Protein AF-A0A3N5EFE5-F1 (afdb_monomer_lite)

pLDDT: mean 90.21, std 11.35, range [34.5, 98.81]

Structure (mmCIF, N/CA/C/O backbone):
data_AF-A0A3N5EFE5-F1
#
_entry.id   AF-A0A3N5EFE5-F1
#
loop_
_atom_site.group_PDB
_atom_site.id
_atom_site.type_symbol
_atom_site.label_atom_id
_atom_site.label_alt_id
_atom_site.label_comp_id
_atom_site.label_asym_id
_atom_site.label_entity_id
_atom_site.label_seq_id
_atom_site.pdbx_PDB_ins_code
_atom_site.Cartn_x
_atom_site.Cartn_y
_atom_site.Cartn_z
_atom_site.occupancy
_atom_site.B_iso_or_equiv
_atom_site.auth_seq_id
_atom_site.auth_comp_id
_atom_site.auth_asym_id
_atom_site.auth_atom_id
_atom_site.pdbx_PDB_model_num
ATOM 1 N N . MET A 1 1 ? -26.725 -7.339 24.314 1.00 34.50 1 MET A N 1
ATOM 2 C CA . MET A 1 1 ? -27.419 -6.038 24.238 1.00 34.50 1 MET A CA 1
ATOM 3 C C . MET A 1 1 ? -26.787 -5.185 25.325 1.00 34.50 1 MET A C 1
ATOM 5 O O . MET A 1 1 ? -26.776 -5.635 26.461 1.00 34.50 1 MET A O 1
ATOM 9 N N . LEU A 1 2 ? -26.126 -4.084 24.961 1.00 38.62 2 LEU A N 1
ATOM 10 C CA . LEU A 1 2 ? -25.379 -3.229 25.893 1.00 38.62 2 LEU A CA 1
ATOM 11 C C . LEU A 1 2 ? -26.375 -2.519 26.818 1.00 38.62 2 LEU A C 1
ATOM 13 O O . LEU A 1 2 ? -27.166 -1.706 26.346 1.00 38.62 2 LEU A O 1
ATOM 17 N N . ALA A 1 3 ? -26.373 -2.837 28.111 1.00 41.59 3 ALA A N 1
ATOM 18 C CA . ALA A 1 3 ? -27.183 -2.120 29.087 1.00 41.59 3 ALA A CA 1
ATOM 19 C C . ALA A 1 3 ? -26.309 -1.048 29.745 1.00 41.59 3 ALA A C 1
ATOM 21 O O . ALA A 1 3 ? -25.574 -1.317 30.693 1.00 41.59 3 ALA A O 1
ATOM 22 N N . LYS A 1 4 ? -26.409 0.184 29.232 1.00 43.59 4 LYS A N 1
ATOM 23 C CA . LYS A 1 4 ? -25.763 1.378 29.808 1.00 43.59 4 LYS A CA 1
ATOM 24 C C . LYS A 1 4 ? -26.113 1.561 31.299 1.00 43.59 4 LYS A C 1
ATOM 26 O O . LYS A 1 4 ? -25.352 2.163 32.041 1.00 43.59 4 LYS A O 1
ATOM 31 N N . GLU A 1 5 ? -27.239 0.992 31.730 1.00 43.66 5 GLU A N 1
ATOM 32 C CA . GLU A 1 5 ? -27.812 1.118 33.073 1.00 43.66 5 GLU A CA 1
ATOM 33 C C . GLU A 1 5 ? -27.125 0.269 34.156 1.00 43.66 5 GLU A C 1
ATOM 35 O O . GLU A 1 5 ? -27.284 0.574 35.334 1.00 43.66 5 GLU A O 1
ATOM 40 N N . THR A 1 6 ? -26.351 -0.771 33.811 1.00 46.53 6 THR A N 1
ATOM 41 C CA . THR A 1 6 ? -25.718 -1.646 34.823 1.00 46.53 6 THR A CA 1
ATOM 42 C C . THR A 1 6 ? -24.209 -1.456 34.967 1.00 46.53 6 THR A C 1
ATOM 44 O O . THR A 1 6 ? -23.618 -2.072 35.850 1.00 46.53 6 THR A O 1
ATOM 47 N N . GLY A 1 7 ? -23.559 -0.667 34.101 1.00 49.47 7 GLY A N 1
ATOM 48 C CA . GLY A 1 7 ? -22.090 -0.579 34.063 1.00 49.47 7 GLY A CA 1
ATOM 49 C C . GLY A 1 7 ? -21.412 -1.914 33.710 1.00 49.47 7 GLY A C 1
ATOM 50 O O . GLY A 1 7 ? -20.243 -2.131 34.010 1.00 49.47 7 GLY A O 1
ATOM 51 N N . ILE A 1 8 ? -22.140 -2.848 33.099 1.00 55.50 8 ILE A N 1
ATOM 52 C CA . ILE A 1 8 ? -21.607 -4.157 32.710 1.00 55.50 8 ILE A CA 1
ATOM 53 C C . ILE A 1 8 ? -21.442 -4.139 31.198 1.00 55.50 8 ILE A C 1
ATOM 55 O O . ILE A 1 8 ? -22.439 -4.204 30.477 1.00 55.50 8 ILE A O 1
ATOM 59 N N . ASP A 1 9 ? -20.199 -4.100 30.721 1.00 55.72 9 ASP A N 1
ATOM 60 C CA . ASP A 1 9 ? -19.914 -4.483 29.344 1.00 55.72 9 ASP A CA 1
ATOM 61 C C . ASP A 1 9 ? -19.680 -5.992 29.327 1.00 55.72 9 ASP A C 1
ATOM 63 O O . ASP A 1 9 ? -18.623 -6.527 29.677 1.00 55.72 9 ASP A O 1
ATOM 67 N N . THR A 1 10 ? -20.743 -6.716 28.984 1.00 52.75 10 THR A N 1
ATOM 68 C CA . THR A 1 10 ? -20.658 -8.160 28.786 1.00 52.75 10 THR A CA 1
ATOM 69 C C . THR A 1 10 ? -20.041 -8.418 27.420 1.00 52.75 10 THR A C 1
ATOM 71 O O . THR A 1 10 ? -20.708 -8.811 26.459 1.00 52.75 10 THR A O 1
ATOM 74 N N . VAL A 1 11 ? -18.726 -8.236 27.335 1.00 52.28 11 VAL A N 1
ATOM 75 C CA . VAL A 1 11 ? -17.966 -8.988 26.351 1.00 52.28 11 VAL A CA 1
ATOM 76 C C . VAL A 1 11 ? -18.071 -10.454 26.770 1.00 52.28 11 VAL A C 1
ATOM 78 O O . VAL A 1 11 ? -17.853 -10.833 27.911 1.00 52.28 11 VAL A O 1
ATOM 81 N N . LEU A 1 12 ? -18.569 -11.278 25.862 1.00 53.44 12 LEU A N 1
ATOM 82 C CA . LEU A 1 12 ? -18.657 -12.725 25.999 1.00 53.44 12 LEU A CA 1
ATOM 83 C C . LEU A 1 12 ? -18.002 -13.264 24.737 1.00 53.44 12 LEU A C 1
ATOM 85 O O . LEU A 1 12 ? -18.678 -13.679 23.801 1.00 53.44 12 LEU A O 1
ATOM 89 N N . SER A 1 13 ? -16.679 -13.163 24.665 1.00 56.03 13 SER A N 1
ATOM 90 C CA . SER A 1 13 ? -15.919 -14.009 23.758 1.00 56.03 13 SER A CA 1
ATOM 91 C C . SER A 1 13 ? -15.505 -15.234 24.561 1.00 56.03 13 SER A C 1
ATOM 93 O O . SER A 1 13 ? -14.873 -15.123 25.608 1.00 56.03 13 SER A O 1
ATOM 95 N N . THR A 1 14 ? -15.938 -16.415 24.120 1.00 60.56 14 THR A N 1
ATOM 96 C CA . THR A 1 14 ? -15.418 -17.667 24.664 1.00 60.56 14 THR A CA 1
ATOM 97 C C . THR A 1 14 ? -14.229 -18.087 23.823 1.00 60.56 14 THR A C 1
ATOM 99 O O . THR A 1 14 ? -14.414 -18.584 22.712 1.00 60.56 14 THR A O 1
ATOM 102 N N . VAL A 1 15 ? -13.014 -17.913 24.334 1.00 61.81 15 VAL A N 1
ATOM 103 C CA . VAL A 1 15 ? -11.809 -18.466 23.702 1.00 61.81 15 VAL A CA 1
ATOM 104 C C . VAL A 1 15 ? -11.412 -19.697 24.501 1.00 61.81 15 VAL A C 1
ATOM 106 O O . VAL A 1 15 ? -11.129 -19.602 25.692 1.00 61.81 15 VAL A O 1
ATOM 109 N N . ASN A 1 16 ? -11.457 -20.876 23.873 1.00 72.81 16 ASN A N 1
ATOM 110 C CA . ASN A 1 16 ? -11.162 -22.158 24.529 1.00 72.81 16 ASN A CA 1
ATOM 111 C C . ASN A 1 16 ? -11.988 -22.408 25.811 1.00 72.81 16 ASN A C 1
ATOM 113 O O . ASN A 1 16 ? -11.485 -22.950 26.791 1.00 72.81 16 ASN A O 1
ATOM 117 N N . GLY A 1 17 ? -13.259 -21.990 25.815 1.00 74.31 17 GLY A N 1
ATOM 118 C CA . GLY A 1 17 ? -14.160 -22.157 26.962 1.00 74.31 17 GLY A CA 1
ATOM 119 C C . GLY A 1 17 ? -13.996 -21.123 28.085 1.00 74.31 17 GLY A C 1
ATOM 120 O O . GLY A 1 17 ? -14.674 -21.243 29.101 1.00 74.31 17 GLY A O 1
ATOM 121 N N . VAL A 1 18 ? -13.149 -20.101 27.914 1.00 72.75 18 VAL A N 1
ATOM 122 C CA . VAL A 1 18 ? -12.995 -18.988 28.867 1.00 72.75 18 VAL A CA 1
ATOM 123 C C . VAL A 1 18 ? -13.784 -17.779 28.382 1.00 72.75 18 VAL A C 1
ATOM 125 O O . VAL A 1 18 ? -13.535 -17.313 27.276 1.00 72.75 18 VAL A O 1
ATOM 128 N N . ALA A 1 19 ? -14.702 -17.271 29.208 1.00 73.88 19 ALA A N 1
ATOM 129 C CA . ALA A 1 19 ? -15.412 -16.013 28.976 1.00 73.88 19 ALA A CA 1
ATOM 130 C C . ALA A 1 19 ? -14.778 -14.875 29.788 1.00 73.88 19 ALA A C 1
ATOM 132 O O . ALA A 1 19 ? -14.589 -15.017 30.998 1.00 73.88 19 ALA A O 1
ATOM 133 N N . THR A 1 20 ? -14.509 -13.741 29.141 1.00 74.75 20 THR A N 1
ATOM 134 C CA . THR A 1 20 ? -13.957 -12.542 29.792 1.00 74.75 20 THR A CA 1
ATOM 135 C C . THR A 1 20 ? -14.994 -11.431 29.817 1.00 74.75 20 THR A C 1
ATOM 137 O O . THR A 1 20 ? -15.330 -10.907 28.764 1.00 74.75 20 THR A O 1
ATOM 140 N N . VAL A 1 21 ? -15.457 -11.051 31.009 1.00 76.44 21 VAL A N 1
ATOM 141 C CA . VAL A 1 21 ? -16.429 -9.965 31.222 1.00 76.44 21 VAL A CA 1
ATOM 142 C C . VAL A 1 21 ? -15.729 -8.761 31.841 1.00 76.44 21 VAL A C 1
ATOM 144 O O . VAL A 1 21 ? -14.908 -8.929 32.745 1.00 76.44 21 VAL A O 1
ATOM 147 N N . TYR A 1 22 ? -16.101 -7.558 31.404 1.00 76.06 22 TYR A N 1
ATOM 148 C CA . TYR A 1 22 ? -15.572 -6.310 31.941 1.00 76.06 22 TYR A CA 1
ATOM 149 C C . TYR A 1 22 ? -16.664 -5.571 32.710 1.00 76.06 22 TYR A C 1
ATOM 151 O O . TYR A 1 22 ? -17.816 -5.457 32.289 1.00 76.06 22 TYR A O 1
ATOM 159 N N . LEU A 1 23 ? -16.304 -5.116 33.902 1.00 74.88 23 LEU A N 1
ATOM 160 C CA . LEU A 1 23 ? -17.227 -4.518 34.853 1.00 74.88 23 LEU A CA 1
ATOM 161 C C . LEU A 1 23 ? -16.745 -3.110 35.160 1.00 74.88 23 LEU A C 1
ATOM 163 O O . LEU A 1 23 ? -15.559 -2.911 35.427 1.00 74.88 23 LEU A O 1
ATOM 167 N N . ALA A 1 24 ? -17.664 -2.150 35.123 1.00 73.12 24 ALA A N 1
ATOM 168 C CA . ALA A 1 24 ? -17.412 -0.802 35.600 1.00 73.12 24 ALA A CA 1
ATOM 169 C C . ALA A 1 24 ? -16.922 -0.835 37.041 1.00 73.12 24 ALA A C 1
ATOM 171 O O . ALA A 1 24 ? -17.376 -1.652 37.852 1.00 73.12 24 ALA A O 1
ATOM 172 N N . ALA A 1 25 ? -16.067 0.124 37.376 1.00 71.44 25 ALA A N 1
ATOM 173 C CA . ALA A 1 25 ? -15.900 0.489 38.764 1.00 71.44 25 ALA A CA 1
ATOM 174 C C . ALA A 1 25 ? -17.244 0.948 39.354 1.00 71.44 25 ALA A C 1
ATOM 176 O O . ALA A 1 25 ? -18.058 1.575 38.675 1.00 71.44 25 ALA A O 1
ATOM 177 N N . THR A 1 26 ? -17.478 0.614 40.620 1.00 76.44 26 THR A N 1
ATOM 178 C CA . THR A 1 26 ? -18.642 1.081 41.379 1.00 76.44 26 THR A CA 1
ATOM 179 C C . THR A 1 26 ? -18.221 2.192 42.329 1.00 76.44 26 THR A C 1
ATOM 181 O O . THR A 1 26 ? -17.104 2.174 42.829 1.00 76.44 26 THR A O 1
ATOM 184 N N . ASP A 1 27 ? -19.113 3.118 42.671 1.00 79.06 27 ASP A N 1
ATOM 185 C CA . ASP A 1 27 ? -18.773 4.186 43.631 1.00 79.06 27 ASP A CA 1
ATOM 186 C C . ASP A 1 27 ? -18.713 3.680 45.084 1.00 79.06 27 ASP A C 1
ATOM 188 O O . ASP A 1 27 ? -18.122 4.303 45.966 1.00 79.06 27 ASP A O 1
ATOM 192 N N . ALA A 1 28 ? -19.320 2.519 45.346 1.00 81.88 28 ALA A N 1
ATOM 193 C CA . ALA A 1 28 ? -19.402 1.901 46.663 1.00 81.88 28 ALA A CA 1
ATOM 194 C C . ALA A 1 28 ? -18.948 0.431 46.627 1.00 81.88 28 ALA A C 1
ATOM 196 O O . ALA A 1 28 ? -19.132 -0.249 45.611 1.00 81.88 28 ALA A O 1
ATOM 197 N N . PRO A 1 29 ? -18.367 -0.093 47.724 1.00 85.31 29 PRO A N 1
ATOM 198 C CA . PRO A 1 29 ? -18.049 -1.510 47.828 1.00 85.31 29 PRO A CA 1
ATOM 199 C C . PRO A 1 29 ? -19.328 -2.351 47.812 1.00 85.31 29 PRO A C 1
ATOM 201 O O . PRO A 1 29 ? -20.353 -1.962 48.372 1.00 85.31 29 PRO A O 1
ATOM 204 N N . GLY A 1 30 ? -19.261 -3.536 47.212 1.00 86.81 30 GLY A N 1
ATOM 205 C CA . GLY A 1 30 ? -20.438 -4.376 47.032 1.00 86.81 30 GLY A CA 1
ATOM 206 C C . GLY A 1 30 ? -20.125 -5.831 46.717 1.00 86.81 30 GLY A C 1
ATOM 207 O O . GLY A 1 30 ? -18.981 -6.284 46.752 1.00 86.81 30 GLY A O 1
ATOM 208 N N . LYS A 1 31 ? -21.184 -6.583 46.425 1.00 86.88 31 LYS A N 1
ATOM 209 C CA . LYS A 1 31 ? -21.119 -7.976 45.981 1.00 86.88 31 LYS A CA 1
ATOM 210 C C . LYS A 1 31 ? -21.870 -8.089 44.662 1.00 86.88 31 LYS A C 1
ATOM 212 O O . LYS A 1 31 ? -23.082 -7.895 44.638 1.00 86.88 31 LYS A O 1
ATOM 217 N N . LEU A 1 32 ? -21.163 -8.423 43.589 1.00 82.00 32 LEU A N 1
ATOM 218 C CA . LEU A 1 32 ? -21.772 -8.732 42.303 1.00 82.00 32 LEU A CA 1
ATOM 219 C C . LEU A 1 32 ? -22.080 -10.226 42.251 1.00 82.00 32 LEU A C 1
ATOM 221 O O . LEU A 1 32 ? -21.176 -11.049 42.376 1.00 82.00 32 LEU A O 1
ATOM 225 N N . SER A 1 33 ? -23.348 -10.582 42.066 1.00 84.50 33 SER A N 1
ATOM 226 C CA . SER A 1 33 ? -23.724 -11.972 41.798 1.00 84.50 33 SER A CA 1
ATOM 227 C C . SER A 1 33 ? -23.595 -12.239 40.303 1.00 84.50 33 SER A C 1
ATOM 229 O O . SER A 1 33 ? -24.266 -11.591 39.504 1.00 84.50 33 SER A O 1
ATOM 231 N N . VAL A 1 34 ? -22.743 -13.188 39.926 1.00 84.25 34 VAL A N 1
ATOM 232 C CA . VAL A 1 34 ? -22.525 -13.591 38.535 1.00 84.25 34 VAL A CA 1
ATOM 233 C C . VAL A 1 34 ? -23.147 -14.962 38.329 1.00 84.25 34 VAL A C 1
ATOM 235 O O . VAL A 1 34 ? -22.885 -15.888 39.095 1.00 84.25 34 VAL A O 1
ATOM 238 N N . THR A 1 35 ? -23.972 -15.090 37.294 1.00 84.00 35 THR A N 1
ATOM 239 C CA . THR A 1 35 ? -24.491 -16.380 36.834 1.00 84.00 35 THR A CA 1
ATOM 240 C C . THR A 1 35 ? -23.927 -16.639 35.444 1.00 84.00 35 THR A C 1
ATOM 242 O O . THR A 1 35 ? -24.008 -15.768 34.583 1.00 84.00 35 THR A O 1
ATOM 245 N N . VAL A 1 36 ? -23.325 -17.809 35.244 1.00 82.00 36 VAL A N 1
ATOM 246 C CA . VAL A 1 36 ? -22.791 -18.254 33.952 1.00 82.00 36 VAL A CA 1
ATOM 247 C C . VAL A 1 36 ? -23.595 -19.463 33.511 1.00 82.00 36 VAL A C 1
ATOM 249 O O . VAL A 1 36 ? -23.730 -20.422 34.270 1.00 82.00 36 VAL A O 1
ATOM 252 N N . GLU A 1 37 ? -24.117 -19.422 32.291 1.00 82.94 37 GLU A N 1
ATOM 253 C CA . GLU A 1 37 ? -24.921 -20.496 31.709 1.00 82.94 37 GLU A CA 1
ATOM 254 C C . GLU A 1 37 ? -24.348 -20.886 30.343 1.00 82.94 37 GLU A C 1
ATOM 256 O O . GLU A 1 37 ? -23.996 -20.027 29.536 1.00 82.94 37 GLU A O 1
ATOM 261 N N . SER A 1 38 ? -24.227 -22.191 30.092 1.00 79.50 38 SER A N 1
ATOM 262 C CA . SER A 1 38 ? -23.800 -22.755 28.809 1.00 79.50 38 SER A CA 1
ATOM 263 C C . SER A 1 38 ? -24.547 -24.065 28.554 1.00 79.50 38 SER A C 1
ATOM 265 O O . SER A 1 38 ? -24.259 -25.101 29.160 1.00 79.50 38 SER A O 1
ATOM 267 N N . GLY A 1 39 ? -25.563 -24.014 27.689 1.00 84.31 39 GLY A N 1
ATOM 268 C CA . GLY A 1 39 ? -26.481 -25.134 27.480 1.00 84.31 39 GLY A CA 1
ATOM 269 C C . GLY A 1 39 ? -27.210 -25.505 28.775 1.00 84.31 39 GLY A C 1
ATOM 270 O O . GLY A 1 39 ? -27.915 -24.683 29.351 1.00 84.31 39 GLY A O 1
ATOM 271 N N . THR A 1 40 ? -27.040 -26.743 29.243 1.00 89.62 40 THR A N 1
ATOM 272 C CA . THR A 1 40 ? -27.616 -27.218 30.516 1.00 89.62 40 THR A CA 1
ATOM 273 C C . THR A 1 40 ? -26.726 -26.949 31.731 1.00 89.62 40 THR A C 1
ATOM 275 O O . THR A 1 40 ? -27.166 -27.151 32.862 1.00 89.62 40 THR A O 1
ATOM 278 N N . ALA A 1 41 ? -25.470 -26.540 31.529 1.00 83.38 41 ALA A N 1
ATOM 279 C CA . ALA A 1 41 ? -24.570 -26.203 32.622 1.00 83.38 41 ALA A CA 1
ATOM 280 C C . ALA A 1 41 ? -24.876 -24.788 33.129 1.00 83.38 41 ALA A C 1
ATOM 282 O O . ALA A 1 41 ? -24.946 -23.847 32.340 1.00 83.38 41 ALA A O 1
ATOM 283 N N . ASN A 1 42 ? -25.027 -24.634 34.445 1.00 89.81 42 ASN A N 1
ATOM 284 C CA . ASN A 1 42 ? -25.137 -23.334 35.099 1.00 89.81 42 ASN A CA 1
ATOM 285 C C . ASN A 1 42 ? -24.218 -23.275 36.323 1.00 89.81 42 ASN A C 1
ATOM 287 O O . ASN A 1 42 ? -23.990 -24.280 36.998 1.00 89.81 42 ASN A O 1
ATOM 291 N N . GLY A 1 43 ? -23.682 -22.092 36.594 1.00 87.75 43 GLY A N 1
ATOM 292 C CA . GLY A 1 43 ? -22.851 -21.810 37.755 1.00 87.75 43 GLY A CA 1
ATOM 293 C C . GLY A 1 43 ? -23.162 -20.427 38.305 1.00 87.75 43 GLY A C 1
ATOM 294 O O . GLY A 1 43 ? -23.464 -19.503 37.552 1.00 87.75 43 GLY A O 1
ATOM 295 N N . LYS A 1 44 ? -23.091 -20.281 39.629 1.00 92.88 44 LYS A N 1
ATOM 296 C CA . LYS A 1 44 ? -23.273 -19.001 40.319 1.00 92.88 44 LYS A CA 1
ATOM 297 C C . LYS A 1 44 ? -22.052 -18.692 41.164 1.00 92.88 44 LYS A C 1
ATOM 299 O O . LYS A 1 44 ? -21.537 -19.561 41.862 1.00 92.88 44 LYS A O 1
ATOM 304 N N . GLY A 1 45 ? -21.619 -17.444 41.114 1.00 88.50 45 GLY A N 1
ATOM 305 C CA . GLY A 1 45 ? -20.520 -16.918 41.905 1.00 88.50 45 GLY A CA 1
ATOM 306 C C . GLY A 1 45 ? -20.864 -15.545 42.458 1.00 88.50 45 GLY A C 1
ATOM 307 O O . GLY A 1 45 ? -21.784 -14.876 41.990 1.00 88.50 45 GLY A O 1
ATOM 308 N N . VAL A 1 46 ? -20.111 -15.121 43.466 1.00 88.25 46 VAL A N 1
ATOM 309 C CA . VAL A 1 46 ? -20.191 -13.764 44.001 1.00 88.25 46 VAL A CA 1
ATOM 310 C C . VAL A 1 46 ? -18.802 -13.155 43.946 1.00 88.25 46 VAL A C 1
ATOM 312 O O . VAL A 1 46 ? -17.861 -13.710 44.509 1.00 88.25 46 VAL A O 1
ATOM 315 N N . ILE A 1 47 ? -18.684 -12.012 43.279 1.00 85.12 47 ILE A N 1
ATOM 316 C CA . ILE A 1 47 ? -17.438 -11.263 43.148 1.00 85.12 47 ILE A CA 1
ATOM 317 C C . ILE A 1 47 ? -17.520 -10.051 44.084 1.00 85.12 47 ILE A C 1
ATOM 319 O O . ILE A 1 47 ? -18.458 -9.256 43.964 1.00 85.12 47 ILE A O 1
ATOM 323 N N . PRO A 1 48 ? -16.592 -9.889 45.044 1.00 84.44 48 PRO A N 1
ATOM 324 C CA . PRO A 1 48 ? -16.514 -8.661 45.821 1.00 84.44 48 PRO A CA 1
ATOM 325 C C . PRO A 1 48 ? -16.047 -7.520 44.912 1.00 84.44 48 PRO A C 1
ATOM 327 O O . PRO A 1 48 ? -15.010 -7.628 44.261 1.00 84.44 48 PRO A O 1
ATOM 330 N N . VAL A 1 49 ? -16.796 -6.422 44.893 1.00 84.62 49 VAL A N 1
ATOM 331 C CA . VAL A 1 49 ? -16.461 -5.219 44.124 1.00 84.62 49 VAL A CA 1
ATOM 332 C C . VAL A 1 49 ? -15.993 -4.144 45.094 1.00 84.62 49 VAL A C 1
ATOM 334 O O . VAL A 1 49 ? -16.551 -3.991 46.184 1.00 84.62 49 VAL A O 1
ATOM 337 N N . ARG A 1 50 ? -14.937 -3.425 44.723 1.00 82.12 50 ARG A N 1
ATOM 338 C CA . ARG A 1 50 ? -14.408 -2.296 45.488 1.00 82.12 50 ARG A CA 1
ATOM 339 C C . ARG A 1 50 ? -14.554 -1.023 44.665 1.00 82.12 50 ARG A C 1
ATOM 341 O O . ARG A 1 50 ? -14.458 -1.116 43.441 1.00 82.12 50 ARG A O 1
ATOM 348 N N . PRO A 1 51 ? -14.695 0.138 45.325 1.00 82.56 51 PRO A N 1
ATOM 349 C CA . PRO A 1 51 ? -14.573 1.400 44.636 1.00 82.56 51 PRO A CA 1
ATOM 350 C C . PRO A 1 51 ? -13.246 1.497 43.909 1.00 82.56 51 PRO A C 1
ATOM 352 O O . PRO A 1 51 ? -12.212 1.057 44.422 1.00 82.56 51 PRO A O 1
ATOM 355 N N . SER A 1 52 ? -13.291 2.042 42.704 1.00 82.44 52 SER A N 1
ATOM 356 C CA . SER A 1 52 ? -12.111 2.243 41.884 1.00 82.44 52 SER A CA 1
ATOM 357 C C . SER A 1 52 ? -12.297 3.484 41.029 1.00 82.44 52 SER A C 1
ATOM 359 O O . SER A 1 52 ? -13.386 3.753 40.541 1.00 82.44 52 SER A O 1
ATOM 361 N N . GLU A 1 53 ? -11.220 4.232 40.836 1.00 80.25 53 GLU A N 1
ATOM 362 C CA . GLU A 1 53 ? -11.185 5.341 39.879 1.00 80.25 53 GLU A CA 1
ATOM 363 C C . GLU A 1 53 ? -10.863 4.852 38.460 1.00 80.25 53 GLU A C 1
ATOM 365 O O . GLU A 1 53 ? -10.769 5.652 37.530 1.00 80.25 53 GLU A O 1
ATOM 370 N N . LEU A 1 54 ? -10.657 3.540 38.283 1.00 81.06 54 LEU A N 1
ATOM 371 C CA . LEU A 1 54 ? -10.399 2.959 36.977 1.00 81.06 54 LEU A CA 1
ATOM 372 C C . LEU A 1 54 ? -11.611 3.164 36.076 1.00 81.06 54 LEU A C 1
ATOM 374 O O . LEU A 1 54 ? -12.732 2.769 36.399 1.00 81.06 54 LEU A O 1
ATOM 378 N N . ARG A 1 55 ? -11.336 3.742 34.914 1.00 82.62 55 ARG A N 1
ATOM 379 C CA . ARG A 1 55 ? -12.286 3.879 33.822 1.00 82.62 55 ARG A CA 1
ATOM 380 C C . ARG A 1 55 ? -11.873 2.912 32.729 1.00 82.62 55 ARG A C 1
ATOM 382 O O . ARG A 1 55 ? -10.692 2.573 32.597 1.00 82.62 55 ARG A O 1
ATOM 389 N N . TYR A 1 56 ? -12.830 2.486 31.926 1.00 85.69 56 TYR A N 1
ATOM 390 C CA . TYR A 1 56 ? -12.490 1.840 30.672 1.00 85.69 56 TYR A CA 1
ATOM 391 C C . TYR A 1 56 ? -13.259 2.424 29.509 1.00 85.69 56 TYR A C 1
ATOM 393 O O . TYR A 1 56 ? -14.381 2.923 29.628 1.00 85.69 56 TYR A O 1
ATOM 401 N N . LEU A 1 57 ? -12.595 2.339 28.369 1.00 89.00 57 LEU A N 1
ATOM 402 C CA . LEU A 1 57 ? -13.129 2.680 27.077 1.00 89.00 57 LEU A CA 1
ATOM 403 C C . LEU A 1 57 ? -13.257 1.381 26.294 1.00 89.00 57 LEU A C 1
ATOM 405 O O . LEU A 1 57 ? -12.290 0.638 26.170 1.00 89.00 57 LEU A O 1
ATOM 409 N N . GLY A 1 58 ? -14.446 1.100 25.788 1.00 90.19 58 GLY A N 1
ATOM 410 C CA . GLY A 1 58 ? -14.702 -0.069 24.960 1.00 90.19 58 GLY A CA 1
ATOM 411 C C . GLY A 1 58 ? -15.507 0.308 23.733 1.00 90.19 58 GLY A C 1
ATOM 412 O O . GLY A 1 58 ? -16.054 1.405 23.646 1.00 90.19 58 GLY A O 1
ATOM 413 N N . GLY A 1 59 ? -15.600 -0.605 22.782 1.00 92.38 59 GLY A N 1
ATOM 414 C CA . GLY A 1 59 ? -16.419 -0.397 21.599 1.00 92.38 59 GLY A CA 1
ATOM 415 C C . GLY A 1 59 ? -16.172 -1.447 20.540 1.00 92.38 59 GLY A C 1
ATOM 416 O O . GLY A 1 59 ? -15.534 -2.476 20.780 1.00 92.38 59 GLY A O 1
ATOM 417 N N . ARG A 1 60 ? -16.702 -1.188 19.350 1.00 94.81 60 ARG A N 1
ATOM 418 C CA . ARG A 1 60 ? -16.487 -1.998 18.156 1.00 94.81 60 ARG A CA 1
ATOM 419 C C . ARG A 1 60 ? -15.845 -1.162 17.071 1.00 94.81 60 ARG A C 1
ATOM 421 O O . ARG A 1 60 ? -16.297 -0.063 16.771 1.00 94.81 60 ARG A O 1
ATOM 428 N N . VAL A 1 61 ? -14.846 -1.737 16.422 1.00 96.56 61 VAL A N 1
ATOM 429 C CA . VAL A 1 61 ? -14.371 -1.261 15.136 1.00 96.56 61 VAL A CA 1
ATOM 430 C C . VAL A 1 61 ? -15.162 -1.944 14.038 1.00 96.56 61 VAL A C 1
ATOM 432 O O . VAL A 1 61 ? -15.187 -3.176 13.919 1.00 96.56 61 VAL A O 1
ATOM 435 N N . VAL A 1 62 ? -15.813 -1.127 13.226 1.00 97.75 62 VAL A N 1
ATOM 436 C CA . VAL A 1 62 ? -16.577 -1.555 12.063 1.00 97.75 62 VAL A CA 1
ATOM 437 C C . VAL A 1 62 ? -16.046 -0.871 10.809 1.00 97.75 62 VAL A C 1
ATOM 439 O O . VAL A 1 62 ? -15.426 0.184 10.876 1.00 97.75 62 VAL A O 1
ATOM 442 N N . SER A 1 63 ? -16.263 -1.468 9.644 1.00 96.69 63 SER A N 1
ATOM 443 C CA . SER A 1 63 ? -16.097 -0.768 8.373 1.00 96.69 63 SER A CA 1
ATOM 444 C C . SER A 1 63 ? -17.240 0.232 8.202 1.00 96.69 63 SER A C 1
ATOM 446 O O . SER A 1 63 ? -18.280 0.112 8.848 1.00 96.69 63 SER A O 1
ATOM 448 N N . ASP A 1 64 ? -17.113 1.122 7.235 1.00 93.25 64 ASP A N 1
ATOM 449 C CA . ASP A 1 64 ? -18.185 1.981 6.730 1.00 93.25 64 ASP A CA 1
ATOM 450 C C . ASP A 1 64 ? -19.488 1.261 6.320 1.00 93.25 64 ASP A C 1
ATOM 452 O O . ASP A 1 64 ? -20.546 1.886 6.300 1.00 93.25 64 ASP A O 1
ATOM 456 N N . THR A 1 65 ? -19.446 -0.044 6.033 1.00 94.44 65 THR A N 1
ATOM 457 C CA . THR A 1 65 ? -20.644 -0.878 5.800 1.00 94.44 65 THR A CA 1
ATOM 458 C C . THR A 1 65 ? -21.272 -1.455 7.078 1.00 94.44 65 THR A C 1
ATOM 460 O O . THR A 1 65 ? -22.284 -2.152 7.016 1.00 94.44 65 THR A O 1
ATOM 463 N N . GLY A 1 66 ? -20.676 -1.205 8.248 1.00 95.62 66 GLY A N 1
ATOM 464 C CA . GLY A 1 66 ? -21.091 -1.750 9.546 1.00 95.62 66 GLY A CA 1
ATOM 465 C C . GLY A 1 66 ? -20.554 -3.153 9.869 1.00 95.62 66 GLY A C 1
ATOM 466 O O . GLY A 1 66 ? -20.803 -3.660 10.965 1.00 95.62 66 GLY A O 1
ATOM 467 N N . ALA A 1 67 ? -19.810 -3.794 8.959 1.00 96.56 67 ALA A N 1
ATOM 468 C CA . ALA A 1 67 ? -19.167 -5.082 9.223 1.00 96.56 67 ALA A CA 1
ATOM 469 C C . ALA A 1 67 ? -18.040 -4.948 10.260 1.00 96.56 67 ALA A C 1
ATOM 471 O O . ALA A 1 67 ? -17.285 -3.982 10.225 1.00 96.56 67 ALA A O 1
ATOM 472 N N . ALA A 1 68 ? -17.901 -5.921 11.161 1.00 96.44 68 ALA A N 1
ATOM 473 C CA . ALA A 1 68 ? -16.814 -5.944 12.138 1.00 96.44 68 ALA A CA 1
ATOM 474 C C . ALA A 1 68 ? -15.438 -6.050 11.462 1.00 96.44 68 ALA A C 1
ATOM 476 O O . ALA A 1 68 ? -15.277 -6.791 10.490 1.00 96.44 68 ALA A O 1
ATOM 477 N N . VAL A 1 69 ? -14.443 -5.347 12.005 1.00 97.44 69 VAL A N 1
ATOM 478 C CA . VAL A 1 69 ? -13.078 -5.337 11.467 1.00 97.44 69 VAL A CA 1
ATOM 479 C C . VAL A 1 69 ? -12.131 -5.987 12.473 1.00 97.44 69 VAL A C 1
ATOM 481 O O . VAL A 1 69 ? -11.827 -5.410 13.510 1.00 97.44 69 VAL A O 1
ATOM 484 N N . GLU A 1 70 ? -11.658 -7.192 12.151 1.00 96.38 70 GLU A N 1
ATOM 485 C CA . GLU A 1 70 ? -10.623 -7.927 12.903 1.00 96.38 70 GLU A CA 1
ATOM 486 C C . GLU A 1 70 ? -9.227 -7.306 12.738 1.00 96.38 70 GLU A C 1
ATOM 488 O O . GLU A 1 70 ? -8.952 -6.671 11.724 1.00 96.38 70 GLU A O 1
ATOM 493 N N . GLY A 1 71 ? -8.311 -7.537 13.674 1.00 95.88 71 GLY A N 1
ATOM 494 C CA . GLY A 1 71 ? -6.891 -7.233 13.513 1.00 95.88 71 GLY A CA 1
ATOM 495 C C . GLY A 1 71 ? -6.574 -5.740 13.482 1.00 95.88 71 GLY A C 1
ATOM 496 O O . GLY A 1 71 ? -5.538 -5.354 12.945 1.00 95.88 71 GLY A O 1
ATOM 497 N N . VAL A 1 72 ? -7.473 -4.899 13.994 1.00 96.94 72 VAL A N 1
ATOM 498 C CA . VAL A 1 72 ? -7.255 -3.458 14.115 1.00 96.94 72 VAL A CA 1
ATOM 499 C C . VAL A 1 72 ? -6.441 -3.210 15.368 1.00 96.94 72 VAL A C 1
ATOM 501 O O . VAL A 1 72 ? -6.859 -3.585 16.462 1.00 96.94 72 VAL A O 1
ATOM 504 N N . LEU A 1 73 ? -5.292 -2.568 15.199 1.00 96.06 73 LEU A N 1
ATOM 505 C CA . LEU A 1 73 ? -4.479 -2.092 16.302 1.00 96.06 73 LEU A CA 1
ATOM 506 C C . LEU A 1 73 ? -5.141 -0.854 16.908 1.00 96.06 73 LEU A C 1
ATOM 508 O O . LEU A 1 73 ? -5.334 0.148 16.213 1.00 96.06 73 LEU A O 1
ATOM 512 N N . ILE A 1 74 ? -5.461 -0.924 18.199 1.00 95.00 74 ILE A N 1
ATOM 513 C CA . ILE A 1 74 ? -6.015 0.193 18.962 1.00 95.00 74 ILE A CA 1
ATOM 514 C C . ILE A 1 74 ? -4.962 0.734 19.920 1.00 95.00 74 ILE A C 1
ATOM 516 O O . ILE A 1 74 ? -4.441 0.019 20.783 1.00 95.00 74 ILE A O 1
ATOM 520 N N . THR A 1 75 ? -4.673 2.025 19.787 1.00 93.56 75 THR A N 1
ATOM 521 C CA . THR A 1 75 ? -3.767 2.761 20.672 1.00 93.56 75 THR A CA 1
ATOM 522 C C . THR A 1 75 ? -4.468 3.983 21.252 1.00 93.56 75 THR A C 1
ATOM 524 O O . THR A 1 75 ? -5.258 4.631 20.566 1.00 93.56 75 THR A O 1
ATOM 527 N N . LEU A 1 76 ? -4.154 4.331 22.499 1.00 89.38 76 LEU A N 1
ATOM 528 C CA . LEU A 1 76 ? -4.551 5.608 23.095 1.00 89.38 76 LEU A CA 1
ATOM 529 C C . LEU A 1 76 ? -3.332 6.515 23.119 1.00 89.38 76 LEU A C 1
ATOM 531 O O . LEU A 1 76 ? -2.301 6.174 23.700 1.00 89.38 76 LEU A O 1
ATOM 535 N N . GLU A 1 77 ? -3.473 7.687 22.517 1.00 88.19 77 GLU A N 1
ATOM 536 C CA . GLU A 1 77 ? -2.490 8.752 22.627 1.00 88.19 77 GLU A CA 1
ATOM 537 C C . GLU A 1 77 ? -2.888 9.635 23.816 1.00 88.19 77 GLU A C 1
ATOM 539 O O . GLU A 1 77 ? -3.973 10.229 23.851 1.00 88.19 77 GLU A O 1
ATOM 544 N N . LYS A 1 78 ? -2.017 9.685 24.829 1.00 77.62 78 LYS A N 1
ATOM 545 C CA . LYS A 1 78 ? -2.213 10.538 26.004 1.00 77.62 78 LYS A CA 1
ATOM 546 C C . LYS A 1 78 ? -1.823 11.978 25.687 1.00 77.62 78 LYS A C 1
ATOM 548 O O . LYS A 1 78 ? -0.747 12.252 25.154 1.00 77.62 78 LYS A O 1
ATOM 553 N N . SER A 1 79 ? -2.688 12.899 26.091 1.00 65.50 79 SER A N 1
ATOM 554 C CA . SER A 1 79 ? -2.489 14.341 25.983 1.00 65.50 79 SER A CA 1
ATOM 555 C C . SER A 1 79 ? -1.370 14.810 26.935 1.00 65.50 79 SER A C 1
ATOM 557 O O . SER A 1 79 ? -1.654 15.194 28.062 1.00 65.50 79 SER A O 1
ATOM 559 N N . ALA A 1 80 ? -0.111 14.807 26.474 1.00 56.56 80 ALA A N 1
ATOM 560 C CA . ALA A 1 80 ? 1.053 15.488 27.080 1.00 56.56 80 ALA A CA 1
ATOM 561 C C . ALA A 1 80 ? 1.609 14.930 28.426 1.00 56.56 80 ALA A C 1
ATOM 563 O O . ALA A 1 80 ? 0.909 14.234 29.160 1.00 56.56 80 ALA A O 1
ATOM 564 N N . PRO A 1 81 ? 2.885 15.231 28.788 1.00 54.03 81 PRO A N 1
ATOM 565 C CA . PRO A 1 81 ? 3.887 16.038 28.066 1.00 54.03 81 PRO A CA 1
ATOM 566 C C . PRO A 1 81 ? 4.775 15.255 27.088 1.00 54.03 81 PRO A C 1
ATOM 568 O O . PRO A 1 81 ? 5.448 15.865 26.265 1.00 54.03 81 PRO A O 1
ATOM 571 N N . VAL A 1 82 ? 4.741 13.924 27.118 1.00 55.38 82 VAL A N 1
ATOM 572 C CA . VAL A 1 82 ? 5.301 13.073 26.062 1.00 55.38 82 VAL A CA 1
ATOM 573 C C . VAL A 1 82 ? 4.173 12.146 25.629 1.00 55.38 82 VAL A C 1
ATOM 575 O O . VAL A 1 82 ? 3.620 11.480 26.506 1.00 55.38 82 VAL A O 1
ATOM 578 N N . PRO A 1 83 ? 3.789 12.112 24.340 1.00 57.66 83 PRO A N 1
ATOM 579 C CA . PRO A 1 83 ? 2.804 11.153 23.865 1.00 57.66 83 PRO A CA 1
ATOM 580 C C . PRO A 1 83 ? 3.373 9.747 24.068 1.00 57.66 83 PRO A C 1
ATOM 582 O O . PRO A 1 83 ? 4.183 9.254 23.287 1.00 57.66 83 PRO A O 1
ATOM 585 N N . ALA A 1 84 ? 2.999 9.124 25.181 1.00 63.69 84 ALA A N 1
ATOM 586 C CA . ALA A 1 84 ? 3.186 7.704 25.381 1.00 63.69 84 ALA A CA 1
ATOM 587 C C . ALA A 1 84 ? 2.077 7.011 24.592 1.00 63.69 84 ALA A C 1
ATOM 589 O O . ALA A 1 84 ? 0.892 7.262 24.828 1.00 63.69 84 ALA A O 1
ATOM 590 N N . ILE A 1 85 ? 2.480 6.195 23.621 1.00 65.62 85 ILE A N 1
ATOM 591 C CA . ILE A 1 85 ? 1.571 5.315 22.901 1.00 65.62 85 ILE A CA 1
ATOM 592 C C . ILE A 1 85 ? 1.448 4.056 23.745 1.00 65.62 85 ILE A C 1
ATOM 594 O O . ILE A 1 85 ? 2.361 3.230 23.774 1.00 65.62 85 ILE A O 1
ATOM 598 N N . ASP A 1 86 ? 0.316 3.912 24.421 1.00 74.56 86 ASP A N 1
ATOM 599 C CA . ASP A 1 86 ? -0.030 2.651 25.055 1.00 74.56 86 ASP A CA 1
ATOM 600 C C . ASP A 1 86 ? -0.775 1.810 24.013 1.00 74.56 86 ASP A C 1
ATOM 602 O O . ASP A 1 86 ? -1.863 2.173 23.552 1.00 74.56 86 ASP A O 1
ATOM 606 N N . THR A 1 87 ? -0.153 0.704 23.589 1.00 70.62 87 THR A N 1
ATOM 607 C CA . THR A 1 87 ? -0.859 -0.324 22.812 1.00 70.62 87 THR A CA 1
ATOM 608 C C . THR A 1 87 ? -1.853 -1.006 23.730 1.00 70.62 87 THR A C 1
ATOM 610 O O . THR A 1 87 ? -1.465 -1.505 24.786 1.00 70.62 87 THR A O 1
ATOM 613 N N . LEU A 1 88 ? -3.124 -1.011 23.336 1.00 77.94 88 LEU A N 1
ATOM 614 C CA . LEU A 1 88 ? -4.202 -1.481 24.205 1.00 77.94 88 LEU A CA 1
ATOM 615 C C . LEU A 1 88 ? -4.704 -2.835 23.768 1.00 77.94 88 LEU A C 1
ATOM 617 O O . LEU A 1 88 ? -4.856 -3.721 24.602 1.00 77.94 88 LEU A O 1
ATOM 621 N N . ASP A 1 89 ? -4.967 -2.974 22.470 1.00 86.50 89 ASP A N 1
ATOM 622 C CA . ASP A 1 89 ? -5.692 -4.128 21.972 1.00 86.50 89 ASP A CA 1
ATOM 623 C C . ASP A 1 89 ? -5.477 -4.346 20.471 1.00 86.50 89 ASP A C 1
ATOM 625 O O . ASP A 1 89 ? -5.097 -3.433 19.728 1.00 86.50 89 ASP A O 1
ATOM 629 N N . ILE A 1 90 ? -5.760 -5.571 20.036 1.00 92.88 90 ILE A N 1
ATOM 630 C CA . ILE A 1 90 ? -5.920 -5.939 18.632 1.00 92.88 90 ILE A CA 1
ATOM 631 C C . ILE A 1 90 ? -7.301 -6.567 18.505 1.00 92.88 90 ILE A C 1
ATOM 633 O O . ILE A 1 90 ? -7.572 -7.591 19.134 1.00 92.88 90 ILE A O 1
ATOM 637 N N . THR A 1 91 ? -8.169 -5.975 17.684 1.00 93.44 91 THR A N 1
ATOM 638 C CA . THR A 1 91 ? -9.565 -6.422 17.618 1.00 93.44 91 THR A CA 1
ATOM 639 C C . THR A 1 91 ? -9.675 -7.899 17.199 1.00 93.44 91 THR A C 1
ATOM 641 O O . THR A 1 91 ? -9.036 -8.318 16.229 1.00 93.44 91 THR A O 1
ATOM 644 N N . PRO A 1 92 ? -10.498 -8.721 17.873 1.00 91.75 92 PRO A N 1
ATOM 645 C CA . PRO A 1 92 ? -10.800 -10.078 17.431 1.00 91.75 92 PRO A CA 1
ATOM 646 C C . PRO A 1 92 ? -11.809 -10.065 16.260 1.00 91.75 92 PRO A C 1
ATOM 648 O O . PRO A 1 92 ? -12.240 -8.991 15.825 1.00 91.75 92 PRO A O 1
ATOM 651 N N . PRO A 1 93 ? -12.235 -11.235 15.734 1.00 93.19 93 PRO A N 1
ATOM 652 C CA . PRO A 1 93 ? -13.181 -11.319 14.613 1.00 93.19 93 PRO A CA 1
ATOM 653 C C . PRO A 1 93 ? -14.499 -10.539 14.759 1.00 93.19 93 PRO A C 1
ATOM 655 O O . PRO A 1 93 ? -15.128 -10.205 13.757 1.00 93.19 93 PRO A O 1
ATOM 658 N N . ASP A 1 94 ? -14.949 -10.243 15.983 1.00 89.50 94 ASP A N 1
ATOM 659 C CA . ASP A 1 94 ? -16.177 -9.473 16.235 1.00 89.50 94 ASP A CA 1
ATOM 660 C C . ASP A 1 94 ? -15.970 -7.942 16.258 1.00 89.50 94 ASP A C 1
ATOM 662 O O . ASP A 1 94 ? -16.948 -7.184 16.391 1.00 89.50 94 ASP A O 1
ATOM 666 N N . GLY A 1 95 ? -14.719 -7.502 16.067 1.00 93.81 95 GLY A N 1
ATOM 667 C CA . GLY A 1 95 ? -14.287 -6.112 15.971 1.00 93.81 95 GLY A CA 1
ATOM 668 C C . GLY A 1 95 ? -14.182 -5.392 17.312 1.00 93.81 95 GLY A C 1
ATOM 669 O O . GLY A 1 95 ? -13.966 -4.185 17.321 1.00 93.81 95 GLY A O 1
ATOM 670 N N . ARG A 1 96 ? -14.383 -6.067 18.447 1.00 91.00 96 ARG A N 1
ATOM 671 C CA . ARG A 1 96 ? -14.387 -5.398 19.755 1.00 91.00 96 ARG A CA 1
ATOM 672 C C . ARG A 1 96 ? -12.994 -4.970 20.194 1.00 91.00 96 ARG A C 1
ATOM 674 O O . ARG A 1 96 ? -12.015 -5.623 19.862 1.00 91.00 96 ARG A O 1
ATOM 681 N N . TYR A 1 97 ? -12.924 -3.905 20.978 1.00 91.75 97 TYR A N 1
ATOM 682 C CA . TYR A 1 97 ? -11.700 -3.512 21.665 1.00 91.75 97 TYR A CA 1
ATOM 683 C C . TYR A 1 97 ? -12.006 -3.009 23.067 1.00 91.75 97 TYR A C 1
ATOM 685 O O . TYR A 1 97 ? -13.091 -2.467 23.311 1.00 91.75 97 TYR A O 1
ATOM 693 N N . ILE A 1 98 ? -11.042 -3.165 23.974 1.00 88.38 98 ILE A N 1
ATOM 694 C CA . ILE A 1 98 ? -11.109 -2.595 25.319 1.00 88.38 98 ILE A CA 1
ATOM 695 C C . ILE A 1 98 ? -9.785 -1.943 25.693 1.00 88.38 98 ILE A C 1
ATOM 697 O O . ILE A 1 98 ? -8.708 -2.519 25.587 1.00 88.38 98 ILE A O 1
ATOM 701 N N . ALA A 1 99 ? -9.896 -0.732 26.215 1.00 85.88 99 ALA A N 1
ATOM 702 C CA . ALA A 1 99 ? -8.816 0.054 26.759 1.00 85.88 99 ALA A CA 1
ATOM 703 C C . ALA A 1 99 ? -9.028 0.256 28.265 1.00 85.88 99 ALA A C 1
ATOM 705 O O . ALA A 1 99 ? -9.908 1.008 28.692 1.00 85.88 99 ALA A O 1
ATOM 706 N N . LEU A 1 100 ? -8.218 -0.439 29.069 1.00 79.00 100 LEU A N 1
ATOM 707 C CA . LEU A 1 100 ? -8.235 -0.371 30.532 1.00 79.00 100 LEU A CA 1
ATOM 708 C C . LEU A 1 100 ? -7.136 0.559 31.049 1.00 79.00 100 LEU A C 1
ATOM 710 O O . LEU A 1 100 ? -5.988 0.457 30.618 1.00 79.00 100 LEU A O 1
ATOM 714 N N . GLY A 1 101 ? -7.444 1.392 32.045 1.00 75.88 101 GLY A N 1
ATOM 715 C CA . GLY A 1 101 ? -6.412 2.088 32.811 1.00 75.88 101 GLY A CA 1
ATOM 716 C C . GLY A 1 101 ? -6.884 3.369 33.483 1.00 75.88 101 GLY A C 1
ATOM 717 O O . GLY A 1 101 ? -8.074 3.658 33.585 1.00 75.88 101 GLY A O 1
ATOM 718 N N . VAL A 1 102 ? -5.916 4.162 33.940 1.00 77.69 102 VAL A N 1
ATOM 719 C CA . VAL A 1 102 ? -6.160 5.556 34.327 1.00 77.69 102 VAL A CA 1
ATOM 720 C C . VAL A 1 102 ? -6.272 6.360 33.036 1.00 77.69 102 VAL A C 1
ATOM 722 O O . VAL A 1 102 ? -5.270 6.819 32.482 1.00 77.69 102 VAL A O 1
ATOM 725 N N . LEU A 1 103 ? -7.493 6.434 32.510 1.00 82.19 103 LEU A N 1
ATOM 726 C CA . LEU A 1 103 ? -7.791 7.208 31.314 1.00 82.19 103 LEU A CA 1
ATOM 727 C C . LEU A 1 103 ? -7.843 8.697 31.685 1.00 82.19 103 LEU A C 1
ATOM 729 O O . LEU A 1 103 ? -8.572 9.053 32.614 1.00 82.19 103 LEU A O 1
ATOM 733 N N . PRO A 1 104 ? -7.087 9.573 31.000 1.00 84.19 104 PRO A N 1
ATOM 734 C CA . PRO A 1 104 ? -7.241 11.009 31.185 1.00 84.19 104 PRO A CA 1
ATOM 735 C C . PRO A 1 104 ? -8.631 11.454 30.719 1.00 84.19 104 PRO A C 1
ATOM 737 O O . PRO A 1 104 ? -9.265 10.785 29.901 1.00 84.19 104 PRO A O 1
ATOM 740 N N . ASP A 1 105 ? -9.074 12.623 31.185 1.00 86.00 105 ASP A N 1
ATOM 741 C CA . ASP A 1 105 ? -10.389 13.173 30.825 1.00 86.00 105 ASP A CA 1
ATOM 742 C C . ASP A 1 105 ? -10.564 13.356 29.314 1.00 86.00 105 ASP A C 1
ATOM 744 O O . ASP A 1 105 ? -11.687 13.314 28.829 1.00 86.00 105 ASP A O 1
ATOM 748 N N . PHE A 1 106 ? -9.462 13.497 28.570 1.00 88.44 106 PHE A N 1
ATOM 749 C CA . PHE A 1 106 ? -9.438 13.475 27.112 1.00 88.44 106 PHE A CA 1
ATOM 750 C C . PHE A 1 106 ? -8.316 12.572 26.618 1.00 88.44 106 PHE A C 1
ATOM 752 O O . PHE A 1 106 ? -7.157 12.733 27.015 1.00 88.44 106 PHE A O 1
ATOM 759 N N . SER A 1 107 ? -8.656 11.667 25.709 1.00 88.06 107 SER A N 1
ATOM 760 C CA . SER A 1 107 ? -7.694 10.828 24.997 1.00 88.06 107 SER A CA 1
ATOM 761 C C . SER A 1 107 ? -7.965 10.869 23.499 1.00 88.06 107 SER A C 1
ATOM 763 O O . SER A 1 107 ? -9.094 11.130 23.085 1.00 88.06 107 SER A O 1
ATOM 765 N N . VAL A 1 108 ? -6.958 10.567 22.683 1.00 91.62 108 VAL A N 1
ATOM 766 C CA . VAL A 1 108 ? -7.171 10.281 21.259 1.00 91.62 108 VAL A CA 1
ATOM 767 C C . VAL A 1 108 ? -7.089 8.777 21.068 1.00 91.62 108 VAL A C 1
ATOM 769 O O . VAL A 1 108 ? -6.049 8.173 21.329 1.00 91.62 108 VAL A O 1
ATOM 772 N N . VAL A 1 109 ? -8.186 8.164 20.630 1.00 93.44 109 VAL A N 1
ATOM 773 C CA . VAL A 1 109 ? -8.159 6.776 20.173 1.00 93.44 109 VAL A CA 1
ATOM 774 C C . VAL A 1 109 ? -7.672 6.776 18.745 1.00 93.44 109 VAL A C 1
ATOM 776 O O . VAL A 1 109 ? -8.223 7.476 17.896 1.00 93.44 109 VAL A O 1
ATOM 779 N N . ARG A 1 110 ? -6.653 5.970 18.483 1.00 95.25 110 ARG A N 1
ATOM 780 C CA . ARG A 1 110 ? -6.132 5.731 17.149 1.00 95.25 110 ARG A CA 1
ATOM 781 C C . ARG A 1 110 ? -6.383 4.275 16.777 1.00 95.25 110 ARG A C 1
ATOM 783 O O . ARG A 1 110 ? -5.993 3.369 17.512 1.00 95.25 110 ARG A O 1
ATOM 790 N N . ALA A 1 111 ? -7.032 4.078 15.636 1.00 96.31 111 ALA A N 1
ATOM 791 C CA . ALA A 1 111 ? -7.337 2.777 15.064 1.00 96.31 111 ALA A CA 1
ATOM 792 C C . ALA A 1 111 ? -6.613 2.614 13.726 1.00 96.31 111 ALA A C 1
ATOM 794 O O . ALA A 1 111 ? -6.790 3.425 12.814 1.00 96.31 111 ALA A O 1
ATOM 795 N N . GLU A 1 112 ? -5.799 1.565 13.614 1.00 96.38 112 GLU A N 1
ATOM 796 C CA . GLU A 1 112 ? -4.984 1.288 12.431 1.00 96.38 112 GLU A CA 1
ATOM 797 C C . GLU A 1 112 ? -5.120 -0.165 11.979 1.00 96.38 112 GLU A C 1
ATOM 799 O O . GLU A 1 112 ? -5.013 -1.104 12.769 1.00 96.38 112 GLU A O 1
ATOM 804 N N . ARG A 1 113 ? -5.302 -0.349 10.670 1.00 96.88 113 ARG A N 1
ATOM 805 C CA . ARG A 1 113 ? -5.209 -1.647 10.006 1.00 96.88 113 ARG A CA 1
ATOM 806 C C . ARG A 1 113 ? -4.840 -1.442 8.542 1.00 96.88 113 ARG A C 1
ATOM 808 O O . ARG A 1 113 ? -5.467 -0.634 7.863 1.00 96.88 113 ARG A O 1
ATOM 815 N N . ALA A 1 114 ? -3.893 -2.231 8.036 1.00 96.50 114 ALA A N 1
ATOM 816 C CA . ALA A 1 114 ? -3.599 -2.282 6.605 1.00 96.50 114 ALA A CA 1
ATOM 817 C C . ALA A 1 114 ? -4.884 -2.517 5.791 1.00 96.50 114 ALA A C 1
ATOM 819 O O . ALA A 1 114 ? -5.685 -3.401 6.107 1.00 96.50 114 ALA A O 1
ATOM 820 N N . GLY A 1 115 ? -5.074 -1.716 4.748 1.00 97.00 115 GLY A N 1
ATOM 821 C CA . GLY A 1 115 ? -6.287 -1.691 3.944 1.00 97.00 115 GLY A CA 1
ATOM 822 C C . GLY A 1 115 ? -7.313 -0.638 4.354 1.00 97.00 115 GLY A C 1
ATOM 823 O O . GLY A 1 115 ? -8.278 -0.439 3.625 1.00 97.00 115 GLY A O 1
ATOM 824 N N . TYR A 1 116 ? -7.113 0.071 5.460 1.00 96.94 116 TYR A N 1
ATOM 825 C CA . TYR A 1 116 ? -8.000 1.137 5.917 1.00 96.94 116 TYR A CA 1
ATOM 826 C C . TYR A 1 116 ? -7.216 2.427 6.136 1.00 96.94 116 TYR A C 1
ATOM 828 O O . TYR A 1 116 ? -6.023 2.387 6.430 1.00 96.94 116 TYR A O 1
ATOM 836 N N . PHE A 1 117 ? -7.896 3.566 6.021 1.00 95.38 117 PHE A N 1
ATOM 837 C CA . PHE A 1 117 ? -7.356 4.828 6.522 1.00 95.38 117 PHE A CA 1
ATOM 838 C C . PHE A 1 117 ? -7.250 4.783 8.050 1.00 95.38 117 PHE A C 1
ATOM 840 O O . PHE A 1 117 ? -8.182 4.324 8.721 1.00 95.38 117 PHE A O 1
ATOM 847 N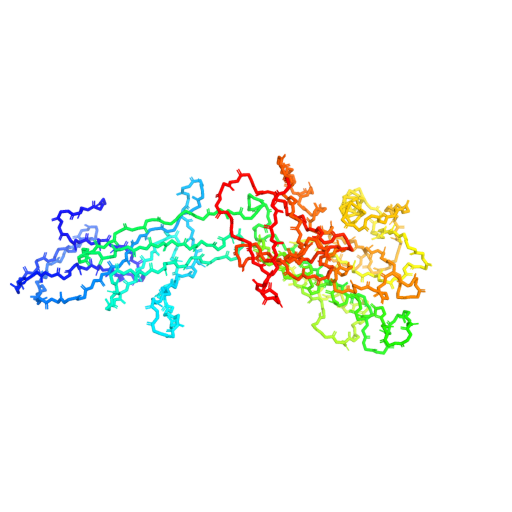 N . VAL A 1 118 ? -6.131 5.263 8.601 1.00 95.88 118 VAL A N 1
ATOM 848 C CA . VAL A 1 118 ? -5.979 5.432 10.053 1.00 95.88 118 VAL A CA 1
ATOM 849 C C . VAL A 1 118 ? -7.027 6.420 10.543 1.00 95.88 118 VAL A C 1
ATOM 851 O O . VAL A 1 118 ? -7.177 7.515 10.004 1.00 95.88 118 VAL A O 1
ATOM 854 N N . LYS A 1 119 ? -7.736 6.046 11.607 1.00 95.12 119 LYS A N 1
ATOM 855 C CA . LYS A 1 119 ? -8.748 6.897 12.226 1.00 95.12 119 LYS A CA 1
ATOM 856 C C . LYS A 1 119 ? -8.268 7.378 13.585 1.00 95.12 119 LYS A C 1
ATOM 858 O O . LYS A 1 119 ? -7.820 6.573 14.400 1.00 95.12 119 LYS A O 1
ATOM 863 N N . LYS A 1 120 ? -8.395 8.684 13.825 1.00 94.44 120 LYS A N 1
ATOM 864 C CA . LYS A 1 120 ? -8.169 9.320 15.125 1.00 94.44 120 LYS A CA 1
ATOM 865 C C . LYS A 1 120 ? -9.451 9.985 15.599 1.00 94.44 120 LYS A C 1
ATOM 867 O O . LYS A 1 120 ? -10.018 10.799 14.872 1.00 94.44 120 LYS A O 1
ATOM 872 N N . GLU A 1 121 ? -9.896 9.649 16.803 1.00 93.88 121 GLU A N 1
ATOM 873 C CA . GLU A 1 121 ? -11.080 10.249 17.421 1.00 93.88 121 GLU A CA 1
ATOM 874 C C . GLU A 1 121 ? -10.766 10.700 18.845 1.00 93.88 121 GLU A C 1
ATOM 876 O O . GLU A 1 121 ? -10.159 9.972 19.632 1.00 93.88 121 GLU A O 1
ATOM 881 N N . VAL A 1 122 ? -11.162 11.932 19.170 1.00 93.12 122 VAL A N 1
ATOM 882 C CA . VAL A 1 122 ? -11.066 12.451 20.535 1.00 93.12 122 VAL A CA 1
ATOM 883 C C . VAL A 1 122 ? -12.209 11.851 21.340 1.00 93.12 122 VAL A C 1
ATOM 885 O O . VAL A 1 122 ? -13.377 12.034 21.002 1.00 93.12 122 VAL A O 1
ATOM 888 N N . VAL A 1 123 ? -11.868 11.170 22.427 1.00 92.44 123 VAL A N 1
ATOM 889 C CA . VAL A 1 123 ? -12.826 10.586 23.364 1.00 92.44 123 VAL A CA 1
ATOM 890 C C . VAL A 1 123 ? -12.705 11.252 24.724 1.00 92.44 123 VAL A C 1
ATOM 892 O O . VAL A 1 123 ? -11.608 11.593 25.174 1.00 92.44 123 VAL A O 1
ATOM 895 N N . GLN A 1 124 ? -13.847 11.407 25.390 1.00 91.31 124 GLN A N 1
ATOM 896 C CA . GLN A 1 124 ? -13.934 11.980 26.726 1.00 91.31 124 GLN A CA 1
ATOM 897 C C . GLN A 1 124 ? -14.499 10.929 27.694 1.00 91.31 124 GLN A C 1
ATOM 899 O O . GLN A 1 124 ? -15.721 10.840 27.850 1.00 91.31 124 GLN A O 1
ATOM 904 N N . PRO A 1 125 ? -13.651 10.079 28.307 1.00 84.94 125 PRO A N 1
ATOM 905 C CA . PRO A 1 125 ? -14.114 9.020 29.189 1.00 84.94 125 PRO A CA 1
ATOM 906 C C . PRO A 1 125 ? -14.494 9.579 30.568 1.00 84.94 125 PRO A C 1
ATOM 908 O O . PRO A 1 125 ? -13.749 9.437 31.538 1.00 84.94 125 PRO A O 1
ATOM 911 N N . VAL A 1 126 ? -15.634 10.273 30.641 1.00 83.44 126 VAL A N 1
ATOM 912 C CA . VAL A 1 126 ? -16.159 10.884 31.880 1.00 83.44 126 VAL A CA 1
ATOM 913 C C . VAL A 1 126 ? -16.867 9.882 32.786 1.00 83.44 126 VAL A C 1
ATOM 915 O O . VAL A 1 126 ? -16.892 10.064 33.998 1.00 83.44 126 VAL A O 1
ATOM 918 N N . GLU A 1 127 ? -17.408 8.815 32.206 1.00 85.44 127 GLU A N 1
ATOM 919 C CA . GLU A 1 127 ? -18.088 7.749 32.935 1.00 85.44 127 GLU A CA 1
ATOM 920 C C . GLU A 1 127 ? -17.107 6.620 33.295 1.00 85.44 127 GLU A C 1
ATOM 922 O O . GLU A 1 127 ? -16.112 6.422 32.585 1.00 85.44 127 GLU A O 1
ATOM 927 N N . PRO A 1 128 ? -17.408 5.796 34.320 1.00 83.88 128 PRO A N 1
ATOM 928 C CA . PRO A 1 128 ? -16.665 4.561 34.592 1.00 83.88 128 PRO A CA 1
ATOM 929 C C . PRO A 1 128 ? -16.549 3.646 33.361 1.00 83.88 128 PRO A C 1
ATOM 931 O O . PRO A 1 128 ? -15.565 2.921 33.209 1.00 83.88 128 PRO A O 1
ATOM 934 N N . VAL A 1 129 ? -17.554 3.710 32.477 1.00 84.81 129 VAL A N 1
ATOM 935 C CA . VAL A 1 129 ? -17.607 3.011 31.190 1.00 84.81 129 VAL A CA 1
ATOM 936 C C . VAL A 1 129 ? -17.942 3.990 30.090 1.00 84.81 129 VAL A C 1
ATOM 938 O O . VAL A 1 129 ? -19.033 4.560 30.067 1.00 84.81 129 VAL A O 1
ATOM 941 N N . THR A 1 130 ? -17.046 4.117 29.123 1.00 88.06 130 THR A N 1
ATOM 942 C CA . THR A 1 130 ? -17.324 4.854 27.893 1.00 88.06 130 THR A CA 1
ATOM 943 C C . THR A 1 130 ? -17.348 3.883 26.728 1.00 88.06 130 THR A C 1
ATOM 945 O O . THR A 1 130 ? -16.381 3.166 26.495 1.00 88.06 130 THR A O 1
ATOM 948 N N . LEU A 1 131 ? -18.472 3.847 26.013 1.00 89.56 131 LEU A N 1
ATOM 949 C CA . LEU A 1 131 ? -18.616 3.056 24.796 1.00 89.56 131 LEU A CA 1
ATOM 950 C C . LEU A 1 131 ? -18.450 3.965 23.585 1.00 89.56 131 LEU A C 1
ATOM 952 O O . LEU A 1 131 ? -19.122 4.994 23.489 1.00 89.56 131 LEU A O 1
ATOM 956 N N . HIS A 1 132 ? -17.562 3.582 22.680 1.00 93.06 132 HIS A N 1
ATOM 957 C CA . HIS A 1 132 ? -17.199 4.366 21.515 1.00 93.06 132 HIS A CA 1
ATOM 958 C C . HIS A 1 132 ? -16.918 3.434 20.335 1.00 93.06 132 HIS A C 1
ATOM 960 O O . HIS A 1 132 ? -15.888 2.771 20.282 1.00 93.06 132 HIS A O 1
ATOM 966 N N . ASP A 1 133 ? -17.857 3.353 19.398 1.00 95.44 133 ASP A N 1
ATOM 967 C CA . ASP A 1 133 ? -17.656 2.582 18.174 1.00 95.44 133 ASP A CA 1
ATOM 968 C C . ASP A 1 133 ? -16.869 3.415 17.156 1.00 95.44 133 ASP A C 1
ATOM 970 O O . ASP A 1 133 ? -17.125 4.606 16.991 1.00 95.44 133 ASP A O 1
ATOM 974 N N . ILE A 1 134 ? -15.940 2.772 16.448 1.00 96.25 134 ILE A N 1
ATOM 975 C CA . ILE A 1 134 ? -15.070 3.405 15.452 1.00 96.25 134 ILE A CA 1
ATOM 976 C C . ILE A 1 134 ? -15.427 2.855 14.076 1.00 96.25 134 ILE A C 1
ATOM 978 O O . ILE A 1 134 ? -15.415 1.642 13.863 1.00 96.25 134 ILE A O 1
ATOM 982 N N . SER A 1 135 ? -15.702 3.741 13.119 1.00 96.88 135 SER A N 1
ATOM 983 C CA . SER A 1 135 ? -15.930 3.357 11.724 1.00 96.88 135 SER A CA 1
ATOM 984 C C . SER A 1 135 ? -14.686 3.626 10.879 1.00 96.88 135 SER A C 1
ATOM 986 O O . SER A 1 135 ? -14.310 4.779 10.669 1.00 96.88 135 SER A O 1
ATOM 988 N N . LEU A 1 136 ? -14.081 2.571 10.334 1.00 96.19 136 LEU A N 1
ATOM 989 C CA . LEU A 1 136 ? -12.961 2.661 9.400 1.00 96.19 136 LEU A CA 1
ATOM 990 C C . LEU A 1 136 ? -13.440 2.717 7.948 1.00 96.19 136 LEU A C 1
ATOM 992 O O . LEU A 1 136 ? -14.390 2.038 7.555 1.00 96.19 136 LEU A O 1
ATOM 996 N N . VAL A 1 137 ? -12.742 3.503 7.131 1.00 94.88 137 VAL A N 1
ATOM 997 C CA . VAL A 1 137 ? -12.980 3.592 5.686 1.00 94.88 137 VAL A CA 1
ATOM 998 C C . VAL A 1 137 ? -11.922 2.751 4.972 1.00 94.88 137 VAL A C 1
ATOM 1000 O O . VAL A 1 137 ? -10.731 3.010 5.168 1.00 94.88 137 VAL A O 1
ATOM 1003 N N . PRO A 1 138 ? -12.312 1.740 4.177 1.00 95.69 138 PRO A N 1
ATOM 1004 C CA . PRO A 1 138 ? -11.347 0.951 3.431 1.00 95.69 138 PRO A CA 1
ATOM 1005 C C . PRO A 1 138 ? -10.719 1.787 2.308 1.00 95.69 138 PRO A C 1
ATOM 1007 O O . PRO A 1 138 ? -11.388 2.570 1.636 1.00 95.69 138 PRO A O 1
ATOM 1010 N N . LEU A 1 139 ? -9.424 1.592 2.080 1.00 95.06 139 LEU A N 1
ATOM 1011 C CA . LEU A 1 139 ? -8.710 2.165 0.947 1.00 95.06 139 LEU A CA 1
ATOM 1012 C C . LEU A 1 139 ? -9.222 1.549 -0.349 1.00 95.06 139 LEU A C 1
ATOM 1014 O O . LEU A 1 139 ? -9.263 0.323 -0.479 1.00 95.06 139 LEU A O 1
ATOM 1018 N N . ALA A 1 140 ? -9.568 2.407 -1.309 1.00 94.81 140 ALA A N 1
ATOM 1019 C CA . ALA A 1 140 ? -10.088 2.000 -2.609 1.00 94.81 140 ALA A CA 1
ATOM 1020 C C . ALA A 1 140 ? -11.191 0.930 -2.504 1.00 94.81 140 ALA A C 1
ATOM 1022 O O . ALA A 1 140 ? -11.114 -0.116 -3.147 1.00 94.81 140 ALA A O 1
ATOM 1023 N N . ASP A 1 141 ? -12.162 1.146 -1.612 1.00 95.06 141 ASP A N 1
ATOM 1024 C CA . ASP A 1 141 ? -13.281 0.235 -1.326 1.00 95.06 141 ASP A CA 1
ATOM 1025 C C . ASP A 1 141 ? -12.861 -1.212 -0.998 1.00 95.06 141 ASP A C 1
ATOM 1027 O O . ASP A 1 141 ? -13.599 -2.169 -1.241 1.00 95.06 141 ASP A O 1
ATOM 1031 N N . GLY A 1 142 ? -11.642 -1.400 -0.484 1.00 96.31 142 GLY A N 1
ATOM 1032 C CA . GLY A 1 142 ? -11.106 -2.704 -0.095 1.00 96.31 142 GLY A CA 1
ATOM 1033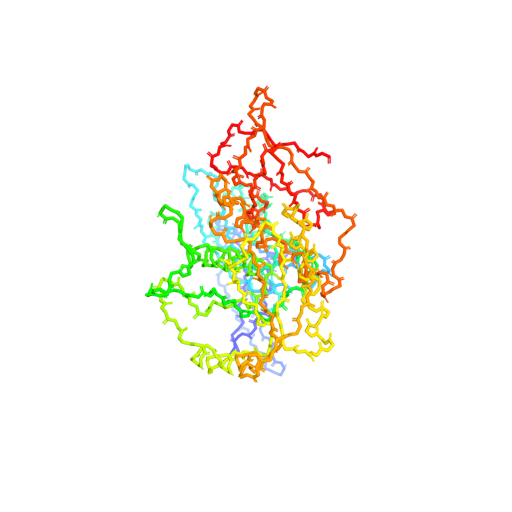 C C . GLY A 1 142 ? -10.794 -3.628 -1.274 1.00 96.31 142 GLY A C 1
ATOM 1034 O O . GLY A 1 142 ? -10.617 -4.833 -1.091 1.00 96.31 142 GLY A O 1
ATOM 1035 N N . LYS A 1 143 ? -10.696 -3.090 -2.495 1.00 97.31 143 LYS A N 1
ATOM 1036 C CA . LYS A 1 143 ? -10.529 -3.870 -3.736 1.00 97.31 143 LYS A CA 1
ATOM 1037 C C . LYS A 1 143 ? -9.268 -4.731 -3.759 1.00 97.31 143 LYS A C 1
ATOM 1039 O O . LYS A 1 143 ? -9.227 -5.750 -4.449 1.00 97.31 143 LYS A O 1
ATOM 1044 N N . LEU A 1 144 ? -8.255 -4.353 -2.979 1.00 97.94 144 LEU A N 1
ATOM 1045 C CA . LEU A 1 144 ? -6.982 -5.065 -2.903 1.00 97.94 144 LEU A CA 1
ATOM 1046 C C . LEU A 1 144 ? -6.862 -6.019 -1.704 1.00 97.94 144 LEU A C 1
ATOM 1048 O O . LEU A 1 144 ? -5.831 -6.681 -1.575 1.00 97.94 144 LEU A O 1
ATOM 1052 N N . PHE A 1 145 ? -7.893 -6.157 -0.862 1.00 97.62 145 PHE A N 1
ATOM 1053 C CA . PHE A 1 145 ? -7.818 -6.983 0.348 1.00 97.62 145 PHE A CA 1
ATOM 1054 C C . PHE A 1 145 ? -7.470 -8.437 0.032 1.00 97.62 145 PHE A C 1
ATOM 1056 O O . PHE A 1 145 ? -8.166 -9.130 -0.712 1.00 97.62 145 PHE A O 1
ATOM 1063 N N . GLY A 1 146 ? -6.358 -8.903 0.604 1.00 95.56 146 GLY A N 1
ATOM 1064 C CA . GLY A 1 146 ? -5.884 -10.280 0.472 1.00 95.56 146 GLY A CA 1
ATOM 1065 C C . GLY A 1 146 ? -5.352 -10.661 -0.917 1.00 95.56 146 GLY A C 1
ATOM 1066 O O . GLY A 1 146 ? -4.863 -11.782 -1.092 1.00 95.56 146 GLY A O 1
ATOM 1067 N N . LYS A 1 147 ? -5.391 -9.753 -1.902 1.00 97.62 147 LYS A N 1
ATOM 1068 C CA . LYS A 1 147 ? -4.873 -9.991 -3.258 1.00 97.62 147 LYS A CA 1
ATOM 1069 C C . LYS A 1 147 ? -3.358 -10.159 -3.222 1.00 97.62 147 LYS A C 1
ATOM 1071 O O . LYS A 1 147 ? -2.679 -9.451 -2.489 1.00 97.62 147 LYS A O 1
ATOM 1076 N N . THR A 1 148 ? -2.822 -11.099 -3.998 1.00 97.31 148 THR A N 1
ATOM 1077 C CA . THR A 1 148 ? -1.385 -11.414 -3.976 1.00 97.31 148 THR A CA 1
ATOM 1078 C C . THR A 1 148 ? -0.656 -10.795 -5.162 1.00 97.31 148 THR A C 1
ATOM 1080 O O . THR A 1 148 ? -1.048 -11.005 -6.311 1.00 97.31 148 THR A O 1
ATOM 1083 N N . TYR A 1 149 ? 0.444 -10.097 -4.875 1.00 98.06 149 TYR A N 1
ATOM 1084 C CA . TYR A 1 149 ? 1.322 -9.496 -5.878 1.00 98.06 149 TYR A CA 1
ATOM 1085 C C . TYR A 1 149 ? 2.773 -9.890 -5.617 1.00 98.06 149 TYR A C 1
ATOM 1087 O O . TYR A 1 149 ? 3.280 -9.733 -4.507 1.00 98.06 149 TYR A O 1
ATOM 1095 N N . VAL A 1 150 ? 3.455 -10.383 -6.646 1.00 98.12 150 VAL A N 1
ATOM 1096 C CA . VAL A 1 150 ? 4.890 -10.676 -6.604 1.00 98.12 150 VAL A CA 1
ATOM 1097 C C . VAL A 1 150 ? 5.613 -9.588 -7.381 1.00 98.12 150 VAL A C 1
ATOM 1099 O O . VAL A 1 150 ? 5.331 -9.365 -8.553 1.00 98.12 150 VAL A O 1
ATOM 1102 N N . LEU A 1 151 ? 6.526 -8.893 -6.715 1.00 98.56 151 LEU A N 1
ATOM 1103 C CA . LEU A 1 151 ? 7.200 -7.706 -7.219 1.00 98.56 151 LEU A CA 1
ATOM 1104 C C . LEU A 1 151 ? 8.665 -8.027 -7.490 1.00 98.56 151 LEU A C 1
ATOM 1106 O O . LEU A 1 151 ? 9.428 -8.375 -6.584 1.00 98.56 151 LEU A O 1
ATOM 1110 N N . ASP A 1 152 ? 9.057 -7.912 -8.750 1.00 98.38 152 ASP A N 1
ATOM 1111 C CA . ASP A 1 152 ? 10.351 -8.356 -9.238 1.00 98.38 152 ASP A CA 1
ATOM 1112 C C . ASP A 1 152 ? 11.175 -7.197 -9.797 1.00 98.38 152 ASP A C 1
ATOM 1114 O O . ASP A 1 152 ? 11.013 -6.780 -10.942 1.00 98.38 152 ASP A O 1
ATOM 1118 N N . ALA A 1 153 ? 12.097 -6.683 -8.990 1.00 98.62 153 ALA A N 1
ATOM 1119 C CA . ALA A 1 153 ? 13.082 -5.722 -9.459 1.00 98.62 153 ALA A CA 1
ATOM 1120 C C . ALA A 1 153 ? 14.151 -6.440 -10.303 1.00 98.62 153 ALA A C 1
ATOM 1122 O O . ALA A 1 153 ? 14.960 -7.209 -9.756 1.00 98.62 153 ALA A O 1
ATOM 1123 N N . ARG A 1 154 ? 14.181 -6.179 -11.621 1.00 97.31 154 ARG A N 1
ATOM 1124 C CA . ARG A 1 154 ? 15.176 -6.767 -12.536 1.00 97.31 154 ARG A CA 1
ATOM 1125 C C . ARG A 1 154 ? 16.596 -6.361 -12.121 1.00 97.31 154 ARG A C 1
ATOM 1127 O O . ARG A 1 154 ? 16.792 -5.314 -11.491 1.00 97.31 154 ARG A O 1
ATOM 1134 N N . TYR A 1 155 ? 17.564 -7.199 -12.495 1.00 97.94 155 TYR A N 1
ATOM 1135 C CA . TYR A 1 155 ? 18.990 -7.049 -12.189 1.00 97.94 155 TYR A CA 1
ATOM 1136 C C . TYR A 1 155 ? 19.299 -7.198 -10.682 1.00 97.94 155 TYR A C 1
ATOM 1138 O O . TYR A 1 155 ? 18.526 -7.839 -9.959 1.00 97.94 155 TYR A O 1
ATOM 1146 N N . GLY A 1 156 ? 20.440 -6.667 -10.237 1.00 97.50 156 GLY A N 1
ATOM 1147 C CA . GLY A 1 156 ? 20.972 -6.740 -8.874 1.00 97.50 156 GLY A CA 1
ATOM 1148 C C . GLY A 1 156 ? 22.375 -7.353 -8.828 1.00 97.50 156 GLY A C 1
ATOM 1149 O O . GLY A 1 156 ? 22.744 -8.164 -9.685 1.00 97.50 156 GLY A O 1
ATOM 1150 N N . GLY A 1 157 ? 23.159 -6.977 -7.820 1.00 97.50 157 GLY A N 1
ATOM 1151 C CA . GLY A 1 157 ? 24.525 -7.443 -7.613 1.00 97.50 157 GLY A CA 1
ATOM 1152 C C . GLY A 1 157 ? 25.435 -7.096 -8.794 1.00 97.50 157 GLY A C 1
ATOM 1153 O O . GLY A 1 157 ? 25.568 -5.938 -9.181 1.00 97.50 157 GLY A O 1
ATOM 1154 N N . ALA A 1 158 ? 26.059 -8.110 -9.401 1.00 97.31 158 ALA A N 1
ATOM 1155 C CA . ALA A 1 158 ? 26.950 -7.912 -10.547 1.00 97.31 158 ALA A CA 1
ATOM 1156 C C . ALA A 1 158 ? 26.212 -7.514 -11.840 1.00 97.31 158 ALA A C 1
ATOM 1158 O O . ALA A 1 158 ? 26.833 -7.030 -12.784 1.00 97.31 158 ALA A O 1
ATOM 1159 N N . GLN A 1 159 ? 24.892 -7.710 -11.903 1.00 97.38 159 GLN A N 1
ATOM 1160 C CA . GLN A 1 159 ? 24.064 -7.208 -12.993 1.00 97.38 159 GLN A CA 1
ATOM 1161 C C . GLN A 1 159 ? 23.530 -5.837 -12.587 1.00 97.38 159 GLN A C 1
ATOM 1163 O O . GLN A 1 159 ? 22.572 -5.748 -11.832 1.00 97.38 159 GLN A O 1
ATOM 1168 N N . THR A 1 160 ? 24.134 -4.758 -13.072 1.00 97.50 160 THR A N 1
ATOM 1169 C CA . THR A 1 160 ? 23.710 -3.387 -12.728 1.00 97.50 160 THR A CA 1
ATOM 1170 C C . THR A 1 160 ? 22.603 -2.853 -13.641 1.00 97.50 160 THR A C 1
ATOM 1172 O O . THR A 1 160 ? 21.914 -1.894 -13.291 1.00 97.50 160 THR A O 1
ATOM 1175 N N . GLY A 1 161 ? 22.433 -3.463 -14.819 1.00 97.50 161 GLY A N 1
ATOM 1176 C CA . GLY A 1 161 ? 21.734 -2.837 -15.944 1.00 97.50 161 GLY A CA 1
ATOM 1177 C C . GLY A 1 161 ? 22.497 -1.603 -16.435 1.00 97.50 161 GLY A C 1
ATOM 1178 O O . GLY A 1 161 ? 23.713 -1.512 -16.234 1.00 97.50 161 GLY A O 1
ATOM 1179 N N . ASP A 1 162 ? 21.790 -0.650 -17.043 1.00 98.00 162 ASP A N 1
ATOM 1180 C CA . ASP A 1 162 ? 22.407 0.603 -17.482 1.00 98.00 162 ASP A CA 1
ATOM 1181 C C . ASP A 1 162 ? 22.876 1.439 -16.288 1.00 98.00 162 ASP A C 1
ATOM 1183 O O . ASP A 1 162 ? 22.279 1.383 -15.204 1.00 98.00 162 ASP A O 1
ATOM 1187 N N . VAL A 1 163 ? 23.921 2.238 -16.511 1.00 97.50 163 VAL A N 1
ATOM 1188 C CA . VAL A 1 163 ? 24.569 3.077 -15.497 1.00 97.50 163 VAL A CA 1
ATOM 1189 C C . VAL A 1 163 ? 24.731 4.501 -16.024 1.00 97.50 163 VAL A C 1
ATOM 1191 O O . VAL A 1 163 ? 25.219 4.701 -17.137 1.00 97.50 163 VAL A O 1
ATOM 1194 N N . ALA A 1 164 ? 24.358 5.491 -15.212 1.00 96.19 164 ALA A N 1
ATOM 1195 C CA . ALA A 1 164 ? 24.561 6.912 -15.483 1.00 96.19 164 ALA A CA 1
ATOM 1196 C C . ALA A 1 164 ? 25.096 7.609 -14.220 1.00 96.19 164 ALA A C 1
ATOM 1198 O O . ALA A 1 164 ? 24.380 7.811 -13.241 1.00 96.19 164 ALA A O 1
ATOM 1199 N N . GLY A 1 165 ? 26.387 7.955 -14.212 1.00 93.62 165 GLY A N 1
ATOM 1200 C CA . GLY A 1 165 ? 27.042 8.478 -13.011 1.00 93.62 165 GLY A CA 1
ATOM 1201 C C . GLY A 1 165 ? 27.048 7.444 -11.879 1.00 93.62 165 GLY A C 1
ATOM 1202 O O . GLY A 1 165 ? 27.652 6.384 -12.021 1.00 93.62 165 GLY A O 1
ATOM 1203 N N . MET A 1 166 ? 26.387 7.757 -10.761 1.00 93.00 166 MET A N 1
ATOM 1204 C CA . MET A 1 166 ? 26.223 6.837 -9.623 1.00 93.00 166 MET A CA 1
ATOM 1205 C C . MET A 1 166 ? 24.909 6.043 -9.668 1.00 93.00 166 MET A C 1
ATOM 1207 O O . MET A 1 166 ? 24.721 5.142 -8.854 1.00 93.00 166 MET A O 1
ATOM 1211 N N . GLU A 1 167 ? 24.004 6.366 -10.593 1.00 95.12 167 GLU A N 1
ATOM 1212 C CA . GLU A 1 167 ? 22.702 5.714 -10.705 1.00 95.12 167 GLU A CA 1
ATOM 1213 C C . GLU A 1 167 ? 22.808 4.441 -11.545 1.00 95.12 167 GLU A C 1
ATOM 1215 O O . GLU A 1 167 ? 23.386 4.441 -12.636 1.00 95.12 167 GLU A O 1
ATOM 1220 N N . ARG A 1 168 ? 22.215 3.353 -11.046 1.00 97.81 168 ARG A N 1
ATOM 1221 C CA . ARG A 1 168 ? 22.117 2.066 -11.742 1.00 97.81 168 ARG A CA 1
ATOM 1222 C C . ARG A 1 168 ? 20.658 1.695 -11.940 1.00 97.81 168 ARG A C 1
ATOM 1224 O O . ARG A 1 168 ? 19.817 1.925 -11.070 1.00 97.81 168 ARG A O 1
ATOM 1231 N N . SER A 1 169 ? 20.363 1.035 -13.051 1.00 98.19 169 SER A N 1
ATOM 1232 C CA . SER A 1 169 ? 19.012 0.540 -13.338 1.00 98.19 169 SER A CA 1
ATOM 1233 C C . SER A 1 169 ? 18.534 -0.470 -12.288 1.00 98.19 169 SER A C 1
ATOM 1235 O O . SER A 1 169 ? 17.360 -0.476 -11.924 1.00 98.19 169 SER A O 1
ATOM 1237 N N . SER A 1 170 ? 19.446 -1.280 -11.734 1.00 98.50 170 SER A N 1
ATOM 1238 C CA . SER A 1 170 ? 19.161 -2.180 -10.609 1.00 98.50 170 SER A CA 1
ATOM 1239 C C . SER A 1 170 ? 18.628 -1.445 -9.375 1.00 98.50 170 SER A C 1
ATOM 1241 O O . SER A 1 170 ? 17.742 -1.969 -8.690 1.00 98.50 170 SER A O 1
ATOM 1243 N N . ASP A 1 171 ? 19.128 -0.241 -9.101 1.00 98.44 171 ASP A N 1
ATOM 1244 C CA . ASP A 1 171 ? 18.758 0.547 -7.925 1.00 98.44 171 ASP A CA 1
ATOM 1245 C C . ASP A 1 171 ? 17.382 1.188 -8.124 1.00 98.44 171 ASP A C 1
ATOM 1247 O O . ASP A 1 171 ? 16.523 1.091 -7.246 1.00 98.44 171 ASP A O 1
ATOM 1251 N N . ILE A 1 172 ? 17.121 1.737 -9.317 1.00 98.44 172 ILE A N 1
ATOM 1252 C CA . ILE A 1 172 ? 15.802 2.268 -9.692 1.00 98.44 172 ILE A CA 1
ATOM 1253 C C . ILE A 1 172 ? 14.732 1.174 -9.661 1.00 98.44 172 ILE A C 1
ATOM 1255 O O . ILE A 1 172 ? 13.673 1.368 -9.063 1.00 98.44 172 ILE A O 1
ATOM 1259 N N . ASN A 1 173 ? 15.014 -0.001 -10.231 1.00 98.75 173 ASN A N 1
ATOM 1260 C CA . ASN A 1 173 ? 14.088 -1.133 -10.198 1.00 98.75 173 ASN A CA 1
ATOM 1261 C C . ASN A 1 173 ? 13.725 -1.523 -8.761 1.00 98.75 173 ASN A C 1
ATOM 1263 O O . ASN A 1 173 ? 12.556 -1.773 -8.465 1.00 98.75 173 ASN A O 1
ATOM 1267 N N . LEU A 1 174 ? 14.717 -1.570 -7.860 1.00 98.75 174 LEU A N 1
ATOM 1268 C CA . LEU A 1 174 ? 14.486 -1.897 -6.453 1.00 98.75 174 LEU A CA 1
ATOM 1269 C C . LEU A 1 174 ? 13.680 -0.808 -5.745 1.00 98.75 174 LEU A C 1
ATOM 1271 O O . LEU A 1 174 ? 12.774 -1.130 -4.978 1.00 98.75 174 LEU A O 1
ATOM 1275 N N . ALA A 1 175 ? 13.988 0.462 -6.009 1.00 98.62 175 ALA A N 1
ATOM 1276 C CA . ALA A 1 175 ? 13.282 1.595 -5.427 1.00 98.62 175 ALA A CA 1
ATOM 1277 C C . ALA A 1 175 ? 11.798 1.593 -5.826 1.00 98.62 175 ALA A C 1
ATOM 1279 O O . ALA A 1 175 ? 10.934 1.689 -4.956 1.00 98.62 175 ALA A O 1
ATOM 1280 N N . VAL A 1 176 ? 11.490 1.387 -7.111 1.00 98.81 176 VAL A N 1
ATOM 1281 C CA . VAL A 1 176 ? 10.106 1.271 -7.602 1.00 98.81 176 VAL A CA 1
ATOM 1282 C C . VAL A 1 176 ? 9.406 0.058 -6.995 1.00 98.81 176 VAL A C 1
ATOM 1284 O O . VAL A 1 176 ? 8.279 0.188 -6.525 1.00 98.81 176 VAL A O 1
ATOM 1287 N N . ALA A 1 177 ? 10.057 -1.109 -6.951 1.00 98.81 177 ALA A N 1
ATOM 1288 C CA . ALA A 1 177 ? 9.453 -2.315 -6.387 1.00 98.81 177 ALA A CA 1
ATOM 1289 C C . ALA A 1 177 ? 9.142 -2.168 -4.888 1.00 98.81 177 ALA A C 1
ATOM 1291 O O . ALA A 1 177 ? 8.047 -2.526 -4.458 1.00 98.81 177 ALA A O 1
ATOM 1292 N N . ARG A 1 178 ? 10.062 -1.603 -4.094 1.00 98.75 178 ARG A N 1
ATOM 1293 C CA . ARG A 1 178 ? 9.832 -1.312 -2.667 1.00 98.75 178 ARG A CA 1
ATOM 1294 C C . ARG A 1 178 ? 8.708 -0.307 -2.476 1.00 98.75 178 ARG A C 1
ATOM 1296 O O . ARG A 1 178 ? 7.831 -0.517 -1.645 1.00 98.75 178 ARG A O 1
ATOM 1303 N N . ARG A 1 179 ? 8.689 0.743 -3.295 1.00 98.56 179 ARG A N 1
ATOM 1304 C CA . ARG A 1 179 ? 7.642 1.752 -3.212 1.00 98.56 179 ARG A CA 1
ATOM 1305 C C . ARG A 1 179 ? 6.265 1.180 -3.548 1.00 98.56 179 ARG A C 1
ATOM 1307 O O . ARG A 1 179 ? 5.292 1.442 -2.849 1.00 98.56 179 ARG A O 1
ATOM 1314 N N . LEU A 1 180 ? 6.190 0.352 -4.586 1.00 98.75 180 LEU A N 1
ATOM 1315 C CA . LEU A 1 180 ? 4.980 -0.376 -4.954 1.00 98.75 180 LEU A CA 1
ATOM 1316 C C . LEU A 1 180 ? 4.551 -1.359 -3.854 1.00 98.75 180 LEU A C 1
ATOM 1318 O O . LEU A 1 180 ? 3.363 -1.460 -3.564 1.00 98.75 180 LEU A O 1
ATOM 1322 N N . HIS A 1 181 ? 5.502 -2.046 -3.213 1.00 98.69 181 HIS A N 1
ATOM 1323 C CA . HIS A 1 181 ? 5.235 -2.924 -2.074 1.00 98.69 181 HIS A CA 1
ATOM 1324 C C . HIS A 1 181 ? 4.560 -2.168 -0.925 1.00 98.69 181 HIS A C 1
ATOM 1326 O O . HIS A 1 181 ? 3.517 -2.606 -0.451 1.00 98.69 181 HIS A O 1
ATOM 1332 N N . GLU A 1 182 ? 5.124 -1.032 -0.503 1.00 98.06 182 GLU A N 1
ATOM 1333 C CA . GLU A 1 182 ? 4.551 -0.186 0.554 1.00 98.06 182 GLU A CA 1
ATOM 1334 C C . GLU A 1 182 ? 3.110 0.220 0.237 1.00 98.06 182 GLU A C 1
ATOM 1336 O O . GLU A 1 182 ? 2.228 0.044 1.072 1.00 98.06 182 GLU A O 1
ATOM 1341 N N . LEU A 1 183 ? 2.857 0.704 -0.984 1.00 98.19 183 LEU A N 1
ATOM 1342 C CA . LEU A 1 183 ? 1.525 1.140 -1.407 1.00 98.19 183 LEU A CA 1
ATOM 1343 C C . LEU A 1 183 ? 0.514 -0.017 -1.419 1.00 98.19 183 LEU A C 1
ATOM 1345 O O . LEU A 1 183 ? -0.600 0.132 -0.922 1.00 98.19 183 LEU A O 1
ATOM 1349 N N . LEU A 1 184 ? 0.896 -1.179 -1.957 1.00 98.44 184 LEU A N 1
ATOM 1350 C CA . LEU A 1 184 ? 0.021 -2.351 -2.016 1.00 98.44 184 LEU A CA 1
ATOM 1351 C C . LEU A 1 184 ? -0.284 -2.912 -0.620 1.00 98.44 184 LEU A C 1
ATOM 1353 O O . LEU A 1 184 ? -1.437 -3.237 -0.339 1.00 98.44 184 LEU A O 1
ATOM 1357 N N . VAL A 1 185 ? 0.718 -2.996 0.262 1.00 98.00 185 VAL A N 1
ATOM 1358 C CA . VAL A 1 185 ? 0.524 -3.436 1.653 1.00 98.00 185 VAL A CA 1
ATOM 1359 C C . VAL A 1 185 ? -0.343 -2.445 2.420 1.00 98.00 185 VAL A C 1
ATOM 1361 O O . VAL A 1 185 ? -1.269 -2.874 3.103 1.00 98.00 185 VAL A O 1
ATOM 1364 N N . ALA A 1 186 ? -0.113 -1.136 2.264 1.00 96.56 186 ALA A N 1
ATOM 1365 C CA . ALA A 1 186 ? -0.960 -0.113 2.873 1.00 96.56 186 ALA A CA 1
ATOM 1366 C C . ALA A 1 186 ? -2.427 -0.284 2.454 1.00 96.56 186 ALA A C 1
ATOM 1368 O O . ALA A 1 186 ? -3.308 -0.159 3.294 1.00 96.56 186 ALA A O 1
ATOM 1369 N N . MET A 1 187 ? -2.688 -0.682 1.203 1.00 97.56 187 MET A N 1
ATOM 1370 C CA . MET A 1 187 ? -4.021 -0.999 0.668 1.00 97.56 187 MET A CA 1
ATOM 1371 C C . MET A 1 187 ? -4.550 -2.405 1.022 1.00 97.56 187 MET A C 1
ATOM 1373 O O . MET A 1 187 ? -5.596 -2.816 0.519 1.00 97.56 187 MET A O 1
ATOM 1377 N N . GLY A 1 188 ? -3.879 -3.148 1.906 1.00 97.50 188 GLY A N 1
ATOM 1378 C CA . GLY A 1 188 ? -4.346 -4.443 2.415 1.00 97.50 188 GLY A CA 1
ATOM 1379 C C . GLY A 1 188 ? -4.049 -5.637 1.500 1.00 97.50 188 GLY A C 1
ATOM 1380 O O . GLY A 1 188 ? -4.607 -6.722 1.700 1.00 97.50 188 GLY A O 1
ATOM 1381 N N . ALA A 1 189 ? -3.185 -5.462 0.499 1.00 98.19 189 ALA A N 1
ATOM 1382 C CA . ALA A 1 189 ? -2.738 -6.547 -0.363 1.00 98.19 189 ALA A CA 1
ATOM 1383 C C . ALA A 1 189 ? -1.590 -7.356 0.260 1.00 98.19 189 ALA A C 1
ATOM 1385 O O . ALA A 1 189 ? -0.771 -6.858 1.030 1.00 98.19 189 ALA A O 1
ATOM 1386 N N . ASN A 1 190 ? -1.467 -8.607 -0.173 1.00 97.62 190 ASN A N 1
ATOM 1387 C CA . ASN A 1 190 ? -0.334 -9.484 0.096 1.00 97.62 190 ASN A CA 1
ATOM 1388 C C . ASN A 1 190 ? 0.759 -9.274 -0.968 1.00 97.62 190 ASN A C 1
ATOM 1390 O O . ASN A 1 190 ? 0.879 -10.060 -1.913 1.00 97.62 190 ASN A O 1
ATOM 1394 N N . ALA A 1 191 ? 1.555 -8.211 -0.843 1.00 97.94 191 ALA A N 1
ATOM 1395 C CA . ALA A 1 191 ? 2.687 -7.968 -1.737 1.00 97.94 191 ALA A CA 1
ATOM 1396 C C . ALA A 1 191 ? 3.966 -8.662 -1.240 1.00 97.94 191 ALA A C 1
ATOM 1398 O O . ALA A 1 191 ? 4.227 -8.732 -0.041 1.00 97.94 191 ALA A O 1
ATOM 1399 N N . ARG A 1 192 ? 4.784 -9.187 -2.158 1.00 97.69 192 ARG A N 1
ATOM 1400 C CA . ARG A 1 192 ? 6.069 -9.830 -1.842 1.00 97.69 192 ARG A CA 1
ATOM 1401 C C . ARG A 1 192 ? 7.143 -9.407 -2.829 1.00 97.69 192 ARG A C 1
ATOM 1403 O O . ARG A 1 192 ? 6.925 -9.465 -4.032 1.00 97.69 192 ARG A O 1
ATOM 1410 N N . LEU A 1 193 ? 8.315 -9.037 -2.326 1.00 98.00 193 LEU A N 1
ATOM 1411 C CA . LEU A 1 193 ? 9.475 -8.712 -3.154 1.00 98.00 193 LEU A CA 1
ATOM 1412 C C . LEU A 1 193 ? 10.285 -9.977 -3.477 1.00 98.00 193 LEU A C 1
ATOM 1414 O O . LEU A 1 193 ? 10.561 -10.778 -2.583 1.00 98.00 193 LEU A O 1
ATOM 1418 N N . MET A 1 194 ? 10.715 -10.136 -4.733 1.00 97.50 194 MET A N 1
ATOM 1419 C CA . MET A 1 194 ? 11.616 -11.230 -5.141 1.00 97.50 194 MET A CA 1
ATOM 1420 C C . MET A 1 194 ? 13.022 -11.080 -4.560 1.00 97.50 194 MET A C 1
ATOM 1422 O O . MET A 1 194 ? 13.675 -12.085 -4.270 1.00 97.50 194 MET A O 1
ATOM 1426 N N . ARG A 1 195 ? 13.461 -9.829 -4.381 1.00 97.62 195 ARG A N 1
ATOM 1427 C CA . ARG A 1 195 ? 14.714 -9.443 -3.730 1.00 97.62 195 ARG A CA 1
ATOM 1428 C C . ARG A 1 195 ? 14.489 -8.269 -2.787 1.00 97.62 195 ARG A C 1
ATOM 1430 O O . ARG A 1 195 ? 13.696 -7.381 -3.095 1.00 97.62 195 ARG A O 1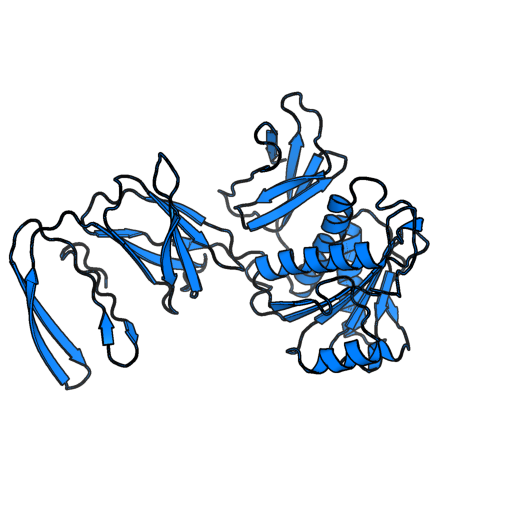
ATOM 1437 N N . GLN A 1 196 ? 15.179 -8.275 -1.655 1.00 97.06 196 GLN A N 1
ATOM 1438 C CA . GLN A 1 196 ? 15.067 -7.243 -0.627 1.00 97.06 196 GLN A CA 1
ATOM 1439 C C . GLN A 1 196 ? 16.202 -6.225 -0.707 1.00 97.06 196 GLN A C 1
ATOM 1441 O O . GLN A 1 196 ? 16.009 -5.101 -0.255 1.00 97.06 196 GLN A O 1
ATOM 1446 N N . GLY A 1 197 ? 17.353 -6.567 -1.287 1.00 97.81 197 GLY A N 1
ATOM 1447 C CA . GLY A 1 197 ? 18.517 -5.695 -1.432 1.00 97.81 197 GLY A CA 1
ATOM 1448 C C . GLY A 1 197 ? 19.156 -5.781 -2.820 1.00 97.81 197 GLY A C 1
ATOM 1449 O O . GLY A 1 197 ? 18.493 -6.095 -3.816 1.00 97.81 197 GLY A O 1
ATOM 1450 N N . ASP A 1 198 ? 20.449 -5.463 -2.886 1.00 97.56 198 ASP A N 1
ATOM 1451 C CA . ASP A 1 198 ? 21.258 -5.524 -4.110 1.00 97.56 198 ASP A CA 1
ATOM 1452 C C . ASP A 1 198 ? 21.814 -6.939 -4.364 1.00 97.56 198 ASP A C 1
ATOM 1454 O O . ASP A 1 198 ? 23.018 -7.156 -4.488 1.00 97.56 198 ASP A O 1
ATOM 1458 N N . GLU A 1 199 ? 20.927 -7.935 -4.397 1.00 97.69 199 GLU A N 1
ATOM 1459 C CA . GLU A 1 199 ? 21.276 -9.308 -4.754 1.00 97.69 199 GLU A CA 1
ATOM 1460 C C . GLU A 1 199 ? 20.924 -9.651 -6.204 1.00 97.69 199 GLU A C 1
ATOM 1462 O O . GLU A 1 199 ? 19.846 -9.337 -6.720 1.00 97.69 199 GLU A O 1
ATOM 1467 N N . GLN A 1 200 ? 21.831 -10.377 -6.856 1.00 97.44 200 GLN A N 1
ATOM 1468 C CA . GLN A 1 200 ? 21.568 -10.979 -8.154 1.00 97.44 200 GLN A CA 1
ATOM 1469 C C . GLN A 1 200 ? 20.757 -12.267 -7.974 1.00 97.44 200 GLN A C 1
ATOM 1471 O O . GLN A 1 200 ? 21.216 -13.213 -7.334 1.00 97.44 200 GLN A O 1
ATOM 1476 N N . ILE A 1 201 ? 19.580 -12.338 -8.598 1.00 97.31 201 ILE A N 1
ATOM 1477 C CA . ILE A 1 201 ? 18.791 -13.574 -8.690 1.00 97.31 201 ILE A CA 1
ATOM 1478 C C . ILE A 1 201 ? 18.705 -13.995 -10.164 1.00 97.31 201 ILE A C 1
ATOM 1480 O O . ILE A 1 201 ? 18.162 -13.228 -10.969 1.00 97.31 201 ILE A O 1
ATOM 1484 N N . PRO A 1 202 ? 19.220 -15.183 -10.540 1.00 96.12 202 PRO A N 1
ATOM 1485 C CA . PRO A 1 202 ? 19.080 -15.717 -11.894 1.00 96.12 202 PRO A CA 1
ATOM 1486 C C . PRO A 1 202 ? 17.615 -15.868 -12.320 1.00 96.12 202 PRO A C 1
ATOM 1488 O O . PRO A 1 202 ? 16.759 -16.189 -11.499 1.00 96.12 202 PRO A O 1
ATOM 1491 N N . GLU A 1 203 ? 17.326 -15.705 -13.611 1.00 94.88 203 GLU A N 1
ATOM 1492 C CA . GLU A 1 203 ? 15.961 -15.800 -14.162 1.00 94.88 203 GLU A CA 1
ATOM 1493 C C . GLU A 1 203 ? 15.268 -17.133 -13.830 1.00 94.88 203 GLU A C 1
ATOM 1495 O O . GLU A 1 203 ? 14.117 -17.145 -13.394 1.00 94.88 203 GLU A O 1
ATOM 1500 N N . SER A 1 204 ? 15.989 -18.253 -13.944 1.00 94.94 204 SER A N 1
ATOM 1501 C CA . SER A 1 204 ? 15.476 -19.584 -13.589 1.00 94.94 204 SER A CA 1
ATOM 1502 C C . SER A 1 204 ? 15.131 -19.702 -12.103 1.00 94.94 204 SER A C 1
ATOM 1504 O O . SER A 1 204 ? 14.139 -20.328 -11.735 1.00 94.94 204 SER A O 1
ATOM 1506 N N . GLU A 1 205 ? 15.915 -19.061 -11.236 1.00 96.31 205 GLU A N 1
ATOM 1507 C CA . GLU A 1 205 ? 15.658 -19.022 -9.800 1.00 96.31 205 GLU A CA 1
ATOM 1508 C C . GLU A 1 205 ? 14.452 -18.135 -9.468 1.00 96.31 205 GLU A C 1
ATOM 1510 O O . GLU A 1 205 ? 13.656 -18.491 -8.598 1.00 96.31 205 GLU A O 1
ATOM 1515 N N . ARG A 1 206 ? 14.262 -17.016 -10.181 1.00 95.88 206 ARG A N 1
ATOM 1516 C CA . ARG A 1 206 ? 13.059 -16.178 -10.044 1.00 95.88 206 ARG A CA 1
ATOM 1517 C C . ARG A 1 206 ? 11.805 -16.969 -10.414 1.00 95.88 206 ARG A C 1
ATOM 1519 O O . ARG A 1 206 ? 10.858 -17.018 -9.630 1.00 95.88 206 ARG A O 1
ATOM 1526 N N . ALA A 1 207 ? 11.830 -17.664 -11.549 1.00 94.19 207 ALA A N 1
ATOM 1527 C CA . ALA A 1 207 ? 10.735 -18.535 -11.959 1.00 94.19 207 ALA A CA 1
ATOM 1528 C C . ALA A 1 207 ? 10.473 -19.653 -10.933 1.00 94.19 207 ALA A C 1
ATOM 1530 O O . ALA A 1 207 ? 9.336 -19.827 -10.495 1.00 94.19 207 ALA A O 1
ATOM 1531 N N . ARG A 1 208 ? 11.520 -20.334 -10.444 1.00 94.88 208 ARG A N 1
ATOM 1532 C CA . ARG A 1 208 ? 11.398 -21.377 -9.410 1.00 94.88 208 ARG A CA 1
ATOM 1533 C C . ARG A 1 208 ? 10.763 -20.852 -8.121 1.00 94.88 208 ARG A C 1
ATOM 1535 O O . ARG A 1 208 ? 9.858 -21.487 -7.585 1.00 94.88 208 ARG A O 1
ATOM 1542 N N . ARG A 1 209 ? 11.206 -19.692 -7.625 1.00 94.38 209 ARG A N 1
ATOM 1543 C CA . ARG A 1 209 ? 10.640 -19.055 -6.422 1.00 94.38 209 ARG A CA 1
ATOM 1544 C C . ARG A 1 209 ? 9.178 -18.664 -6.609 1.00 94.38 209 ARG A C 1
ATOM 1546 O O . ARG A 1 209 ? 8.421 -18.741 -5.646 1.00 94.38 209 ARG A O 1
ATOM 1553 N N . SER A 1 210 ? 8.772 -18.304 -7.831 1.00 92.94 210 SER A N 1
ATOM 1554 C CA . SER A 1 210 ? 7.392 -17.897 -8.119 1.00 92.94 210 SER A CA 1
ATOM 1555 C C . SER A 1 210 ? 6.352 -18.970 -7.762 1.00 92.94 210 SER A C 1
ATOM 1557 O O . SER A 1 210 ? 5.248 -18.636 -7.342 1.00 92.94 210 SER A O 1
ATOM 1559 N N . VAL A 1 211 ? 6.732 -20.251 -7.843 1.00 91.69 211 VAL A N 1
ATOM 1560 C CA . VAL A 1 211 ? 5.872 -21.409 -7.540 1.00 91.69 211 VAL A CA 1
ATOM 1561 C C . VAL A 1 211 ? 5.474 -21.473 -6.061 1.00 91.69 211 VAL A C 1
ATOM 1563 O O . VAL A 1 211 ? 4.419 -22.004 -5.730 1.00 91.69 211 VAL A O 1
ATOM 1566 N N . ALA A 1 212 ? 6.304 -20.936 -5.163 1.00 91.44 212 ALA A N 1
ATOM 1567 C CA . ALA A 1 212 ? 6.048 -20.963 -3.724 1.00 91.44 212 ALA A CA 1
ATOM 1568 C C . ALA A 1 212 ? 5.078 -19.865 -3.256 1.00 91.44 212 ALA A C 1
ATOM 1570 O O . ALA A 1 212 ? 4.689 -19.845 -2.085 1.00 91.44 212 ALA A O 1
ATOM 1571 N N . PHE A 1 213 ? 4.702 -18.931 -4.134 1.00 89.88 213 PHE A N 1
ATOM 1572 C CA . PHE A 1 213 ? 3.756 -17.875 -3.793 1.00 89.88 213 PHE A CA 1
ATOM 1573 C C . PHE A 1 213 ? 2.312 -18.302 -4.072 1.00 89.88 213 PHE A C 1
ATOM 1575 O O . PHE A 1 213 ? 2.059 -19.071 -5.003 1.00 89.88 213 PHE A O 1
ATOM 1582 N N . PRO A 1 214 ? 1.340 -17.787 -3.295 1.00 88.81 214 PRO A N 1
ATOM 1583 C CA . PRO A 1 214 ? -0.067 -17.914 -3.648 1.00 88.81 214 PRO A CA 1
ATOM 1584 C C . PRO A 1 214 ? -0.327 -17.392 -5.066 1.00 88.81 214 PRO A C 1
ATOM 1586 O O . PRO A 1 214 ? 0.390 -16.519 -5.562 1.00 88.81 214 PRO A O 1
ATOM 1589 N N . ARG A 1 215 ? -1.380 -17.902 -5.715 1.00 90.94 215 ARG A N 1
ATOM 1590 C CA . ARG A 1 215 ? -1.802 -17.402 -7.031 1.00 90.94 215 ARG A CA 1
ATOM 1591 C C . ARG A 1 215 ? -2.051 -15.893 -6.961 1.00 90.94 215 ARG A C 1
ATOM 1593 O O . ARG A 1 215 ? -2.742 -15.421 -6.061 1.00 90.94 215 ARG A O 1
ATOM 1600 N N . GLY A 1 216 ? -1.509 -15.163 -7.927 1.00 95.00 216 GLY A N 1
ATOM 1601 C CA . GLY A 1 216 ? -1.551 -13.709 -7.958 1.00 95.00 216 GLY A CA 1
ATOM 1602 C C . GLY A 1 216 ? -1.027 -13.153 -9.275 1.00 95.00 216 GLY A C 1
ATOM 1603 O O . GLY A 1 216 ? -1.025 -13.848 -10.294 1.00 95.00 216 GLY A O 1
ATOM 1604 N N . LEU A 1 217 ? -0.583 -11.900 -9.236 1.00 97.50 217 LEU A N 1
ATOM 1605 C CA . LEU A 1 217 ? 0.038 -11.217 -10.366 1.00 97.50 217 LEU A CA 1
ATOM 1606 C C . LEU A 1 217 ? 1.535 -11.016 -10.106 1.00 97.50 217 LEU A C 1
ATOM 1608 O O . LEU A 1 217 ? 1.926 -10.457 -9.081 1.00 97.50 217 LEU A O 1
ATOM 1612 N N . TYR A 1 218 ? 2.364 -11.443 -11.054 1.00 97.94 218 TYR A N 1
ATOM 1613 C CA . TYR A 1 218 ? 3.800 -11.200 -11.061 1.00 97.94 218 TYR A CA 1
ATOM 1614 C C . TYR A 1 218 ? 4.111 -9.954 -11.895 1.00 97.94 218 TYR A C 1
ATOM 1616 O O . TYR A 1 218 ? 3.862 -9.920 -13.102 1.00 97.94 218 TYR A O 1
ATOM 1624 N N . ILE A 1 219 ? 4.676 -8.934 -11.253 1.00 98.50 219 ILE A N 1
ATOM 1625 C CA . ILE A 1 219 ? 5.013 -7.646 -11.859 1.00 98.50 219 ILE A CA 1
ATOM 1626 C C . ILE A 1 219 ? 6.523 -7.470 -11.797 1.00 98.50 219 ILE A C 1
ATOM 1628 O O . ILE A 1 219 ? 7.098 -7.282 -10.723 1.00 98.50 219 ILE A O 1
ATOM 1632 N N . ARG A 1 220 ? 7.165 -7.498 -12.961 1.00 98.31 220 ARG A N 1
ATOM 1633 C CA . ARG A 1 220 ? 8.574 -7.148 -13.108 1.00 98.31 220 ARG A CA 1
ATOM 1634 C C . ARG A 1 220 ? 8.729 -5.669 -13.436 1.00 98.31 220 ARG A C 1
ATOM 1636 O O . ARG A 1 220 ? 7.996 -5.136 -14.264 1.00 98.31 220 ARG A O 1
ATOM 1643 N N . ILE A 1 221 ? 9.703 -5.032 -12.795 1.00 98.69 221 ILE A N 1
ATOM 1644 C CA . ILE A 1 221 ? 10.118 -3.656 -13.066 1.00 98.69 221 ILE A CA 1
ATOM 1645 C C . ILE A 1 221 ? 11.469 -3.685 -13.771 1.00 98.69 221 ILE A C 1
ATOM 1647 O O . ILE A 1 221 ? 12.420 -4.280 -13.251 1.00 98.69 221 ILE A O 1
ATOM 1651 N N . ASP A 1 222 ? 11.539 -3.044 -14.937 1.00 98.12 222 ASP A N 1
ATOM 1652 C CA . ASP A 1 222 ? 12.733 -3.019 -15.771 1.00 98.12 222 ASP A CA 1
ATOM 1653 C C . ASP A 1 222 ? 13.037 -1.631 -16.360 1.00 98.12 222 ASP A C 1
ATOM 1655 O O . ASP A 1 222 ? 12.489 -1.223 -17.382 1.00 98.12 222 ASP A O 1
ATOM 1659 N N . ALA A 1 223 ? 13.950 -0.903 -15.726 1.00 98.31 223 ALA A N 1
ATOM 1660 C CA . ALA A 1 223 ? 14.506 0.361 -16.196 1.00 98.31 223 ALA A CA 1
ATOM 1661 C C . ALA A 1 223 ? 15.540 0.151 -17.312 1.00 98.31 223 ALA A C 1
ATOM 1663 O O . ALA A 1 223 ? 16.724 0.413 -17.128 1.00 98.31 223 ALA A O 1
ATOM 1664 N N . SER A 1 224 ? 15.093 -0.340 -18.467 1.00 97.06 224 SER A N 1
ATOM 1665 C CA . SER A 1 224 ? 15.944 -0.634 -19.629 1.00 97.06 224 SER A CA 1
ATOM 1666 C C . SER A 1 224 ? 15.505 0.075 -20.914 1.00 97.06 224 SER A C 1
ATOM 1668 O O . SER A 1 224 ? 16.140 -0.084 -21.957 1.00 97.06 224 SER A O 1
ATOM 1670 N N . SER A 1 225 ? 14.438 0.886 -20.877 1.00 96.81 225 SER A N 1
ATOM 1671 C CA . SER A 1 225 ? 14.014 1.636 -22.063 1.00 96.81 225 SER A CA 1
ATOM 1672 C C . SER A 1 225 ? 15.058 2.696 -22.409 1.00 96.81 225 SER A C 1
ATOM 1674 O O . SER A 1 225 ? 15.278 3.639 -21.649 1.00 96.81 225 SER A O 1
ATOM 1676 N N . ALA A 1 226 ? 15.652 2.590 -23.599 1.00 95.69 226 ALA A N 1
ATOM 1677 C CA . ALA A 1 226 ? 16.587 3.581 -24.139 1.00 95.69 226 ALA A CA 1
ATOM 1678 C C . ALA A 1 226 ? 15.921 4.933 -24.482 1.00 95.69 226 ALA A C 1
ATOM 1680 O O . ALA A 1 226 ? 16.576 5.859 -24.955 1.00 95.69 226 ALA A O 1
ATOM 1681 N N . THR A 1 227 ? 14.608 5.054 -24.276 1.00 95.38 227 THR A N 1
ATOM 1682 C CA . THR A 1 227 ? 13.822 6.266 -24.523 1.00 95.38 227 THR A CA 1
ATOM 1683 C C . THR A 1 227 ? 13.020 6.632 -23.278 1.00 95.38 227 THR A C 1
ATOM 1685 O O . THR A 1 227 ? 12.792 5.797 -22.406 1.00 95.38 227 THR A O 1
ATOM 1688 N N . GLN A 1 228 ? 12.508 7.862 -23.205 1.00 94.75 228 GLN A N 1
ATOM 1689 C CA . GLN A 1 228 ? 11.540 8.250 -22.170 1.00 94.75 228 GLN A CA 1
ATOM 1690 C C . GLN A 1 228 ? 10.117 7.766 -22.508 1.00 94.75 228 GLN A C 1
ATOM 1692 O O . GLN A 1 228 ? 9.148 8.512 -22.410 1.00 94.75 228 GLN A O 1
ATOM 1697 N N . ARG A 1 229 ? 9.994 6.513 -22.956 1.00 96.38 229 ARG A N 1
ATOM 1698 C CA . ARG A 1 229 ? 8.717 5.870 -23.273 1.00 96.38 229 ARG A CA 1
ATOM 1699 C C . ARG A 1 229 ? 8.578 4.578 -22.497 1.00 96.38 229 ARG A C 1
ATOM 1701 O O . ARG A 1 229 ? 9.557 3.864 -22.271 1.00 96.38 229 ARG A O 1
ATOM 1708 N N . LEU A 1 230 ? 7.338 4.288 -22.140 1.00 97.62 230 LEU A N 1
ATOM 1709 C CA . LEU A 1 230 ? 6.937 3.103 -21.406 1.00 97.62 230 LEU A CA 1
ATOM 1710 C C . LEU A 1 230 ? 6.575 1.969 -22.372 1.00 97.62 230 LEU A C 1
ATOM 1712 O O . LEU A 1 230 ? 5.931 2.189 -23.405 1.00 97.62 230 LEU A O 1
ATOM 1716 N N . ALA A 1 231 ? 6.919 0.741 -22.001 1.00 97.56 231 ALA A N 1
ATOM 1717 C CA . ALA A 1 231 ? 6.462 -0.464 -22.682 1.00 97.56 231 ALA A CA 1
ATOM 1718 C C . ALA A 1 231 ? 6.054 -1.538 -21.667 1.00 97.56 231 ALA A C 1
ATOM 1720 O O . ALA A 1 231 ? 6.341 -1.436 -20.474 1.00 97.56 231 ALA A O 1
ATOM 1721 N N . CYS A 1 232 ? 5.380 -2.579 -22.145 1.00 97.56 232 CYS A N 1
ATOM 1722 C CA . CYS A 1 232 ? 5.100 -3.758 -21.338 1.00 97.56 232 CYS A CA 1
ATOM 1723 C C . CYS A 1 232 ? 5.401 -5.016 -22.148 1.00 97.56 232 CYS A C 1
ATOM 1725 O O . CYS A 1 232 ? 4.910 -5.164 -23.265 1.00 97.56 232 CYS A O 1
ATOM 1727 N N . GLU A 1 233 ? 6.162 -5.934 -21.572 1.00 97.19 233 GLU A N 1
ATOM 1728 C CA . GLU A 1 233 ? 6.435 -7.253 -22.134 1.00 97.19 233 GLU A CA 1
ATOM 1729 C C . GLU A 1 233 ? 5.720 -8.332 -21.323 1.00 97.19 233 GLU A C 1
ATOM 1731 O O . GLU A 1 233 ? 5.558 -8.212 -20.109 1.00 97.19 233 GLU A O 1
ATOM 1736 N N . MET A 1 234 ? 5.262 -9.391 -21.984 1.00 96.00 234 MET A N 1
ATOM 1737 C CA . MET A 1 234 ? 4.489 -10.452 -21.333 1.00 96.00 234 MET A CA 1
ATOM 1738 C C . MET A 1 234 ? 4.403 -11.709 -22.194 1.00 96.00 234 MET A C 1
ATOM 1740 O O . MET A 1 234 ? 4.589 -11.652 -23.409 1.00 96.00 234 MET A O 1
ATOM 1744 N N . TYR A 1 235 ? 4.005 -12.839 -21.605 1.00 93.31 235 TYR A N 1
ATOM 1745 C CA . TYR A 1 235 ? 3.610 -14.002 -22.407 1.00 93.31 235 TYR A CA 1
ATOM 1746 C C . TYR A 1 235 ? 2.388 -13.659 -23.290 1.00 93.31 235 TYR A C 1
ATOM 1748 O O . TYR A 1 235 ? 1.431 -13.074 -22.767 1.00 93.31 235 TYR A O 1
ATOM 1756 N N . PRO A 1 236 ? 2.365 -14.027 -24.591 1.00 92.44 236 PRO A N 1
ATOM 1757 C CA . PRO A 1 236 ? 1.333 -13.609 -25.543 1.00 92.44 236 PRO A CA 1
ATOM 1758 C C . PRO A 1 236 ? 0.000 -14.348 -25.336 1.00 92.44 236 PRO A C 1
ATOM 1760 O O . PRO A 1 236 ? -0.386 -15.210 -26.121 1.00 92.44 236 PRO A O 1
ATOM 1763 N N . ASN A 1 237 ? -0.738 -13.980 -24.291 1.00 93.50 237 ASN A N 1
ATOM 1764 C CA . ASN A 1 237 ? -2.120 -14.401 -24.068 1.00 93.50 237 ASN A CA 1
ATOM 1765 C C . ASN A 1 237 ? -3.035 -13.183 -23.829 1.00 93.50 237 ASN A C 1
ATOM 1767 O O . ASN A 1 237 ? -2.565 -12.076 -23.556 1.00 93.50 237 ASN A O 1
ATOM 1771 N N . ALA A 1 238 ? -4.349 -13.375 -23.973 1.00 94.50 238 ALA A N 1
ATOM 1772 C CA . ALA A 1 238 ? -5.322 -12.286 -23.876 1.00 94.50 238 ALA A CA 1
ATOM 1773 C C . ALA A 1 238 ? -5.366 -11.642 -22.478 1.00 94.50 238 ALA A C 1
ATOM 1775 O O . ALA A 1 238 ? -5.428 -10.420 -22.376 1.00 94.50 238 ALA A O 1
ATOM 1776 N N . ALA A 1 239 ? -5.277 -12.448 -21.415 1.00 94.38 239 ALA A N 1
ATOM 1777 C CA . ALA A 1 239 ? -5.329 -11.963 -20.037 1.00 94.38 239 ALA A CA 1
ATOM 1778 C C . ALA A 1 239 ? -4.140 -11.046 -19.709 1.00 94.38 239 ALA A C 1
ATOM 1780 O O . ALA A 1 239 ? -4.330 -9.921 -19.256 1.00 94.38 239 ALA A O 1
ATOM 1781 N N . ASN A 1 240 ? -2.919 -11.482 -20.021 1.00 95.81 240 ASN A N 1
ATOM 1782 C CA . ASN A 1 240 ? -1.711 -10.687 -19.830 1.00 95.81 240 ASN A CA 1
ATOM 1783 C C . ASN A 1 240 ? -1.723 -9.425 -20.687 1.00 95.81 240 ASN A C 1
ATOM 1785 O O . ASN A 1 240 ? -1.256 -8.395 -20.222 1.00 95.81 240 ASN A O 1
ATOM 1789 N N . ARG A 1 241 ? -2.282 -9.475 -21.905 1.00 96.25 241 ARG A N 1
ATOM 1790 C CA . ARG A 1 241 ? -2.417 -8.280 -22.748 1.00 96.25 241 ARG A CA 1
ATOM 1791 C C . ARG A 1 241 ? -3.271 -7.212 -22.075 1.00 96.25 241 ARG A C 1
ATOM 1793 O O . ARG A 1 241 ? -2.850 -6.062 -22.069 1.00 96.25 241 ARG A O 1
ATOM 1800 N N . ILE A 1 242 ? -4.415 -7.598 -21.504 1.00 96.94 242 ILE A N 1
ATOM 1801 C CA . ILE A 1 242 ? -5.291 -6.687 -20.755 1.00 96.94 242 ILE A CA 1
ATOM 1802 C C . ILE A 1 242 ? -4.530 -6.113 -19.558 1.00 96.94 242 ILE A C 1
ATOM 1804 O O . ILE A 1 242 ? -4.413 -4.895 -19.448 1.00 96.94 242 ILE A O 1
ATOM 1808 N N . ILE A 1 243 ? -3.925 -6.979 -18.736 1.00 97.75 243 ILE A N 1
ATOM 1809 C CA . ILE A 1 243 ? -3.133 -6.565 -17.568 1.00 97.75 243 ILE A CA 1
ATOM 1810 C C . ILE A 1 243 ? -2.046 -5.568 -17.984 1.00 97.75 243 ILE A C 1
ATOM 1812 O O . ILE A 1 243 ? -1.997 -4.454 -17.474 1.00 97.75 243 ILE A O 1
ATOM 1816 N N . GLY A 1 244 ? -1.209 -5.938 -18.953 1.00 97.56 244 GLY A N 1
ATOM 1817 C CA . GLY A 1 244 ? -0.103 -5.119 -19.430 1.00 97.56 244 GLY A CA 1
ATOM 1818 C C . GLY A 1 244 ? -0.560 -3.767 -19.971 1.00 97.56 244 GLY A C 1
ATOM 1819 O O . GLY A 1 244 ? 0.036 -2.751 -19.627 1.00 97.56 244 GLY A O 1
ATOM 1820 N N . SER A 1 245 ? -1.640 -3.720 -20.761 1.00 97.31 245 SER A N 1
ATOM 1821 C CA . SER A 1 245 ? -2.176 -2.451 -21.269 1.00 97.31 245 SER A CA 1
ATOM 1822 C C . SER A 1 245 ? -2.741 -1.557 -20.168 1.00 97.31 245 SER A C 1
ATOM 1824 O O . SER A 1 245 ? -2.505 -0.350 -20.196 1.00 97.31 245 SER A O 1
ATOM 1826 N N . THR A 1 246 ? -3.437 -2.130 -19.184 1.00 98.06 246 THR A N 1
ATOM 1827 C CA . THR A 1 246 ? -4.042 -1.359 -18.094 1.00 98.06 246 THR A CA 1
ATOM 1828 C C . THR A 1 246 ? -2.980 -0.808 -17.144 1.00 98.06 246 THR A C 1
ATOM 1830 O O . THR A 1 246 ? -3.017 0.373 -16.797 1.00 98.06 246 THR A O 1
ATOM 1833 N N . LEU A 1 247 ? -1.970 -1.613 -16.787 1.00 98.38 247 LEU A N 1
ATOM 1834 C CA . LEU A 1 247 ? -0.830 -1.126 -16.004 1.00 98.38 247 LEU A CA 1
ATOM 1835 C C . LEU A 1 247 ? -0.079 -0.017 -16.745 1.00 98.38 247 LEU A C 1
ATOM 1837 O O . LEU A 1 247 ? 0.239 1.013 -16.154 1.00 98.38 247 LEU A O 1
ATOM 1841 N N . LEU A 1 248 ? 0.160 -0.194 -18.047 1.00 97.38 248 LEU A N 1
ATOM 1842 C CA . LEU A 1 248 ? 0.853 0.793 -18.871 1.00 97.38 248 LEU A CA 1
ATOM 1843 C C . LEU A 1 248 ? 0.097 2.129 -18.925 1.00 97.38 248 LEU A C 1
ATOM 1845 O O . LEU A 1 248 ? 0.712 3.182 -18.760 1.00 97.38 248 LEU A O 1
ATOM 1849 N N . ALA A 1 249 ? -1.229 2.094 -19.091 1.00 97.62 249 ALA A N 1
ATOM 1850 C CA . ALA A 1 249 ? -2.080 3.283 -19.053 1.00 97.62 249 ALA A CA 1
ATOM 1851 C C . ALA A 1 249 ? -2.047 3.972 -17.678 1.00 97.62 249 ALA A C 1
ATOM 1853 O O . ALA A 1 249 ? -1.929 5.198 -17.594 1.00 97.62 249 ALA A O 1
ATOM 1854 N N . GLY A 1 250 ? -2.075 3.189 -16.595 1.00 97.62 250 GLY A N 1
ATOM 1855 C CA . GLY A 1 250 ? -1.921 3.690 -15.231 1.00 97.62 250 GLY A CA 1
ATOM 1856 C C . GLY A 1 250 ? -0.603 4.447 -15.036 1.00 97.62 250 GLY A C 1
ATOM 1857 O O . GLY A 1 250 ? -0.618 5.599 -14.590 1.00 97.62 250 GLY A O 1
ATOM 1858 N N . VAL A 1 251 ? 0.525 3.857 -15.450 1.00 98.12 251 VAL A N 1
ATOM 1859 C CA . VAL A 1 251 ? 1.858 4.484 -15.375 1.00 98.12 251 VAL A CA 1
ATOM 1860 C C . VAL A 1 251 ? 1.954 5.727 -16.251 1.00 98.12 251 VAL A C 1
ATOM 1862 O O . VAL A 1 251 ? 2.402 6.768 -15.766 1.00 98.12 251 VAL A O 1
ATOM 1865 N N . ALA A 1 252 ? 1.475 5.672 -17.493 1.00 97.62 252 ALA A N 1
ATOM 1866 C CA . ALA A 1 252 ? 1.457 6.829 -18.386 1.00 97.62 252 ALA A CA 1
ATOM 1867 C C . ALA A 1 252 ? 0.685 8.001 -17.761 1.00 97.62 252 ALA A C 1
ATOM 1869 O O . ALA A 1 252 ? 1.202 9.112 -17.669 1.00 97.62 252 ALA A O 1
ATOM 1870 N N . SER A 1 253 ? -0.505 7.732 -17.211 1.00 96.25 253 SER A N 1
ATOM 1871 C CA . SER A 1 253 ? -1.338 8.762 -16.581 1.00 96.25 253 SER A CA 1
ATOM 1872 C C . SER A 1 253 ? -0.709 9.402 -15.337 1.00 96.25 253 SER A C 1
ATOM 1874 O O . SER A 1 253 ? -1.045 10.533 -15.003 1.00 96.25 253 SER A O 1
ATOM 1876 N N . SER A 1 254 ? 0.167 8.687 -14.623 1.00 96.38 254 SER A N 1
ATOM 1877 C CA . SER A 1 254 ? 0.807 9.198 -13.404 1.00 96.38 254 SER A CA 1
ATOM 1878 C C . SER A 1 254 ? 2.156 9.867 -13.662 1.00 96.38 254 SER A C 1
ATOM 1880 O O . SER A 1 254 ? 2.600 10.669 -12.846 1.00 96.38 254 SER A O 1
ATOM 1882 N N . THR A 1 255 ? 2.833 9.511 -14.753 1.00 96.25 255 THR A N 1
ATOM 1883 C CA . THR A 1 255 ? 4.187 9.997 -15.068 1.00 96.25 255 THR A CA 1
ATOM 1884 C C . THR A 1 255 ? 4.201 11.057 -16.165 1.00 96.25 255 THR A C 1
ATOM 1886 O O . THR A 1 255 ? 5.168 11.813 -16.255 1.00 96.25 255 THR A O 1
ATOM 1889 N N . GLY A 1 256 ? 3.150 11.111 -16.991 1.00 96.06 256 GLY A N 1
ATOM 1890 C CA . GLY A 1 256 ? 3.088 11.933 -18.200 1.00 96.06 256 GLY A CA 1
ATOM 1891 C C . GLY A 1 256 ? 3.932 11.393 -19.359 1.00 96.06 256 GLY A C 1
ATOM 1892 O O . GLY A 1 256 ? 4.140 12.110 -20.331 1.00 96.06 256 GLY A O 1
ATOM 1893 N N . LEU A 1 257 ? 4.454 10.166 -19.256 1.00 96.44 257 LEU A N 1
ATOM 1894 C CA . LEU A 1 257 ? 5.281 9.554 -20.295 1.00 96.44 257 LEU A CA 1
ATOM 1895 C C . LEU A 1 257 ? 4.428 8.903 -21.388 1.00 96.44 257 LEU A C 1
ATOM 1897 O O . LEU A 1 257 ? 3.396 8.285 -21.113 1.00 96.44 257 LEU A O 1
ATOM 1901 N N . ASP A 1 258 ? 4.929 8.960 -22.620 1.00 96.50 258 ASP A N 1
ATOM 1902 C CA . ASP A 1 258 ? 4.340 8.263 -23.759 1.00 96.50 258 ASP A CA 1
ATOM 1903 C C . ASP A 1 258 ? 4.514 6.742 -23.658 1.00 96.50 258 ASP A C 1
ATOM 1905 O O . ASP A 1 258 ? 5.433 6.222 -23.020 1.00 96.50 258 ASP A O 1
ATOM 1909 N N . THR A 1 259 ? 3.662 6.006 -24.373 1.00 95.69 259 THR A N 1
ATOM 1910 C CA . THR A 1 259 ? 3.682 4.536 -24.418 1.00 95.69 259 THR A CA 1
ATOM 1911 C C . THR A 1 259 ? 4.049 4.026 -25.813 1.00 95.69 259 THR A C 1
ATOM 1913 O O . THR A 1 259 ? 3.840 4.719 -26.810 1.00 95.69 259 THR A O 1
ATOM 1916 N N . ILE A 1 260 ? 4.646 2.833 -25.907 1.00 86.88 260 ILE A N 1
ATOM 1917 C CA . ILE A 1 260 ? 4.896 2.141 -27.185 1.00 86.88 260 ILE A CA 1
ATOM 1918 C C . ILE A 1 260 ? 3.743 1.174 -27.475 1.00 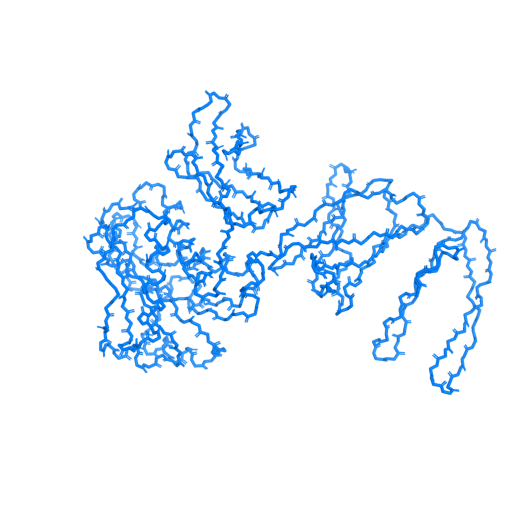86.88 260 ILE A C 1
ATOM 1920 O O . ILE A 1 260 ? 2.965 1.414 -28.390 1.00 86.88 260 ILE A O 1
ATOM 1924 N N . ALA A 1 261 ? 3.630 0.098 -26.696 1.00 86.56 261 ALA A N 1
ATOM 1925 C CA . ALA A 1 261 ? 2.489 -0.814 -26.601 1.00 86.56 261 ALA A CA 1
ATOM 1926 C C . ALA A 1 261 ? 2.843 -1.927 -25.602 1.00 86.56 261 ALA A C 1
ATOM 1928 O O . ALA A 1 261 ? 4.010 -2.112 -25.247 1.00 86.56 261 ALA A O 1
ATOM 1929 N N . ALA A 1 262 ? 1.843 -2.712 -25.202 1.00 88.38 262 ALA A N 1
ATOM 1930 C CA . ALA A 1 262 ? 2.084 -4.004 -24.579 1.00 88.38 262 ALA A CA 1
ATOM 1931 C C . ALA A 1 262 ? 2.353 -5.059 -25.674 1.00 88.38 262 ALA A C 1
ATOM 1933 O O . ALA A 1 262 ? 1.500 -5.305 -26.536 1.00 88.38 262 ALA A O 1
ATOM 1934 N N . ALA A 1 263 ? 3.532 -5.679 -25.650 1.00 92.50 263 ALA A N 1
ATOM 1935 C CA . ALA A 1 263 ? 4.001 -6.641 -26.641 1.00 92.50 263 ALA A CA 1
ATOM 1936 C C . ALA A 1 263 ? 4.195 -8.043 -26.041 1.00 92.50 263 ALA A C 1
ATOM 1938 O O . ALA A 1 263 ? 4.547 -8.213 -24.875 1.00 92.50 263 ALA A O 1
ATOM 1939 N N . GLY A 1 264 ? 3.947 -9.067 -26.858 1.00 91.31 264 GLY A N 1
ATOM 1940 C CA . GLY A 1 264 ? 4.232 -10.448 -26.483 1.00 91.31 264 GLY A CA 1
ATOM 1941 C C . GLY A 1 264 ? 5.723 -10.752 -26.607 1.00 91.31 264 GLY A C 1
ATOM 1942 O O . GLY A 1 264 ? 6.315 -10.428 -27.632 1.00 91.31 264 GLY A O 1
ATOM 1943 N N . SER A 1 265 ? 6.301 -11.420 -25.611 1.00 93.25 265 SER A N 1
ATOM 1944 C CA . SER A 1 265 ? 7.653 -11.981 -25.661 1.00 93.25 265 SER A CA 1
ATOM 1945 C C . SER A 1 265 ? 7.600 -13.510 -25.631 1.00 93.25 265 SER A C 1
ATOM 1947 O O . SER A 1 265 ? 6.755 -14.120 -24.969 1.00 93.25 265 SER A O 1
ATOM 1949 N N . ALA A 1 266 ? 8.511 -14.132 -26.379 1.00 88.00 266 ALA A N 1
ATOM 1950 C CA . ALA A 1 266 ? 8.714 -15.575 -26.381 1.00 88.00 266 ALA A CA 1
ATOM 1951 C C . ALA A 1 266 ? 9.749 -16.037 -25.341 1.00 88.00 266 ALA A C 1
ATOM 1953 O O . ALA A 1 266 ? 9.982 -17.248 -25.265 1.00 88.00 266 ALA A O 1
ATOM 1954 N N . ASP A 1 267 ? 10.340 -15.114 -24.568 1.00 92.44 267 ASP A N 1
ATOM 1955 C CA . ASP A 1 267 ? 11.389 -15.417 -23.595 1.00 92.44 267 ASP A CA 1
ATOM 1956 C C . ASP A 1 267 ? 10.962 -16.507 -22.617 1.00 92.44 267 ASP A C 1
ATOM 1958 O O . ASP A 1 267 ? 9.838 -16.522 -22.102 1.00 92.44 267 ASP A O 1
ATOM 1962 N N . GLN A 1 268 ? 11.906 -17.404 -22.331 1.00 91.31 268 GLN A N 1
ATOM 1963 C CA . GLN A 1 268 ? 11.676 -18.567 -21.481 1.00 91.31 268 GLN A CA 1
ATOM 1964 C C . GLN A 1 268 ? 11.187 -18.170 -20.081 1.00 91.31 268 GLN A C 1
ATOM 1966 O O . GLN A 1 268 ? 10.316 -18.833 -19.527 1.00 91.31 268 GLN A O 1
ATOM 1971 N N . PHE A 1 269 ? 11.656 -17.033 -19.554 1.00 93.38 269 PHE A N 1
ATOM 1972 C CA . PHE A 1 269 ? 11.209 -16.503 -18.267 1.00 93.38 269 PHE A CA 1
ATOM 1973 C C . PHE A 1 269 ? 9.677 -16.407 -18.166 1.00 93.38 269 PHE A C 1
ATOM 1975 O O . PHE A 1 269 ? 9.093 -16.911 -17.211 1.00 93.38 269 PHE A O 1
ATOM 1982 N N . TYR A 1 270 ? 9.006 -15.831 -19.171 1.00 93.88 270 TYR A N 1
ATOM 1983 C CA . TYR A 1 270 ? 7.548 -15.661 -19.141 1.00 93.88 270 TYR A CA 1
ATOM 1984 C C . TYR A 1 270 ? 6.781 -16.988 -19.240 1.00 93.88 270 TYR A C 1
ATOM 1986 O O . TYR A 1 270 ? 5.592 -17.024 -18.930 1.00 93.88 270 TYR A O 1
ATOM 1994 N N . ARG A 1 271 ? 7.436 -18.064 -19.694 1.00 91.69 271 ARG A N 1
ATOM 1995 C CA . ARG A 1 271 ? 6.868 -19.420 -19.757 1.00 91.69 271 ARG A CA 1
ATOM 1996 C C . ARG A 1 271 ? 7.041 -20.179 -18.445 1.00 91.69 271 ARG A C 1
ATOM 1998 O O . ARG A 1 271 ? 6.199 -21.012 -18.127 1.00 91.69 271 ARG A O 1
ATOM 2005 N N . ASP A 1 272 ? 8.114 -19.890 -17.714 1.00 93.62 272 ASP A N 1
ATOM 2006 C CA . ASP A 1 272 ? 8.489 -20.624 -16.504 1.00 93.62 272 ASP A CA 1
ATOM 2007 C C . ASP A 1 272 ? 7.838 -20.064 -15.230 1.00 93.62 272 ASP A C 1
ATOM 2009 O O . ASP A 1 272 ? 7.741 -20.770 -14.225 1.00 93.62 272 ASP A O 1
ATOM 2013 N N . VAL A 1 273 ? 7.382 -18.806 -15.239 1.00 93.31 273 VAL A N 1
ATOM 2014 C CA . VAL A 1 273 ? 6.651 -18.234 -14.099 1.00 93.31 273 VAL A CA 1
ATOM 2015 C C . VAL A 1 273 ? 5.249 -18.840 -14.012 1.00 93.31 273 VAL A C 1
ATOM 2017 O O . VAL A 1 273 ? 4.475 -18.823 -14.965 1.00 93.31 273 VAL A O 1
ATOM 2020 N N . ALA A 1 274 ? 4.890 -19.340 -12.829 1.00 88.94 274 ALA A N 1
ATOM 2021 C CA . ALA A 1 274 ? 3.671 -20.123 -12.611 1.00 88.94 274 ALA A CA 1
ATOM 2022 C C . ALA A 1 274 ? 2.363 -19.303 -12.533 1.00 88.94 274 ALA A C 1
ATOM 2024 O O . ALA A 1 274 ? 1.315 -19.842 -12.169 1.00 88.94 274 ALA A O 1
ATOM 2025 N N . MET A 1 275 ? 2.403 -18.002 -12.831 1.00 93.44 275 MET A N 1
ATOM 2026 C CA . MET A 1 275 ? 1.264 -17.087 -12.709 1.00 93.44 275 MET A CA 1
ATOM 2027 C C . MET A 1 275 ? 1.244 -16.033 -13.821 1.00 93.44 275 MET A C 1
ATOM 2029 O O . MET A 1 275 ? 2.188 -15.923 -14.606 1.00 93.44 275 MET A O 1
ATOM 2033 N N . SER A 1 276 ? 0.162 -15.250 -13.900 1.00 95.25 276 SER A N 1
ATOM 2034 C CA . SER A 1 276 ? 0.083 -14.100 -14.808 1.00 95.25 276 SER A CA 1
ATOM 2035 C C . SER A 1 276 ? 1.272 -13.178 -14.567 1.00 95.25 276 SER A C 1
ATOM 2037 O O . SER A 1 276 ? 1.548 -12.810 -13.427 1.00 95.25 276 SER A O 1
ATOM 2039 N N . THR A 1 277 ? 1.989 -12.848 -15.638 1.00 96.12 277 THR A N 1
ATOM 2040 C CA . THR A 1 277 ? 3.301 -12.201 -15.555 1.00 96.12 277 THR A CA 1
ATOM 2041 C C . THR A 1 277 ? 3.419 -11.113 -16.600 1.00 96.12 277 THR A C 1
ATOM 2043 O O . THR A 1 277 ? 3.183 -11.354 -17.787 1.00 96.12 277 THR A O 1
ATOM 2046 N N . VAL A 1 278 ? 3.829 -9.934 -16.147 1.00 97.50 278 VAL A N 1
ATOM 2047 C CA . VAL A 1 278 ? 4.104 -8.761 -16.978 1.00 97.50 278 VAL A CA 1
ATOM 2048 C C . VAL A 1 278 ? 5.410 -8.107 -16.533 1.00 97.50 278 VAL A C 1
ATOM 2050 O O . VAL A 1 278 ? 5.747 -8.121 -15.350 1.00 97.50 278 VAL A O 1
ATOM 2053 N N . SER A 1 279 ? 6.145 -7.533 -17.478 1.00 98.00 279 SER A N 1
ATOM 2054 C CA . SER A 1 279 ? 7.338 -6.726 -17.237 1.00 98.00 279 SER A CA 1
ATOM 2055 C C . SER A 1 279 ? 7.096 -5.316 -17.746 1.00 98.00 279 SER A C 1
ATOM 2057 O O . SER A 1 279 ? 6.923 -5.107 -18.946 1.00 98.00 279 SER A O 1
ATOM 2059 N N . LEU A 1 280 ? 7.063 -4.352 -16.832 1.00 98.38 280 LEU A N 1
ATOM 2060 C CA . LEU A 1 280 ? 6.964 -2.940 -17.163 1.00 98.38 280 LEU A CA 1
ATOM 2061 C C . LEU A 1 280 ? 8.356 -2.407 -17.473 1.00 98.38 280 LEU A C 1
ATOM 2063 O O . LEU A 1 280 ? 9.213 -2.317 -16.591 1.00 98.38 280 LEU A O 1
ATOM 2067 N N . VAL A 1 281 ? 8.546 -2.042 -18.736 1.00 98.25 281 VAL A N 1
ATOM 2068 C CA . VAL A 1 281 ? 9.779 -1.446 -19.230 1.00 98.25 281 VAL A CA 1
ATOM 2069 C C . VAL A 1 281 ? 9.657 0.067 -19.075 1.00 98.25 281 VAL A C 1
ATOM 2071 O O . VAL A 1 281 ? 8.873 0.719 -19.771 1.00 98.25 281 VAL A O 1
ATOM 2074 N N . ILE A 1 282 ? 10.402 0.612 -18.121 1.00 98.50 282 ILE A N 1
ATOM 2075 C CA . ILE A 1 282 ? 10.419 2.035 -17.760 1.00 98.50 282 ILE A CA 1
ATOM 2076 C C . ILE A 1 282 ? 11.702 2.695 -18.297 1.00 98.50 282 ILE A C 1
ATOM 2078 O O . ILE A 1 282 ? 12.628 1.976 -18.692 1.00 98.50 282 ILE A O 1
ATOM 2082 N N . PRO A 1 283 ? 11.787 4.041 -18.356 1.00 98.25 283 PRO A N 1
ATOM 2083 C CA . PRO A 1 283 ? 12.995 4.727 -18.809 1.00 98.25 283 PRO A CA 1
ATOM 2084 C C . PRO A 1 283 ? 14.237 4.219 -18.079 1.00 98.25 283 PRO A C 1
ATOM 2086 O O . PRO A 1 283 ? 14.200 4.013 -16.865 1.00 98.25 283 PRO A O 1
ATOM 2089 N N . SER A 1 284 ? 15.324 4.028 -18.821 1.00 97.81 284 SER A N 1
ATOM 2090 C CA . SER A 1 284 ? 16.658 3.758 -18.282 1.00 97.81 284 SER A CA 1
ATOM 2091 C C . SER A 1 284 ? 17.222 4.996 -17.580 1.00 97.81 284 SER A C 1
ATOM 2093 O O . SER A 1 284 ? 16.871 6.133 -17.919 1.00 97.81 284 SER A O 1
ATOM 2095 N N . VAL A 1 285 ? 18.151 4.796 -16.640 1.00 97.62 285 VAL A N 1
ATOM 2096 C CA . VAL A 1 285 ? 18.907 5.889 -15.995 1.00 97.62 285 VAL A CA 1
ATOM 2097 C C . VAL A 1 285 ? 19.655 6.765 -17.008 1.00 97.62 285 VAL A C 1
ATOM 2099 O O . VAL A 1 285 ? 19.810 7.966 -16.806 1.00 97.62 285 VAL A O 1
ATOM 2102 N N . THR A 1 286 ? 20.029 6.204 -18.160 1.00 97.56 286 THR A N 1
ATOM 2103 C CA . THR A 1 286 ? 20.737 6.925 -19.234 1.00 97.56 286 THR A CA 1
ATOM 2104 C C . THR A 1 286 ? 19.872 7.958 -19.960 1.00 97.56 286 THR A C 1
ATOM 2106 O O . THR A 1 286 ? 20.399 8.843 -20.628 1.00 97.56 286 THR A O 1
ATOM 2109 N N . THR A 1 287 ? 18.547 7.901 -19.799 1.00 96.94 287 THR A N 1
ATOM 2110 C CA . THR A 1 287 ? 17.606 8.847 -20.425 1.00 96.94 287 THR A CA 1
ATOM 2111 C C . THR A 1 287 ? 17.515 10.191 -19.695 1.00 96.94 287 THR A C 1
ATOM 2113 O O . THR A 1 287 ? 16.803 11.089 -20.147 1.00 96.94 287 THR A O 1
ATOM 2116 N N . GLY A 1 288 ? 18.158 10.317 -18.528 1.00 95.62 288 GLY A N 1
ATOM 2117 C CA . GLY A 1 288 ? 18.078 11.498 -17.667 1.00 95.62 288 GLY A CA 1
ATOM 2118 C C . GLY A 1 288 ? 16.753 11.650 -16.909 1.00 95.62 288 GLY A C 1
ATOM 2119 O O . GLY A 1 288 ? 16.607 12.612 -16.158 1.00 95.62 288 GLY A O 1
ATOM 2120 N N . HIS A 1 289 ? 15.800 10.717 -17.048 1.00 95.81 289 HIS A N 1
ATOM 2121 C CA . HIS A 1 289 ? 14.475 10.809 -16.417 1.00 95.81 289 HIS A CA 1
ATOM 2122 C C . HIS A 1 289 ? 14.533 10.947 -14.884 1.00 95.81 289 HIS A C 1
ATOM 2124 O O . HIS A 1 289 ? 13.732 11.679 -14.304 1.00 95.81 289 HIS A O 1
ATOM 2130 N N . TYR A 1 290 ? 15.495 10.280 -14.239 1.00 95.81 290 TYR A N 1
ATOM 2131 C CA . TYR A 1 290 ? 15.650 10.267 -12.777 1.00 95.81 290 TYR A CA 1
ATOM 2132 C C . TYR A 1 290 ? 16.645 11.307 -12.249 1.00 95.81 290 TYR A C 1
ATOM 2134 O O . TYR A 1 290 ? 16.735 11.485 -11.040 1.00 95.81 290 TYR A O 1
ATOM 2142 N N . SER A 1 291 ? 17.321 12.052 -13.134 1.00 91.69 291 SER A N 1
ATOM 2143 C CA . SER A 1 291 ? 18.375 13.012 -12.756 1.00 91.69 291 SER A CA 1
ATOM 2144 C C . SER A 1 291 ? 17.897 14.124 -11.813 1.00 91.69 291 SER A C 1
ATOM 2146 O O . SER A 1 291 ? 18.689 14.730 -11.093 1.00 91.69 291 SER A O 1
ATOM 2148 N N . THR A 1 292 ? 16.589 14.381 -11.793 1.00 90.56 292 THR A N 1
ATOM 2149 C CA . THR A 1 292 ? 15.926 15.311 -10.879 1.00 90.56 292 THR A CA 1
ATOM 2150 C C . THR A 1 292 ? 14.713 14.640 -10.257 1.00 90.56 292 THR A C 1
ATOM 2152 O O . THR A 1 292 ? 13.956 13.969 -10.962 1.00 90.56 292 THR A O 1
ATOM 2155 N N . LEU A 1 293 ? 14.481 14.886 -8.965 1.00 92.00 293 LEU A N 1
ATOM 2156 C CA . LEU A 1 293 ? 13.313 14.375 -8.240 1.00 92.00 293 LEU A CA 1
ATOM 2157 C C . LEU A 1 293 ? 13.173 12.841 -8.324 1.00 92.00 293 LEU A C 1
ATOM 2159 O O . LEU A 1 293 ? 12.062 12.326 -8.425 1.00 92.00 293 LEU A O 1
ATOM 2163 N N . ALA A 1 294 ? 14.286 12.099 -8.265 1.00 94.50 294 ALA A N 1
ATOM 2164 C CA . ALA A 1 294 ? 14.299 10.638 -8.400 1.00 94.50 294 ALA A CA 1
ATOM 2165 C C . ALA A 1 294 ? 13.233 9.938 -7.534 1.00 94.50 294 ALA A C 1
ATOM 2167 O O . ALA A 1 294 ? 12.482 9.106 -8.036 1.00 94.50 294 ALA A O 1
ATOM 2168 N N . ALA A 1 295 ? 13.099 10.331 -6.260 1.00 94.12 295 ALA A N 1
ATOM 2169 C CA . ALA A 1 295 ? 12.092 9.780 -5.349 1.00 94.12 295 ALA A CA 1
ATOM 2170 C C . ALA A 1 295 ? 10.649 10.000 -5.842 1.00 94.12 295 ALA A C 1
ATOM 2172 O O . ALA A 1 295 ? 9.833 9.083 -5.796 1.00 94.12 295 ALA A O 1
ATOM 2173 N N . GLN A 1 296 ? 10.348 11.186 -6.376 1.00 96.81 296 GLN A N 1
ATOM 2174 C CA . GLN A 1 296 ? 9.041 11.497 -6.955 1.00 96.81 296 GLN A CA 1
ATOM 2175 C C . GLN A 1 296 ? 8.784 10.696 -8.232 1.00 96.81 296 GLN A C 1
ATOM 2177 O O . GLN A 1 296 ? 7.672 10.218 -8.430 1.00 96.81 296 GLN A O 1
ATOM 2182 N N . ARG A 1 297 ? 9.794 10.511 -9.089 1.00 97.69 297 ARG A N 1
ATOM 2183 C CA . ARG A 1 297 ? 9.663 9.707 -10.316 1.00 97.69 297 ARG A CA 1
ATOM 2184 C C . ARG A 1 297 ? 9.420 8.235 -9.997 1.00 97.69 297 ARG A C 1
ATOM 2186 O O . ARG A 1 297 ? 8.526 7.622 -10.577 1.00 97.69 297 ARG A O 1
ATOM 2193 N N . VAL A 1 298 ? 10.158 7.697 -9.026 1.00 98.25 298 VAL A N 1
ATOM 2194 C CA . VAL A 1 298 ? 9.951 6.352 -8.473 1.00 98.25 298 VAL A CA 1
ATOM 2195 C C . VAL A 1 298 ? 8.526 6.200 -7.933 1.00 98.25 298 VAL A C 1
ATOM 2197 O O . VAL A 1 298 ? 7.838 5.238 -8.277 1.00 98.25 298 VAL A O 1
ATOM 2200 N N . ASP A 1 299 ? 8.059 7.165 -7.138 1.00 98.25 299 ASP A N 1
ATOM 2201 C CA . ASP A 1 299 ? 6.697 7.183 -6.601 1.00 98.25 299 ASP A CA 1
ATOM 2202 C C . ASP A 1 299 ? 5.628 7.284 -7.695 1.00 98.25 299 ASP A C 1
ATOM 2204 O O . ASP A 1 299 ? 4.641 6.557 -7.646 1.00 98.25 299 ASP A O 1
ATOM 2208 N N . ALA A 1 300 ? 5.825 8.127 -8.709 1.00 98.00 300 ALA A N 1
ATOM 2209 C CA . ALA A 1 300 ? 4.890 8.287 -9.817 1.00 98.00 300 ALA A CA 1
ATOM 2210 C C . ALA A 1 300 ? 4.744 7.000 -10.641 1.00 98.00 300 ALA A C 1
ATOM 2212 O O . ALA A 1 300 ? 3.632 6.644 -11.031 1.00 98.00 300 ALA A O 1
ATOM 2213 N N . ILE A 1 301 ? 5.842 6.274 -10.875 1.00 98.62 301 ILE A N 1
ATOM 2214 C CA . ILE A 1 301 ? 5.796 4.968 -11.542 1.00 98.62 301 ILE A CA 1
ATOM 2215 C C . ILE A 1 301 ? 5.045 3.963 -10.665 1.00 98.62 301 ILE A C 1
ATOM 2217 O O . ILE A 1 301 ? 4.076 3.365 -11.129 1.00 98.62 301 ILE A O 1
ATOM 2221 N N . ALA A 1 302 ? 5.436 3.810 -9.396 1.00 98.75 302 ALA A N 1
ATOM 2222 C CA . ALA A 1 302 ? 4.797 2.872 -8.474 1.00 98.75 302 ALA A CA 1
ATOM 2223 C C . ALA A 1 302 ? 3.294 3.156 -8.305 1.00 98.75 302 ALA A C 1
ATOM 2225 O O . ALA A 1 302 ? 2.472 2.244 -8.393 1.00 98.75 302 ALA A O 1
ATOM 2226 N N . TRP A 1 303 ? 2.913 4.424 -8.142 1.00 98.19 303 TRP A N 1
ATOM 2227 C CA . TRP A 1 303 ? 1.515 4.830 -8.066 1.00 98.19 303 TRP A CA 1
ATOM 2228 C C . TRP A 1 303 ? 0.756 4.549 -9.354 1.00 98.19 303 TRP A C 1
ATOM 2230 O O . TRP A 1 303 ? -0.366 4.059 -9.313 1.00 98.19 303 TRP A O 1
ATOM 2240 N N . GLY A 1 304 ? 1.359 4.819 -10.509 1.00 98.25 304 GLY A N 1
ATOM 2241 C CA . GLY A 1 304 ? 0.755 4.492 -11.790 1.00 98.25 304 GLY A CA 1
ATOM 2242 C C . GLY A 1 304 ? 0.465 2.998 -11.952 1.00 98.25 304 GLY A C 1
ATOM 2243 O O . GLY A 1 304 ? -0.587 2.636 -12.477 1.00 98.25 304 GLY A O 1
ATOM 2244 N N . ILE A 1 305 ? 1.334 2.131 -11.422 1.00 98.75 305 ILE A N 1
ATOM 2245 C CA . ILE A 1 305 ? 1.075 0.687 -11.358 1.00 98.75 305 ILE A CA 1
ATOM 2246 C C . ILE A 1 305 ? -0.131 0.402 -10.461 1.00 98.75 305 ILE A C 1
ATOM 2248 O O . ILE A 1 305 ? -1.031 -0.319 -10.882 1.00 98.75 305 ILE A O 1
ATOM 2252 N N . VAL A 1 306 ? -0.198 1.002 -9.267 1.00 98.50 306 VAL A N 1
ATOM 2253 C CA . VAL A 1 306 ? -1.356 0.872 -8.363 1.00 98.50 306 VAL A CA 1
ATOM 2254 C C . VAL A 1 306 ? -2.650 1.314 -9.045 1.00 98.50 306 VAL A C 1
ATOM 2256 O O . VAL A 1 306 ? -3.634 0.585 -8.980 1.00 98.50 306 VAL A O 1
ATOM 2259 N N . LYS A 1 307 ? -2.654 2.446 -9.761 1.00 97.94 307 LYS A N 1
ATOM 2260 C CA . LYS A 1 307 ? -3.822 2.904 -10.534 1.00 97.94 307 LYS A CA 1
ATOM 2261 C C . LYS A 1 307 ? -4.275 1.854 -11.548 1.00 97.94 307 LYS A C 1
ATOM 2263 O O . LYS A 1 307 ? -5.465 1.586 -11.643 1.00 97.94 307 LYS A O 1
ATOM 2268 N N . GLY A 1 308 ? -3.336 1.257 -12.283 1.00 98.25 308 GLY A N 1
ATOM 2269 C CA . GLY A 1 308 ? -3.652 0.197 -13.238 1.00 98.25 308 GLY A CA 1
ATOM 2270 C C . GLY A 1 308 ? -4.187 -1.070 -12.563 1.00 98.25 308 GLY A C 1
ATOM 2271 O O . GLY A 1 308 ? -5.131 -1.674 -13.053 1.00 98.25 308 GLY A O 1
ATOM 2272 N N . ILE A 1 309 ? -3.629 -1.463 -11.415 1.00 98.56 309 ILE A N 1
ATOM 2273 C CA . ILE A 1 309 ? -4.137 -2.598 -10.629 1.00 98.56 309 ILE A CA 1
ATOM 2274 C C . ILE A 1 309 ? -5.566 -2.324 -10.146 1.00 98.56 309 ILE A C 1
ATOM 2276 O O . ILE A 1 309 ? -6.431 -3.185 -10.262 1.00 98.56 309 ILE A O 1
ATOM 2280 N N . LEU A 1 310 ? -5.825 -1.127 -9.627 1.00 98.12 310 LEU A N 1
ATOM 2281 C CA . LEU A 1 310 ? -7.148 -0.720 -9.168 1.00 98.12 310 LEU A CA 1
ATOM 2282 C C . LEU A 1 310 ? -8.176 -0.737 -10.307 1.00 98.12 310 LEU A C 1
ATOM 2284 O O . LEU A 1 310 ? -9.272 -1.262 -10.126 1.00 98.12 310 LEU A O 1
ATOM 2288 N N . ASP A 1 311 ? -7.799 -0.257 -11.492 1.00 97.75 311 ASP A N 1
ATOM 2289 C CA . ASP A 1 311 ? -8.641 -0.312 -12.690 1.00 97.75 311 ASP A CA 1
ATOM 2290 C C . ASP A 1 311 ? -8.965 -1.763 -13.102 1.00 97.75 311 ASP A C 1
ATOM 2292 O O . ASP A 1 311 ? -10.121 -2.088 -13.370 1.00 97.75 311 ASP A O 1
ATOM 2296 N N . LEU A 1 312 ? -7.982 -2.676 -13.044 1.00 97.69 312 LEU A N 1
ATOM 2297 C CA . LEU A 1 312 ? -8.195 -4.114 -13.286 1.00 97.69 312 LEU A CA 1
ATOM 2298 C C . LEU A 1 312 ? -9.170 -4.753 -12.288 1.00 97.69 312 LEU A C 1
ATOM 2300 O O . LEU A 1 312 ? -9.896 -5.682 -12.641 1.00 97.69 312 LEU A O 1
ATOM 2304 N N . GLU A 1 313 ? -9.187 -4.264 -11.051 1.00 97.69 313 GLU A N 1
ATOM 2305 C CA . GLU A 1 313 ? -10.090 -4.719 -9.989 1.00 97.69 313 GLU A CA 1
ATOM 2306 C C . GLU A 1 313 ? -11.449 -3.981 -10.011 1.00 97.69 313 GLU A C 1
ATOM 2308 O O . GLU A 1 313 ? -12.292 -4.167 -9.125 1.00 97.69 313 GLU A O 1
ATOM 2313 N N . GLY A 1 314 ? -11.696 -3.161 -11.042 1.00 97.00 314 GLY A N 1
ATOM 2314 C CA . GLY A 1 314 ? -12.949 -2.435 -11.249 1.00 97.00 314 GLY A CA 1
ATOM 2315 C C . GLY A 1 314 ? -13.160 -1.302 -10.248 1.00 97.00 314 GLY A C 1
ATOM 2316 O O . GLY A 1 314 ? -14.297 -1.018 -9.862 1.00 97.00 314 GLY A O 1
ATOM 2317 N N . TYR A 1 315 ? -12.074 -0.709 -9.754 1.00 96.69 315 TYR A N 1
ATOM 2318 C CA . TYR A 1 315 ? -12.120 0.483 -8.924 1.00 96.69 315 TYR A CA 1
ATOM 2319 C C . TYR A 1 315 ? -12.006 1.734 -9.791 1.00 96.69 315 TYR A C 1
ATOM 2321 O O . TYR A 1 315 ? -10.941 2.046 -10.327 1.00 96.69 315 TYR A O 1
ATOM 2329 N N . HIS A 1 316 ? -13.107 2.472 -9.891 1.00 93.44 316 HIS A N 1
ATOM 2330 C CA . HIS A 1 316 ? -13.178 3.722 -10.638 1.00 93.44 316 HIS A CA 1
ATOM 2331 C C . HIS A 1 316 ? -13.698 4.813 -9.694 1.00 93.44 316 HIS A C 1
ATOM 2333 O O . HIS A 1 316 ? -14.915 4.957 -9.554 1.00 93.44 316 HIS A O 1
ATOM 2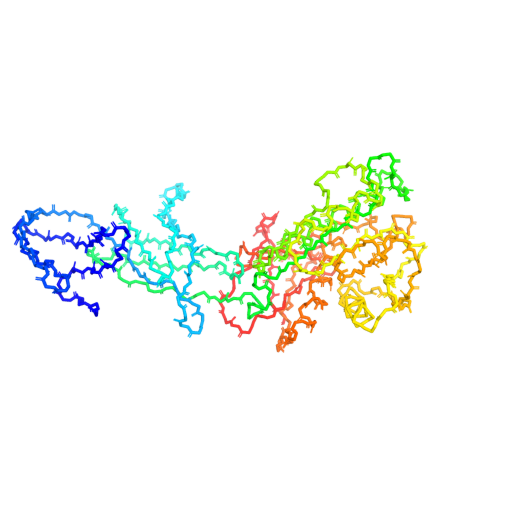339 N N . PRO A 1 317 ? -12.801 5.528 -8.990 1.00 89.62 317 PRO A N 1
ATOM 2340 C CA . PRO A 1 317 ? -13.211 6.544 -8.028 1.00 89.62 317 PRO A CA 1
ATOM 2341 C C . PRO A 1 317 ? -13.957 7.670 -8.741 1.00 89.62 317 PRO A C 1
ATOM 2343 O O . PRO A 1 317 ? -13.645 8.009 -9.887 1.00 89.62 317 PRO A O 1
ATOM 2346 N N . LEU A 1 318 ? -14.930 8.267 -8.054 1.00 86.12 318 LEU A N 1
ATOM 2347 C CA . LEU A 1 318 ? -15.710 9.370 -8.620 1.00 86.12 318 LEU A CA 1
ATOM 2348 C C . LEU A 1 318 ? -14.898 10.666 -8.651 1.00 86.12 318 LEU A C 1
ATOM 2350 O O . LEU A 1 318 ? -15.168 11.547 -9.468 1.00 86.12 318 LEU A O 1
ATOM 2354 N N . SER A 1 319 ? -13.905 10.779 -7.767 1.00 86.44 319 SER A N 1
ATOM 2355 C CA . SER A 1 319 ? -13.046 11.949 -7.656 1.00 86.44 319 SER A CA 1
ATOM 2356 C C . SER A 1 319 ? -11.568 11.584 -7.518 1.00 86.44 319 SER A C 1
ATOM 2358 O O . SER A 1 319 ? -11.171 10.533 -7.006 1.00 86.44 319 SER A O 1
ATOM 2360 N N . VAL A 1 320 ? -10.730 12.504 -7.990 1.00 90.12 320 VAL A N 1
ATOM 2361 C CA . VAL A 1 320 ? -9.296 12.532 -7.710 1.00 90.12 320 VAL A CA 1
ATOM 2362 C C . VAL A 1 320 ? -9.060 13.789 -6.898 1.00 90.12 320 VAL A C 1
ATOM 2364 O O . VAL A 1 320 ? -9.287 14.888 -7.396 1.00 90.12 320 VAL A O 1
ATOM 2367 N N . ALA A 1 321 ? -8.636 13.631 -5.650 1.00 91.50 321 ALA A N 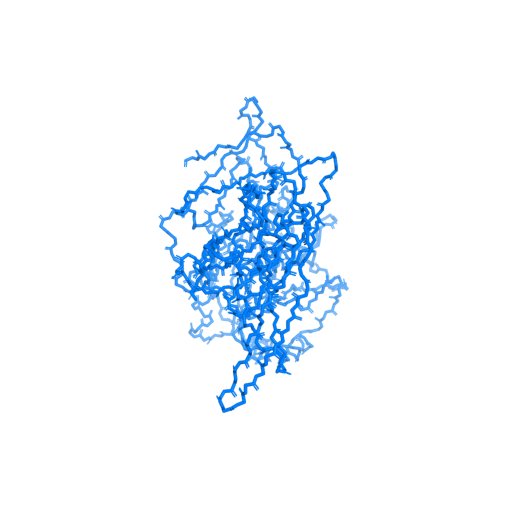1
ATOM 2368 C CA . ALA A 1 321 ? -8.308 14.772 -4.817 1.00 91.50 321 ALA A CA 1
ATOM 2369 C C . ALA A 1 321 ? -6.917 15.273 -5.188 1.00 91.50 321 ALA A C 1
ATOM 2371 O O . ALA A 1 321 ? -5.933 14.529 -5.097 1.00 91.50 321 ALA A O 1
ATOM 2372 N N . LYS A 1 322 ? -6.862 16.528 -5.623 1.00 94.19 322 LYS A N 1
ATOM 2373 C CA . LYS A 1 322 ? -5.641 17.211 -6.017 1.00 94.19 322 LYS A CA 1
ATOM 2374 C C . LYS A 1 322 ? -5.263 18.198 -4.924 1.00 94.19 322 LYS A C 1
ATOM 2376 O O . LYS A 1 322 ? -6.064 19.041 -4.537 1.00 94.19 322 LYS A O 1
ATOM 2381 N N . PHE A 1 323 ? -4.042 18.078 -4.424 1.00 94.25 323 PHE A N 1
ATOM 2382 C CA . PHE A 1 323 ? -3.509 18.971 -3.407 1.00 94.25 323 PHE A CA 1
ATOM 2383 C C . PHE A 1 323 ? -2.338 19.743 -3.972 1.00 94.25 323 PHE A C 1
ATOM 2385 O O . PHE A 1 323 ? -1.423 19.161 -4.559 1.00 94.25 323 PHE A O 1
ATOM 2392 N N . GLN A 1 324 ? -2.365 21.047 -3.749 1.00 95.75 324 GLN A N 1
ATOM 2393 C CA . GLN A 1 324 ? -1.276 21.943 -4.058 1.00 95.75 324 GLN A CA 1
ATOM 2394 C C . GLN A 1 324 ? -0.477 22.211 -2.787 1.00 95.75 324 GLN A C 1
ATOM 2396 O O . GLN A 1 324 ? -1.030 22.606 -1.761 1.00 95.75 324 GLN A O 1
ATOM 2401 N N . VAL A 1 325 ? 0.832 21.993 -2.862 1.00 94.38 325 VAL A N 1
ATOM 2402 C CA . VAL A 1 325 ? 1.750 22.148 -1.738 1.00 94.38 325 VAL A CA 1
ATOM 2403 C C . VAL A 1 325 ? 2.774 23.215 -2.070 1.00 94.38 325 VAL A C 1
ATOM 2405 O O . VAL A 1 325 ? 3.513 23.125 -3.056 1.00 94.38 325 VAL A O 1
ATOM 2408 N N . GLY A 1 326 ? 2.817 24.243 -1.232 1.00 94.44 326 GLY A N 1
ATOM 2409 C CA . GLY A 1 326 ? 3.694 25.386 -1.420 1.00 94.44 326 GLY A CA 1
ATOM 2410 C C . GLY A 1 326 ? 4.294 25.892 -0.118 1.00 94.44 326 GLY A C 1
ATOM 2411 O O . GLY A 1 326 ? 3.860 25.547 0.980 1.00 94.44 326 GLY A O 1
ATOM 2412 N N . ALA A 1 327 ? 5.314 26.731 -0.250 1.00 94.19 327 ALA A N 1
ATOM 2413 C CA . ALA A 1 327 ? 5.809 27.534 0.857 1.00 94.19 327 ALA A CA 1
ATOM 2414 C C . ALA A 1 327 ? 4.741 28.558 1.277 1.00 94.19 327 ALA A C 1
ATOM 2416 O O . ALA A 1 327 ? 3.852 28.890 0.491 1.00 94.19 327 ALA A O 1
ATOM 2417 N N . ALA A 1 328 ? 4.875 29.145 2.468 1.00 90.50 328 ALA A N 1
ATOM 2418 C CA . ALA A 1 328 ? 3.994 30.227 2.926 1.00 90.50 328 ALA A CA 1
ATOM 2419 C C . ALA A 1 328 ? 3.940 31.433 1.960 1.00 90.50 328 ALA A C 1
ATOM 2421 O O . ALA A 1 328 ? 2.968 32.182 1.941 1.00 90.50 328 ALA A O 1
ATOM 2422 N N . THR A 1 329 ? 4.968 31.607 1.124 1.00 89.94 329 THR A N 1
ATOM 2423 C CA . THR A 1 329 ? 5.049 32.633 0.070 1.00 89.94 329 THR A CA 1
ATOM 2424 C C . THR A 1 329 ? 4.284 32.277 -1.212 1.00 89.94 329 THR A C 1
ATOM 2426 O O . THR A 1 329 ? 4.239 33.090 -2.133 1.00 89.94 329 THR A O 1
ATOM 2429 N N . GLY A 1 330 ? 3.705 31.075 -1.301 1.00 90.12 330 GLY A N 1
ATOM 2430 C CA . GLY A 1 330 ? 2.943 30.581 -2.452 1.00 90.12 330 GLY A CA 1
ATOM 2431 C C . GLY A 1 330 ? 3.762 29.846 -3.519 1.00 90.12 330 GLY A C 1
ATOM 2432 O O . GLY A 1 330 ? 3.185 29.341 -4.478 1.00 90.12 330 GLY A O 1
ATOM 2433 N N . SER A 1 331 ? 5.090 29.746 -3.385 1.00 94.12 331 SER A N 1
ATOM 2434 C CA . SER A 1 331 ? 5.916 28.993 -4.342 1.00 94.12 331 SER A CA 1
ATOM 2435 C C . SER A 1 331 ? 5.723 27.478 -4.185 1.00 94.12 331 SER A C 1
ATOM 2437 O O . SER A 1 331 ? 5.757 27.005 -3.045 1.00 94.12 331 SER A O 1
ATOM 2439 N N . PRO A 1 332 ? 5.595 26.701 -5.276 1.00 96.12 332 PRO A N 1
ATOM 2440 C CA . PRO A 1 332 ? 5.398 25.256 -5.193 1.00 96.12 332 PRO A CA 1
ATOM 2441 C C . PRO A 1 332 ? 6.612 24.544 -4.584 1.00 96.12 332 PRO A C 1
ATOM 2443 O O . PRO A 1 332 ? 7.758 24.910 -4.850 1.00 96.12 332 PRO A O 1
ATOM 2446 N N . LEU A 1 333 ? 6.359 23.507 -3.784 1.00 95.44 333 LEU A N 1
ATOM 2447 C CA . LEU A 1 333 ? 7.398 22.671 -3.180 1.00 95.44 333 LEU A CA 1
ATOM 2448 C C . LEU A 1 333 ? 7.420 21.302 -3.856 1.00 95.44 333 LEU A C 1
ATOM 2450 O O . LEU A 1 333 ? 6.546 20.477 -3.606 1.00 95.44 333 LEU A O 1
ATOM 2454 N N . ALA A 1 334 ? 8.422 21.058 -4.700 1.00 96.00 334 ALA A N 1
ATOM 2455 C CA . ALA A 1 334 ? 8.583 19.803 -5.431 1.00 96.00 334 ALA A CA 1
ATOM 2456 C C . ALA A 1 334 ? 9.298 18.717 -4.611 1.00 96.00 334 ALA A C 1
ATOM 2458 O O . ALA A 1 334 ? 10.194 19.009 -3.819 1.00 96.00 334 ALA A O 1
ATOM 2459 N N . GLY A 1 335 ? 8.942 17.450 -4.843 1.00 95.00 335 GLY A N 1
ATOM 2460 C CA . GLY A 1 335 ? 9.570 16.288 -4.208 1.00 95.00 335 GLY A CA 1
ATOM 2461 C C . GLY A 1 335 ? 9.293 16.152 -2.710 1.00 95.00 335 GLY A C 1
ATOM 2462 O O . GLY A 1 335 ? 9.984 15.389 -2.033 1.00 95.00 335 GLY A O 1
ATOM 2463 N N . LEU A 1 336 ? 8.306 16.875 -2.183 1.00 95.62 336 LEU A N 1
ATOM 2464 C CA . LEU A 1 336 ? 7.944 16.835 -0.775 1.00 95.62 336 LEU A CA 1
ATOM 2465 C C . LEU A 1 336 ? 7.021 15.633 -0.512 1.00 95.62 336 LEU A C 1
ATOM 2467 O O . LEU A 1 336 ? 6.048 15.452 -1.250 1.00 95.62 336 LEU A O 1
ATOM 2471 N N . PRO A 1 337 ? 7.287 14.812 0.521 1.00 95.88 337 PRO A N 1
ATOM 2472 C CA . PRO A 1 337 ? 6.369 13.760 0.921 1.00 95.88 337 PRO A CA 1
ATOM 2473 C C . PRO A 1 337 ? 5.108 14.369 1.544 1.00 95.88 337 PRO A C 1
ATOM 2475 O O . PRO A 1 337 ? 5.180 15.193 2.457 1.00 95.88 337 PRO A O 1
ATOM 2478 N N . VAL A 1 338 ? 3.959 13.916 1.062 1.00 95.94 338 VAL A N 1
ATOM 2479 C CA . VAL A 1 338 ? 2.623 14.260 1.543 1.00 95.94 338 VAL A CA 1
ATOM 2480 C C . VAL A 1 338 ? 1.969 12.980 2.028 1.00 95.94 338 VAL A C 1
ATOM 2482 O O . VAL A 1 338 ? 1.885 12.010 1.275 1.00 95.94 338 VAL A O 1
ATOM 2485 N N . VAL A 1 339 ? 1.531 12.968 3.281 1.00 95.19 339 VAL A N 1
ATOM 2486 C CA . VAL A 1 339 ? 0.927 11.802 3.923 1.00 95.19 339 VAL A CA 1
ATOM 2487 C C . VAL A 1 339 ? -0.549 12.071 4.160 1.00 95.19 339 VAL A C 1
ATOM 2489 O O . VAL A 1 339 ? -0.903 13.044 4.826 1.00 95.19 339 VAL A O 1
ATOM 2492 N N . LEU A 1 340 ? -1.388 11.196 3.618 1.00 93.88 340 LEU A N 1
ATOM 2493 C CA . LEU A 1 340 ? -2.832 11.189 3.797 1.00 93.88 340 LEU A CA 1
ATOM 2494 C C . LEU A 1 340 ? -3.205 10.213 4.919 1.00 93.88 340 LEU A C 1
ATOM 2496 O O . LEU A 1 340 ? -2.909 9.018 4.807 1.00 93.88 340 LEU A O 1
ATOM 2500 N N . ASP A 1 341 ? -3.830 10.730 5.979 1.00 91.81 341 ASP A N 1
ATOM 2501 C CA . ASP A 1 341 ? -4.283 9.988 7.166 1.00 91.81 341 ASP A CA 1
ATOM 2502 C C . ASP A 1 341 ? -3.223 9.032 7.722 1.00 91.81 341 ASP A C 1
ATOM 2504 O O . ASP A 1 341 ? -3.510 7.883 8.027 1.00 91.81 341 ASP A O 1
ATOM 2508 N N . GLU A 1 342 ? -1.955 9.449 7.771 1.00 93.12 342 GLU A N 1
ATOM 2509 C CA . GLU A 1 342 ? -0.838 8.597 8.235 1.00 93.12 342 GLU A CA 1
ATOM 2510 C C . GLU A 1 342 ? -0.698 7.252 7.483 1.00 93.12 342 GLU A C 1
ATOM 2512 O O . GLU A 1 342 ? 0.062 6.385 7.901 1.00 93.12 342 GLU A O 1
ATOM 2517 N N . THR A 1 343 ? -1.411 7.073 6.366 1.00 92.75 343 THR A N 1
ATOM 2518 C CA . THR A 1 343 ? -1.607 5.776 5.709 1.00 92.75 343 THR A CA 1
ATOM 2519 C C . THR A 1 343 ? -0.908 5.737 4.358 1.00 92.75 343 THR A C 1
ATOM 2521 O O . THR A 1 343 ? -0.119 4.837 4.072 1.00 92.75 343 THR A O 1
ATOM 2524 N N . LEU A 1 344 ? -1.194 6.723 3.502 1.00 94.31 344 LEU A N 1
ATOM 2525 C CA . LEU A 1 344 ? -0.642 6.796 2.153 1.00 94.31 344 LEU A CA 1
ATOM 2526 C C . LEU A 1 344 ? 0.278 8.000 2.028 1.00 94.31 344 LEU A C 1
ATOM 2528 O O . LEU A 1 344 ? -0.166 9.144 2.034 1.00 94.31 344 LEU A O 1
ATOM 2532 N N . THR A 1 345 ? 1.563 7.735 1.833 1.00 95.44 345 THR A N 1
ATOM 2533 C CA . THR A 1 345 ? 2.516 8.761 1.405 1.00 95.44 345 THR A CA 1
ATOM 2534 C C . THR A 1 345 ? 2.447 8.901 -0.109 1.00 95.44 345 THR A C 1
ATOM 2536 O O . THR A 1 345 ? 2.259 7.901 -0.798 1.00 95.44 345 THR A O 1
ATOM 2539 N N . ARG A 1 346 ? 2.654 10.101 -0.641 1.00 96.50 346 ARG A N 1
ATOM 2540 C CA . ARG A 1 346 ? 2.915 10.410 -2.056 1.00 96.50 346 ARG A CA 1
ATOM 2541 C C . ARG A 1 346 ? 3.912 11.566 -2.132 1.00 96.50 346 ARG A C 1
ATOM 2543 O O . ARG A 1 346 ? 4.157 12.213 -1.120 1.00 96.50 346 ARG A O 1
ATOM 2550 N N . TYR A 1 347 ? 4.493 11.828 -3.299 1.00 96.88 347 TYR A N 1
ATOM 2551 C CA . TYR A 1 347 ? 5.457 12.921 -3.474 1.00 96.88 347 TYR A CA 1
ATOM 2552 C C . TYR A 1 347 ? 4.926 13.976 -4.439 1.00 96.88 347 TYR A C 1
ATOM 2554 O O . TYR A 1 347 ? 4.369 13.634 -5.485 1.00 96.88 347 TYR A O 1
ATOM 2562 N N . THR A 1 348 ? 5.120 15.248 -4.097 1.00 96.75 348 THR A N 1
ATOM 2563 C CA . THR A 1 348 ? 4.718 16.366 -4.956 1.00 96.75 348 THR A CA 1
ATOM 2564 C C . THR A 1 348 ? 5.551 16.414 -6.230 1.00 96.75 348 THR A C 1
ATOM 2566 O O . THR A 1 348 ? 6.766 16.206 -6.200 1.00 96.75 348 THR A O 1
ATOM 2569 N N . ASP A 1 349 ? 4.910 16.694 -7.361 1.00 95.56 349 ASP A N 1
ATOM 2570 C CA . ASP A 1 349 ? 5.582 16.871 -8.647 1.00 95.56 349 ASP A CA 1
ATOM 2571 C C . ASP A 1 349 ? 6.361 18.200 -8.736 1.00 95.56 349 ASP A C 1
ATOM 2573 O O . ASP A 1 349 ? 6.485 18.947 -7.766 1.00 95.56 349 ASP A O 1
ATOM 2577 N N . ALA A 1 350 ? 6.911 18.508 -9.915 1.00 94.94 350 ALA A N 1
ATOM 2578 C CA . ALA A 1 350 ? 7.639 19.759 -10.149 1.00 94.94 350 ALA A CA 1
ATOM 2579 C C . ALA A 1 350 ? 6.779 21.020 -9.925 1.00 94.94 350 ALA A C 1
ATOM 2581 O O . ALA A 1 350 ? 7.321 22.085 -9.640 1.00 94.94 350 ALA A O 1
ATOM 2582 N N . GLY A 1 351 ? 5.456 20.897 -10.051 1.00 96.00 351 GLY A N 1
ATOM 2583 C CA . GLY A 1 351 ? 4.489 21.951 -9.786 1.00 96.00 351 GLY A CA 1
ATOM 2584 C C . GLY A 1 351 ? 4.027 22.003 -8.334 1.00 96.00 351 GLY A C 1
ATOM 2585 O O . GLY A 1 351 ? 3.186 22.835 -8.028 1.00 96.00 351 GLY A O 1
ATOM 2586 N N . GLY A 1 352 ? 4.550 21.165 -7.430 1.00 96.00 352 GLY A N 1
ATOM 2587 C CA . GLY A 1 352 ? 4.090 21.097 -6.041 1.00 96.00 352 GLY A CA 1
ATOM 2588 C C . GLY A 1 352 ? 2.743 20.389 -5.879 1.00 96.00 352 GLY A C 1
ATOM 2589 O O . GLY A 1 352 ? 2.132 20.481 -4.820 1.00 96.00 352 GLY A O 1
ATOM 2590 N N . THR A 1 353 ? 2.263 19.688 -6.906 1.00 96.12 353 THR A N 1
ATOM 2591 C CA . THR A 1 353 ? 0.970 19.005 -6.888 1.00 96.12 353 THR A CA 1
ATOM 2592 C C . THR A 1 353 ? 1.122 17.547 -6.449 1.00 96.12 353 THR A C 1
ATOM 2594 O O . THR A 1 353 ? 2.066 16.859 -6.842 1.00 96.12 353 THR A O 1
ATOM 2597 N N . VAL A 1 354 ? 0.150 17.029 -5.694 1.00 96.00 354 VAL A N 1
ATOM 2598 C CA . VAL A 1 354 ? -0.007 15.596 -5.414 1.00 96.00 354 VAL A CA 1
ATOM 2599 C C . VAL A 1 354 ? -1.465 15.161 -5.572 1.00 96.00 354 VAL A C 1
ATOM 2601 O O . VAL A 1 354 ? -2.382 15.915 -5.261 1.00 96.00 354 VAL A O 1
ATOM 2604 N N . ASN A 1 355 ? -1.684 13.936 -6.058 1.00 94.88 355 ASN A N 1
ATOM 2605 C CA . ASN A 1 355 ? -3.020 13.398 -6.323 1.00 94.88 355 ASN A CA 1
ATOM 2606 C C . ASN A 1 355 ? -3.275 12.116 -5.525 1.00 94.88 355 ASN A C 1
ATOM 2608 O O . ASN A 1 355 ? -2.463 11.185 -5.575 1.00 94.88 355 ASN A O 1
ATOM 2612 N N . PHE A 1 356 ? -4.440 12.030 -4.887 1.00 94.50 356 PHE A N 1
ATOM 2613 C CA . PHE A 1 356 ? -4.953 10.824 -4.237 1.00 94.50 356 PHE A CA 1
ATOM 2614 C C . PHE A 1 356 ? -6.267 10.386 -4.892 1.00 94.50 356 PHE A C 1
ATOM 2616 O O . PHE A 1 356 ? -7.041 11.208 -5.380 1.00 94.50 356 PHE A O 1
ATOM 2623 N N . LEU A 1 357 ? -6.502 9.076 -4.938 1.00 92.19 357 LEU A N 1
ATOM 2624 C CA . LEU A 1 357 ? -7.745 8.499 -5.450 1.00 92.19 357 LEU A CA 1
ATOM 2625 C C . LEU A 1 357 ? -8.711 8.240 -4.291 1.00 92.19 357 LEU A C 1
ATOM 2627 O O . LEU A 1 357 ? -8.253 7.848 -3.219 1.00 92.19 357 LEU A O 1
ATOM 2631 N N . GLY A 1 358 ? -10.016 8.379 -4.533 1.00 83.62 358 GLY A N 1
ATOM 2632 C CA . GLY A 1 358 ? -11.020 7.815 -3.629 1.00 83.62 358 GLY A CA 1
ATOM 2633 C C . GLY A 1 358 ? -11.242 8.584 -2.334 1.00 83.62 358 GLY A C 1
ATOM 2634 O O . GLY A 1 358 ? -11.396 7.972 -1.278 1.00 83.62 358 GLY A O 1
ATOM 2635 N N . LEU A 1 359 ? -11.175 9.919 -2.386 1.00 84.81 359 LEU A N 1
ATOM 2636 C CA . LEU A 1 359 ? -11.423 10.769 -1.216 1.00 84.81 359 LEU A CA 1
ATOM 2637 C C . LEU A 1 359 ? -12.852 11.318 -1.220 1.00 84.81 359 LEU A C 1
ATOM 2639 O O . LEU A 1 359 ? -13.068 12.509 -1.012 1.00 84.81 359 LEU A O 1
ATOM 2643 N N . GLU A 1 360 ? -13.850 10.474 -1.485 1.00 79.50 360 GLU A N 1
ATOM 2644 C CA . GLU A 1 360 ? -15.252 10.910 -1.531 1.00 79.50 360 GLU A CA 1
ATOM 2645 C C . GLU A 1 360 ? -15.834 11.231 -0.143 1.00 79.50 360 GLU A C 1
ATOM 2647 O O . GLU A 1 360 ? -16.895 11.849 -0.041 1.00 79.50 360 GLU A O 1
ATOM 2652 N N . LYS A 1 361 ? -15.160 10.821 0.938 1.00 76.69 361 LYS A N 1
ATOM 2653 C CA . LYS A 1 361 ? -15.615 11.047 2.316 1.00 76.69 361 LYS A CA 1
ATOM 2654 C C . LYS A 1 361 ? -14.924 12.261 2.947 1.00 76.69 361 LYS A C 1
ATOM 2656 O O . LYS A 1 361 ? -13.750 12.499 2.702 1.00 76.69 361 LYS A O 1
ATOM 2661 N N . PRO A 1 362 ? -15.618 13.057 3.771 1.00 72.94 362 PRO A N 1
ATOM 2662 C CA . PRO A 1 362 ? -14.987 14.180 4.451 1.00 72.94 362 PRO A CA 1
ATOM 2663 C C . PRO A 1 362 ? -14.080 13.711 5.599 1.00 72.94 362 PRO A C 1
ATOM 2665 O O . PRO A 1 362 ? -14.286 12.641 6.173 1.00 72.94 362 PRO A O 1
ATOM 2668 N N . GLY A 1 363 ? -13.139 14.572 5.995 1.00 80.25 363 GLY A N 1
ATOM 2669 C CA . GLY A 1 363 ? -12.402 14.432 7.257 1.00 80.25 363 GLY A CA 1
ATOM 2670 C C . GLY A 1 363 ? -11.005 13.820 7.163 1.00 80.25 363 GLY A C 1
ATOM 2671 O O . GLY A 1 363 ? -10.452 13.484 8.205 1.00 80.25 363 GLY A O 1
ATOM 2672 N N . PHE A 1 364 ? -10.438 13.699 5.962 1.00 85.19 364 PHE A N 1
ATOM 2673 C CA . PHE A 1 364 ? -9.043 13.301 5.786 1.00 85.19 364 PHE A CA 1
ATOM 2674 C C . PHE A 1 364 ? -8.081 14.395 6.270 1.00 85.19 364 PHE A C 1
ATOM 2676 O O . PHE A 1 364 ? -8.266 15.581 5.985 1.00 85.19 364 PHE A O 1
ATOM 2683 N N . VAL A 1 365 ? -7.027 13.987 6.965 1.00 88.19 365 VAL A N 1
ATOM 2684 C CA . VAL A 1 365 ? -5.924 14.820 7.432 1.00 88.19 365 VAL A CA 1
ATOM 2685 C C . VAL A 1 365 ? -4.736 14.637 6.501 1.00 88.19 365 VAL A C 1
ATOM 2687 O O . VAL A 1 365 ? -4.353 13.522 6.147 1.00 88.19 365 VAL A O 1
ATOM 2690 N N . ILE A 1 366 ? -4.120 15.751 6.116 1.00 88.75 366 ILE A N 1
ATOM 2691 C CA . ILE A 1 366 ? -2.934 15.745 5.265 1.00 88.75 366 ILE A CA 1
ATOM 2692 C C . ILE A 1 366 ? -1.797 16.430 5.987 1.00 88.75 366 ILE A C 1
ATOM 2694 O O . ILE A 1 366 ? -1.962 17.510 6.552 1.00 88.75 366 ILE A O 1
ATOM 2698 N N . THR A 1 367 ? -0.636 15.788 5.957 1.00 91.25 367 THR A N 1
ATOM 2699 C CA . THR A 1 367 ? 0.570 16.293 6.605 1.00 91.25 367 THR A CA 1
ATOM 2700 C C . THR A 1 367 ? 1.772 16.224 5.673 1.00 91.25 367 THR A C 1
ATOM 2702 O O . THR A 1 367 ? 1.867 15.370 4.790 1.00 91.25 367 THR A O 1
ATOM 2705 N N . THR A 1 368 ? 2.714 17.134 5.892 1.00 90.44 368 THR A N 1
ATOM 2706 C CA . THR A 1 368 ? 4.011 17.200 5.215 1.00 90.44 368 THR A CA 1
ATOM 2707 C C . THR A 1 368 ? 5.109 17.038 6.265 1.00 90.44 368 THR A C 1
ATOM 2709 O O . THR A 1 368 ? 5.689 18.026 6.711 1.00 90.44 368 THR A O 1
ATOM 2712 N N . PRO A 1 369 ? 5.414 15.806 6.716 1.00 83.62 369 PRO A N 1
ATOM 2713 C CA . PRO A 1 369 ? 6.273 15.586 7.885 1.00 83.62 369 PRO A CA 1
ATOM 2714 C C . PRO A 1 369 ? 7.691 16.155 7.726 1.00 83.62 369 PRO A C 1
ATOM 2716 O O . PRO A 1 369 ? 8.337 16.489 8.713 1.00 83.62 369 PRO A O 1
ATOM 2719 N N . ALA A 1 370 ? 8.170 16.303 6.488 1.00 83.81 370 ALA A N 1
ATOM 2720 C CA . ALA A 1 370 ? 9.470 16.903 6.194 1.00 83.81 370 ALA A CA 1
ATOM 2721 C C . ALA A 1 370 ? 9.476 18.444 6.250 1.00 83.81 370 ALA A C 1
ATOM 2723 O O . ALA A 1 370 ? 10.549 19.042 6.265 1.00 83.81 370 ALA A O 1
ATOM 2724 N N . ASN A 1 371 ? 8.307 19.092 6.240 1.00 85.06 371 ASN A N 1
ATOM 2725 C CA . ASN A 1 371 ? 8.186 20.545 6.269 1.00 85.06 371 ASN A CA 1
ATOM 2726 C C . ASN A 1 371 ? 6.865 20.970 6.945 1.00 85.06 371 ASN A C 1
ATOM 2728 O O . ASN A 1 371 ? 5.840 21.061 6.262 1.00 85.06 371 ASN A O 1
ATOM 2732 N N . PRO A 1 372 ? 6.870 21.235 8.264 1.00 82.50 372 PRO A N 1
ATOM 2733 C CA . PRO A 1 372 ? 5.667 21.628 9.000 1.00 82.50 372 PRO A CA 1
ATOM 2734 C C . PRO A 1 372 ? 5.160 23.034 8.640 1.00 82.50 372 PRO A C 1
ATOM 2736 O O . PRO A 1 372 ? 4.034 23.373 8.988 1.00 82.50 372 PRO A O 1
ATOM 2739 N N . GLU A 1 373 ? 5.963 23.848 7.946 1.00 85.25 373 GLU A N 1
ATOM 2740 C CA . GLU A 1 373 ? 5.574 25.186 7.478 1.00 85.25 373 GLU A CA 1
ATOM 2741 C C . GLU A 1 373 ? 4.947 25.168 6.074 1.00 85.25 373 GLU A C 1
ATOM 2743 O O . GLU A 1 373 ? 4.516 26.210 5.573 1.00 85.25 373 GLU A O 1
ATOM 2748 N N . ALA A 1 374 ? 4.912 24.008 5.408 1.00 85.94 374 ALA A N 1
ATOM 2749 C CA . ALA A 1 374 ? 4.289 23.894 4.098 1.00 85.94 374 ALA A CA 1
ATOM 2750 C C . ALA A 1 374 ? 2.772 24.092 4.202 1.00 85.94 374 ALA A C 1
ATOM 2752 O O . ALA A 1 374 ? 2.100 23.529 5.067 1.00 85.94 374 ALA A O 1
ATOM 2753 N N . VAL A 1 375 ? 2.228 24.875 3.275 1.00 87.75 375 VAL A N 1
ATOM 2754 C CA . VAL A 1 375 ? 0.788 25.080 3.137 1.00 87.75 375 VAL A CA 1
ATOM 2755 C C . VAL A 1 375 ? 0.265 24.054 2.142 1.00 87.75 375 VAL A C 1
ATOM 2757 O O . VAL A 1 375 ? 0.775 23.954 1.024 1.00 87.75 375 VAL A O 1
ATOM 2760 N N . VAL A 1 376 ? -0.747 23.294 2.557 1.00 89.69 376 VAL A N 1
ATOM 2761 C CA . VAL A 1 376 ? -1.441 22.313 1.719 1.00 89.69 376 VAL A CA 1
ATOM 2762 C C . VAL A 1 376 ? -2.849 22.823 1.441 1.00 89.69 376 VAL A C 1
ATOM 2764 O O . VAL A 1 376 ? -3.630 23.029 2.369 1.00 89.69 376 VAL A O 1
ATOM 2767 N N . THR A 1 377 ? -3.176 22.995 0.164 1.00 88.62 377 THR A N 1
ATOM 2768 C CA . THR A 1 377 ? -4.489 23.464 -0.290 1.00 88.62 377 THR A CA 1
ATOM 2769 C C . THR A 1 377 ? -5.139 22.388 -1.153 1.00 88.62 377 THR A C 1
ATOM 2771 O O . THR A 1 377 ? -4.496 21.856 -2.055 1.00 88.62 377 THR A O 1
ATOM 2774 N N . LEU A 1 378 ? -6.402 22.058 -0.876 1.00 89.12 378 LEU A N 1
ATOM 2775 C CA . LEU A 1 378 ? -7.227 21.217 -1.748 1.00 89.12 378 LEU A CA 1
ATOM 2776 C C . LEU A 1 378 ? -7.725 22.062 -2.930 1.00 89.12 378 LEU A C 1
ATOM 2778 O O . LEU A 1 378 ? -8.263 23.146 -2.700 1.00 89.12 378 LEU A O 1
ATOM 2782 N N . GLU A 1 379 ? -7.527 21.578 -4.156 1.00 84.38 379 GLU A N 1
ATOM 2783 C CA . GLU A 1 379 ? -8.017 22.223 -5.387 1.00 84.38 379 GLU A CA 1
ATOM 2784 C C . GLU A 1 379 ? -9.427 21.787 -5.791 1.00 84.38 379 GLU A C 1
ATOM 2786 O O . GLU A 1 379 ? -9.755 20.584 -5.638 1.00 84.38 379 GLU A O 1
#

Radius of gyration: 25.75 Å; chains: 1; bounding box: 55×60×75 Å

Sequence (379 aa):
MLAKETGIDTVLSTVNGVATVYLAATDAPGKLSVTVESGTANGKGVIPVRPSELRYLGGRVVSDTGAAVEGVLITLEKSAPVPAIDTLDITPPDGRYIALGVLPDFSVVRAERAGYFVKKEVVQPVEPVTLHDISLVPLADGKLFGKTYVLDARYGGAQTGDVAGMERSSDINLAVARRLHELLVAMGANARLMRQGDEQIPESERARRSVAFPRGLYIRIDASSATQRLACEMYPNAANRIIGSTLLAGVASSTGLDTIAAAGSADQFYRDVAMSTVSLVIPSVTTGHYSTLAAQRVDAIAWGIVKGILDLEGYHPLSVAKFQVGAATGSPLAGLPVVLDETLTRYTDAGGTVNFLGLEKPGFVITTPANPEAVVTLE

Foldseek 3Di:
DDDPPQQWPQPADQDVNDGDTDGFADQAWDWDWDWDDDPPDIDIDIDTGHHDPKAKEKEFEAAPVRQGDFQKFKWKFDDDDDGDTDGFDTAHNRRMGMRIDNDPQWIWIWIDDQQWFIDTDIDGRPGSYHYDYHYTYGALNLLQAAAEEEQEQPAFDVGQADDDPPDTQSVLSQLLSVLLQQVSRLNNHHYDYPDNHRDGDDLLRSLVVLVVDDAHEYEYEGQHDQEQEKEKEAAPDPVLQLLRQLLRQLLCVLQVTHYDGYDYDPDVSRVSRPYRYMYMHHHHVVHCSCVPLVSQNSQSSSRSNVRSVSVVSVRDAPDKWKKAKDAPVRQADFQFWKDKSVRDTHTAHPRNMDIDGHPPDPDIDIDRVVDRRIDIDTD

Secondary structure (DSSP, 8-state):
--BTTTTEE----EETTEE--EEPPBSS-EEEEEEEEETTEEEEEEEEE-B---EEEEEEEEETTS-B-TT-EEEEEE-SSS--EEEEEE--TT-EEEEEE---SSEEEEEE-TTB--EEEEE---SSEEE--EEEPBGGGGTTTT-EEEEEE--BTTB--SEETTEEHHHHHHHHHHHHHHHHHHTT-EEEES-SSS----HHHHHHHHTTSPS-EEEEEEEEESSSEEEEEE-SSHHHHHHHHHHHHHHHHHH--EEEEEEE---HHHHHSSSEEEEEEEE-GGGTTTSSSHHHHHHHHHHHHHHHHHHHTT---S-EEEEEEE-TTS-B-TT-EEEETTTEEEE--TTSEEEEE---SS---EE-TT-TT-EEEE-